Protein AF-A0A7S1LL70-F1 (afdb_monomer)

Organism: Alexandrium catenella (NCBI:txid2925)

Solvent-accessible surface area (backbone atoms only — not comparable to full-atom values): 29376 Å² total; per-residue (Å²): 143,82,89,80,82,85,81,84,82,82,83,80,86,78,90,80,91,79,90,81,90,85,85,88,85,90,80,88,87,85,89,81,92,74,83,86,76,93,82,78,92,77,89,77,79,89,80,77,81,80,86,85,84,86,86,80,87,83,91,82,81,88,82,93,74,91,78,88,78,77,94,76,86,74,81,81,68,70,87,57,93,58,55,34,65,31,63,69,70,24,85,88,54,75,38,63,77,87,25,60,31,45,64,52,96,46,25,23,28,28,61,84,82,24,30,31,57,96,41,25,42,44,72,80,64,91,76,77,77,76,87,78,90,86,86,80,86,69,65,64,66,65,60,65,73,66,60,83,81,65,78,85,54,59,69,60,52,50,55,54,49,54,52,49,51,52,51,51,52,58,56,46,53,57,51,49,50,53,52,50,55,50,49,52,50,50,52,50,54,50,51,53,50,50,52,53,52,50,51,54,50,51,53,50,52,55,52,50,52,52,49,52,54,51,51,52,52,50,51,54,52,52,49,55,51,51,56,50,50,51,53,51,52,54,52,52,51,52,53,50,50,53,52,48,54,53,50,51,56,49,51,53,51,53,51,53,51,50,54,51,49,53,53,52,50,53,49,51,50,51,53,51,53,50,55,51,50,52,52,50,50,53,53,49,51,55,50,48,56,51,50,52,52,48,51,55,50,53,51,48,54,46,50,53,51,48,51,52,46,49,53,49,46,52,53,48,50,57,52,43,54,62,46,45,70,63,42,73,79,73,64,92,66,89,84,83,86,77,75,75,65,62,62,56,53,62,58,50,60,62,54,57,69,74,66,40,67,68,60,54,53,50,50,52,51,51,54,50,54,52,51,55,52,51,54,51,51,53,51,51,52,50,52,52,52,52,52,52,52,52,54,49,53,54,51,52,52,57,50,52,51,65,60,44,50,63,53,53,54,51,50,51,53,49,51,52,53,52,50,54,52,51,53,53,51,50,52,53,51,52,51,53,54,51,50,51,53,51,51,51,55,50,49,54,52,50,46,61,73,65,64,64,69,84,78,73,83,79,86,74,92,80,78,89,79,97,70,85,88,79,78,98,79,87,89,129

Mean predicted aligned error: 22.72 Å

Foldseek 3Di:
DDDDDDDDDDDDDDDDDDDDDDDDDDDDDDDDDDDDDPDDDDDDDDPPPPPPPPDDDDDDDDDDDDDDDDDDPPPPPVPPVAAFFLDDFQPPHADPVQQVFGHDPRGTTAPDQFHHDNSHTDHPDPPPPPPDDDDDPPVVVVVVVVPPPPPVCPVVVVVVVVVVVVVVVVVVVVVVVVVVVVVVVVVVVVVVVVVVVVVVVVVVVVVVVVVVVVVVVVVVVVVVVVVVVVVVVVVVVVVVVVVVVVVVVVVVVVVVVVVVVVVVVVVVVVVVVVVVVVVVVVVVVVVVVVVVVVVVVVVVVVVVVVVVVVVVVVVVVVVVVVVCVVPVVPPPDDDDDDDPVVVVVVVVVVVVVVPPVVVVVVVVVVVVVVVVVVVVVVVVVVVVVVVVVVVVVVVVVVVVCVVVVVVVVVVVVVVVVVVVVVVVVVVVVVVVVVVVVVVVVVVVVVCVVVVDDPPPPPPDPPDDDPDDDDDPDDDD

Structure (mmCIF, N/CA/C/O backbone):
data_AF-A0A7S1LL70-F1
#
_entry.id   AF-A0A7S1LL70-F1
#
loop_
_atom_site.group_PDB
_atom_site.id
_atom_site.type_symbol
_atom_site.label_atom_id
_atom_site.label_alt_id
_atom_site.label_comp_id
_atom_site.label_asym_id
_atom_site.label_entity_id
_atom_site.label_seq_id
_atom_site.pdbx_PDB_ins_code
_atom_site.Cartn_x
_atom_site.Cartn_y
_atom_site.Cartn_z
_atom_site.occupancy
_atom_site.B_iso_or_equiv
_atom_site.auth_seq_id
_atom_site.auth_comp_id
_atom_site.auth_asym_id
_atom_site.auth_atom_id
_atom_site.pdbx_PDB_model_num
ATOM 1 N N . ASP A 1 1 ? 20.117 -46.254 31.229 1.00 42.00 1 ASP A N 1
ATOM 2 C CA . ASP A 1 1 ? 19.888 -47.361 30.281 1.00 42.00 1 ASP A CA 1
ATOM 3 C C . ASP A 1 1 ? 18.429 -47.771 30.199 1.00 42.00 1 ASP A C 1
ATOM 5 O O . ASP A 1 1 ? 17.948 -48.477 31.069 1.00 42.00 1 ASP A O 1
ATOM 9 N N . TYR A 1 2 ? 17.726 -47.332 29.155 1.00 33.50 2 TYR A N 1
ATOM 10 C CA . TYR A 1 2 ? 16.513 -47.986 28.651 1.00 33.50 2 TYR A CA 1
ATOM 11 C C . TYR A 1 2 ? 16.454 -47.709 27.143 1.00 33.50 2 TYR A C 1
ATOM 13 O O . TYR A 1 2 ? 16.056 -46.633 26.703 1.00 33.50 2 TYR A O 1
ATOM 21 N N . LYS A 1 3 ? 16.951 -48.657 26.340 1.00 38.66 3 LYS A N 1
ATOM 22 C CA . LYS A 1 3 ? 16.902 -48.595 24.873 1.00 38.66 3 LYS A CA 1
ATOM 23 C C . LYS A 1 3 ? 15.503 -49.008 24.411 1.00 38.66 3 LYS A C 1
ATOM 25 O O . LYS A 1 3 ? 15.128 -50.167 24.556 1.00 38.66 3 LYS A O 1
ATOM 30 N N . ARG A 1 4 ? 14.747 -48.067 23.839 1.00 44.06 4 ARG A N 1
ATOM 31 C CA . ARG A 1 4 ? 13.538 -48.342 23.046 1.00 44.06 4 ARG A CA 1
ATOM 32 C C . ARG A 1 4 ? 13.925 -48.390 21.570 1.00 44.06 4 ARG A C 1
ATOM 34 O O . ARG A 1 4 ? 14.441 -47.416 21.033 1.00 44.06 4 ARG A O 1
ATOM 41 N N . THR A 1 5 ? 13.685 -49.526 20.934 1.00 46.69 5 THR A N 1
ATOM 42 C CA . THR A 1 5 ? 13.742 -49.714 19.482 1.00 46.69 5 THR A CA 1
ATOM 43 C C . THR A 1 5 ? 12.467 -49.165 18.823 1.00 46.69 5 THR A C 1
ATOM 45 O O . THR A 1 5 ? 11.384 -49.326 19.389 1.00 46.69 5 THR A O 1
ATOM 48 N N . PRO A 1 6 ? 12.542 -48.538 17.634 1.00 49.97 6 PRO A N 1
ATOM 49 C CA . PRO A 1 6 ? 11.355 -48.181 16.864 1.00 49.97 6 PRO A CA 1
ATOM 50 C C . PRO A 1 6 ? 10.892 -49.359 15.993 1.00 49.97 6 PRO A C 1
ATOM 52 O O . PRO A 1 6 ? 11.658 -49.920 15.209 1.00 49.97 6 PRO A O 1
ATOM 55 N N . GLY A 1 7 ? 9.620 -49.733 16.139 1.00 39.31 7 GLY A N 1
ATOM 56 C CA . GLY A 1 7 ? 8.939 -50.683 15.264 1.00 39.31 7 GLY A CA 1
ATOM 57 C C . GLY A 1 7 ? 8.562 -50.033 13.932 1.00 39.31 7 GLY A C 1
ATOM 58 O O . GLY A 1 7 ? 7.943 -48.973 13.899 1.00 39.31 7 GLY A O 1
ATOM 59 N N . VAL A 1 8 ? 8.938 -50.686 12.836 1.00 39.03 8 VAL A N 1
ATOM 60 C CA . VAL A 1 8 ? 8.602 -50.312 11.458 1.00 39.03 8 VAL A CA 1
ATOM 61 C C . VAL A 1 8 ? 7.150 -50.704 11.171 1.00 39.03 8 VAL A C 1
ATOM 63 O O . VAL A 1 8 ? 6.823 -51.889 11.121 1.00 39.03 8 VAL A O 1
ATOM 66 N N . LEU A 1 9 ? 6.277 -49.716 10.957 1.00 34.22 9 LEU A N 1
ATOM 67 C CA . LEU A 1 9 ? 4.901 -49.931 10.507 1.00 34.22 9 LEU A CA 1
ATOM 68 C C . LEU A 1 9 ? 4.881 -49.997 8.967 1.00 34.22 9 LEU A C 1
ATOM 70 O O . LEU A 1 9 ? 5.069 -48.988 8.292 1.00 34.22 9 LEU A O 1
ATOM 74 N N . ARG A 1 10 ? 4.661 -51.186 8.391 1.00 33.66 10 ARG A N 1
ATOM 75 C CA . ARG A 1 10 ? 4.358 -51.350 6.957 1.00 33.66 10 ARG A CA 1
ATOM 76 C C . ARG A 1 10 ? 2.847 -51.268 6.754 1.00 33.66 10 ARG A C 1
ATOM 78 O O . ARG A 1 10 ? 2.137 -52.223 7.060 1.00 33.66 10 ARG A O 1
ATOM 85 N N . ILE A 1 11 ? 2.361 -50.156 6.206 1.00 35.25 11 ILE A N 1
ATOM 86 C CA . ILE A 1 11 ? 0.981 -50.044 5.718 1.00 35.25 11 ILE A CA 1
ATOM 87 C C . ILE A 1 11 ? 0.923 -50.654 4.316 1.00 35.25 11 ILE A C 1
ATOM 89 O O . ILE A 1 11 ? 1.622 -50.230 3.398 1.00 35.25 11 ILE A O 1
ATOM 93 N N . ARG A 1 12 ? 0.097 -51.689 4.172 1.00 31.59 12 ARG A N 1
ATOM 94 C CA . ARG A 1 12 ? -0.184 -52.379 2.914 1.00 31.59 12 ARG A CA 1
ATOM 95 C C . ARG A 1 12 ? -1.441 -51.742 2.318 1.00 31.59 12 ARG A C 1
ATOM 97 O O . ARG A 1 12 ? -2.530 -51.938 2.845 1.00 31.59 12 ARG A O 1
ATOM 104 N N . ALA A 1 13 ? -1.286 -50.957 1.255 1.00 30.23 13 ALA A N 1
ATOM 105 C CA . ALA A 1 13 ? -2.411 -50.409 0.507 1.00 30.23 13 ALA A CA 1
ATOM 106 C C . ALA A 1 13 ? -3.129 -51.540 -0.253 1.00 30.23 13 ALA A C 1
ATOM 108 O O . ALA A 1 13 ? -2.504 -52.255 -1.037 1.00 30.23 13 ALA A O 1
ATOM 109 N N . MET A 1 14 ? -4.434 -51.702 -0.024 1.00 33.47 14 MET A N 1
ATOM 110 C CA . MET A 1 14 ? -5.319 -52.447 -0.918 1.00 33.47 14 MET A CA 1
ATOM 111 C C . MET A 1 14 ? -6.184 -51.448 -1.684 1.00 33.47 14 MET A C 1
ATOM 113 O O . MET A 1 14 ? -7.013 -50.754 -1.103 1.00 33.47 14 MET A O 1
ATOM 117 N N . PHE A 1 15 ? -5.974 -51.392 -2.997 1.00 34.25 15 PHE A N 1
ATOM 118 C CA . PHE A 1 15 ? -6.896 -50.791 -3.952 1.00 34.25 15 PHE A CA 1
ATOM 119 C C . PHE A 1 15 ? -8.092 -51.732 -4.150 1.00 34.25 15 PHE A C 1
ATOM 121 O O . PHE A 1 15 ? -7.904 -52.898 -4.491 1.00 34.25 15 PHE A O 1
ATOM 128 N N . SER A 1 16 ? -9.316 -51.222 -4.000 1.00 34.22 16 SER A N 1
ATOM 129 C CA . SER A 1 16 ? -10.510 -51.854 -4.573 1.00 34.22 16 SER A CA 1
ATOM 130 C C . SER A 1 16 ? -11.550 -50.802 -4.966 1.00 34.22 16 SER A C 1
ATOM 132 O O . SER A 1 16 ? -12.338 -50.316 -4.162 1.00 34.22 16 SER A O 1
ATOM 134 N N . SER A 1 17 ? -11.453 -50.417 -6.237 1.00 35.09 17 SER A N 1
ATOM 135 C CA . SER A 1 17 ? -12.507 -50.151 -7.220 1.00 35.09 17 SER A CA 1
ATOM 136 C C . SER A 1 17 ? -13.952 -49.916 -6.752 1.00 35.09 17 SER A C 1
ATOM 138 O O . SER A 1 17 ? -14.633 -50.854 -6.345 1.00 35.09 17 SER A O 1
ATOM 140 N N . ARG A 1 18 ? -14.463 -48.706 -7.039 1.00 37.50 18 ARG A N 1
ATOM 141 C CA . ARG A 1 18 ? -15.785 -48.384 -7.649 1.00 37.50 18 ARG A CA 1
ATOM 142 C C . ARG A 1 18 ? -15.821 -46.865 -7.910 1.00 37.50 18 ARG A C 1
ATOM 144 O O . ARG A 1 18 ? -15.817 -46.084 -6.973 1.00 37.50 18 ARG A O 1
ATOM 151 N N . LYS A 1 19 ? -15.543 -46.402 -9.138 1.00 35.22 19 LYS A N 1
ATOM 152 C CA . LYS A 1 19 ? -16.526 -45.996 -10.173 1.00 35.22 19 LYS A CA 1
ATOM 153 C C . LYS A 1 19 ? -17.722 -45.203 -9.615 1.00 35.22 19 LYS A C 1
ATOM 155 O O . LYS A 1 19 ? -18.633 -45.826 -9.086 1.00 35.22 19 LYS A O 1
ATOM 160 N N . ALA A 1 20 ? -17.772 -43.888 -9.847 1.00 33.72 20 ALA A N 1
ATOM 161 C CA . ALA A 1 20 ? -18.580 -43.271 -10.914 1.00 33.72 20 ALA A CA 1
ATOM 162 C C . ALA A 1 20 ? -18.676 -41.733 -10.765 1.00 33.72 20 ALA A C 1
ATOM 164 O O . ALA A 1 20 ? -18.897 -41.228 -9.675 1.00 33.72 20 ALA A O 1
ATOM 165 N N . CYS A 1 21 ? -18.579 -41.053 -11.914 1.00 30.05 21 CYS A N 1
ATOM 166 C CA . CYS A 1 21 ? -19.191 -39.764 -12.270 1.00 30.05 21 CYS A CA 1
ATOM 167 C C . CYS A 1 21 ? -18.872 -38.502 -11.444 1.00 30.05 21 CYS A C 1
ATOM 169 O O . CYS A 1 21 ? -19.562 -38.201 -10.481 1.00 30.05 21 CYS A O 1
ATOM 171 N N . LEU A 1 22 ? -17.992 -37.646 -11.980 1.00 29.33 22 LEU A N 1
ATOM 172 C CA . LEU A 1 22 ? -18.429 -36.354 -12.533 1.00 29.33 22 LEU A CA 1
ATOM 173 C C . LEU A 1 22 ? -17.332 -35.723 -13.401 1.00 29.33 22 LEU A C 1
ATOM 175 O O . LEU A 1 22 ? -16.183 -35.569 -12.999 1.00 29.33 22 LEU A O 1
ATOM 179 N N . VAL A 1 23 ? -17.732 -35.422 -14.632 1.00 35.62 23 VAL A N 1
ATOM 180 C CA . VAL A 1 23 ? -17.014 -34.636 -15.634 1.00 35.62 23 VAL A CA 1
ATOM 181 C C . VAL A 1 23 ? -17.363 -33.160 -15.413 1.00 35.62 23 VAL A C 1
ATOM 183 O O . VAL A 1 23 ? -18.493 -32.858 -15.044 1.00 35.62 23 VAL A O 1
ATOM 186 N N . ALA A 1 24 ? -16.400 -32.293 -15.744 1.00 34.50 24 ALA A N 1
ATOM 187 C CA . ALA A 1 24 ? -16.487 -30.840 -15.945 1.00 34.50 24 ALA A CA 1
ATOM 188 C C . ALA A 1 24 ? -16.327 -29.931 -14.712 1.00 34.50 24 ALA A C 1
ATOM 190 O O . ALA A 1 24 ? -17.304 -29.492 -14.120 1.00 34.50 24 ALA A O 1
ATOM 191 N N . LEU A 1 25 ? -15.075 -29.556 -14.420 1.00 27.92 25 LEU A N 1
ATOM 192 C CA . LEU A 1 25 ? -14.605 -28.160 -14.486 1.00 27.92 25 LEU A CA 1
ATOM 193 C C . LEU A 1 25 ? -13.096 -28.124 -14.203 1.00 27.92 25 LEU A C 1
ATOM 195 O O . LEU A 1 25 ? -12.648 -28.074 -13.064 1.00 27.92 25 LEU A O 1
ATOM 199 N N . VAL A 1 26 ? -12.304 -28.183 -15.274 1.00 34.88 26 VAL A N 1
ATOM 200 C CA . VAL A 1 26 ? -10.914 -27.723 -15.267 1.00 34.88 26 VAL A CA 1
ATOM 201 C C . VAL A 1 26 ? -10.949 -26.347 -15.912 1.00 34.88 26 VAL A C 1
ATOM 203 O O . VAL A 1 26 ? -11.189 -26.269 -17.111 1.00 34.88 26 VAL A O 1
ATOM 206 N N . LEU A 1 27 ? -10.766 -25.290 -15.122 1.00 40.28 27 LEU A N 1
ATOM 207 C CA . LEU A 1 27 ? -9.921 -24.142 -15.459 1.00 40.28 27 LEU A CA 1
ATOM 208 C C . LEU A 1 27 ? -9.801 -23.211 -14.238 1.00 40.28 27 LEU A C 1
ATOM 210 O O . LEU A 1 27 ? -10.797 -22.893 -13.597 1.00 40.28 27 LEU A O 1
ATOM 214 N N . SER A 1 28 ? -8.568 -22.759 -13.996 1.00 37.19 28 SER A N 1
ATOM 215 C CA . SER A 1 28 ? -8.124 -21.747 -13.022 1.00 37.19 28 SER A CA 1
ATOM 216 C C . SER A 1 28 ? -8.113 -22.132 -11.541 1.00 37.19 28 SER A C 1
ATOM 218 O O . SER A 1 28 ? -9.068 -21.887 -10.822 1.00 37.19 28 SER A O 1
ATOM 220 N N . CYS A 1 29 ? -6.961 -22.638 -11.088 1.00 28.23 29 CYS A N 1
ATOM 221 C CA . CYS A 1 29 ? -6.281 -22.194 -9.863 1.00 28.23 29 CYS A CA 1
ATOM 222 C C . CYS A 1 29 ? -4.857 -22.772 -9.868 1.00 28.23 29 CYS A C 1
ATOM 224 O O . CYS A 1 29 ? -4.616 -23.887 -9.412 1.00 28.23 29 CYS A O 1
ATOM 226 N N . ALA A 1 30 ? -3.918 -22.017 -10.438 1.00 39.09 30 ALA A N 1
ATOM 227 C CA . ALA A 1 30 ? -2.496 -22.199 -10.192 1.00 39.09 30 ALA A CA 1
ATOM 228 C C . ALA A 1 30 ? -2.078 -21.190 -9.115 1.00 39.09 30 ALA A C 1
ATOM 230 O O . ALA A 1 30 ? -2.342 -20.000 -9.271 1.00 39.09 30 ALA A O 1
ATOM 231 N N . GLY A 1 31 ? -1.420 -21.672 -8.058 1.00 36.25 31 GLY A N 1
ATOM 232 C CA . GLY A 1 31 ? -0.635 -20.846 -7.140 1.00 36.25 31 GLY A CA 1
ATOM 233 C C . GLY A 1 31 ? -1.242 -20.624 -5.756 1.00 36.25 31 GLY A C 1
ATOM 234 O O . GLY A 1 31 ? -1.812 -19.571 -5.507 1.00 36.25 31 GLY A O 1
ATOM 235 N N . ALA A 1 32 ? -1.053 -21.589 -4.852 1.00 34.44 32 ALA A N 1
ATOM 236 C CA . ALA A 1 32 ? -0.842 -21.356 -3.419 1.00 34.44 32 ALA A CA 1
ATOM 237 C C . ALA A 1 32 ? -0.416 -22.682 -2.763 1.00 34.44 32 ALA A C 1
ATOM 239 O O . ALA A 1 32 ? -1.254 -23.508 -2.409 1.00 34.44 32 ALA A O 1
ATOM 240 N N . GLU A 1 33 ? 0.891 -22.910 -2.636 1.00 36.09 33 GLU A N 1
ATOM 241 C CA . GLU A 1 33 ? 1.421 -23.908 -1.704 1.00 36.09 33 GLU A CA 1
ATOM 242 C C . GLU A 1 33 ? 1.684 -23.201 -0.368 1.00 36.09 33 GLU A C 1
ATOM 244 O O . GLU A 1 33 ? 2.734 -22.596 -0.173 1.00 36.09 33 GLU A O 1
ATOM 249 N N . GLU A 1 34 ? 0.708 -23.244 0.542 1.00 39.91 34 GLU A N 1
ATOM 250 C CA . GLU A 1 34 ? 0.927 -22.944 1.957 1.00 39.91 34 GLU A CA 1
ATOM 251 C C . GLU A 1 34 ? 1.110 -24.244 2.743 1.00 39.91 34 GLU A C 1
ATOM 253 O O . GLU A 1 34 ? 0.320 -25.188 2.672 1.00 39.91 34 GLU A O 1
ATOM 258 N N . THR A 1 35 ? 2.187 -24.275 3.517 1.00 41.78 35 THR A N 1
ATOM 259 C CA . THR A 1 35 ? 2.508 -25.307 4.497 1.00 41.78 35 THR A CA 1
ATOM 260 C C . THR A 1 35 ? 1.474 -25.323 5.622 1.00 41.78 35 THR A C 1
ATOM 262 O O . THR A 1 35 ? 1.326 -24.339 6.346 1.00 41.78 35 THR A O 1
ATOM 265 N N . CYS A 1 36 ? 0.803 -26.458 5.827 1.00 30.30 36 CYS A N 1
ATOM 266 C CA . CYS A 1 36 ? -0.034 -26.685 7.001 1.00 30.30 36 CYS A CA 1
ATOM 267 C C . CYS A 1 36 ? 0.825 -26.766 8.274 1.00 30.30 36 CYS A C 1
ATOM 269 O O . CYS A 1 36 ? 1.585 -27.718 8.451 1.00 30.30 36 CYS A O 1
ATOM 271 N N . SER A 1 37 ? 0.652 -25.806 9.184 1.00 35.53 37 SER A N 1
ATOM 272 C CA . SER A 1 37 ? 1.043 -25.935 10.589 1.00 35.53 37 SER A CA 1
ATOM 273 C C . SER A 1 37 ? -0.194 -26.320 11.397 1.00 35.53 37 SER A C 1
ATOM 275 O O . SER A 1 37 ? -1.081 -25.505 11.640 1.00 35.53 37 SER A O 1
ATOM 277 N N . SER A 1 38 ? -0.276 -27.589 11.780 1.00 43.41 38 SER A N 1
ATOM 278 C CA . SER A 1 38 ? -1.251 -28.093 12.743 1.00 43.41 38 SER A CA 1
ATOM 279 C C . SER A 1 38 ? -0.835 -27.645 14.143 1.00 43.41 38 SER A C 1
ATOM 281 O O . SER A 1 38 ? 0.081 -28.242 14.694 1.00 43.41 38 SER A O 1
ATOM 283 N N . ASP A 1 39 ? -1.431 -26.555 14.635 1.00 40.16 39 ASP A N 1
ATOM 284 C CA . ASP A 1 39 ? -1.766 -26.278 16.047 1.00 40.16 39 ASP A CA 1
ATOM 285 C C . ASP A 1 39 ? -1.964 -24.764 16.251 1.00 40.16 39 ASP A C 1
ATOM 287 O O . ASP A 1 39 ? -1.078 -24.047 16.712 1.00 40.16 39 ASP A O 1
ATOM 291 N N . ALA A 1 40 ? -3.151 -24.259 15.902 1.00 35.22 40 ALA A N 1
ATOM 292 C CA . ALA A 1 40 ? -3.624 -22.957 16.364 1.00 35.22 40 ALA A CA 1
ATOM 293 C C . ALA A 1 40 ? -5.152 -22.985 16.511 1.00 35.22 40 ALA A C 1
ATOM 295 O O . ALA A 1 40 ? -5.898 -23.034 15.534 1.00 35.22 40 ALA A O 1
ATOM 296 N N . GLN A 1 41 ? -5.615 -22.983 17.759 1.00 42.47 41 GLN A N 1
ATOM 297 C CA . GLN A 1 41 ? -7.001 -22.708 18.124 1.00 42.47 41 GLN A CA 1
ATOM 298 C C . GLN A 1 41 ? -7.241 -21.205 17.936 1.00 42.47 41 GLN A C 1
ATOM 300 O O . GLN A 1 41 ? -6.686 -20.393 18.672 1.00 42.47 41 GLN A O 1
ATOM 305 N N . VAL A 1 42 ? -8.045 -20.840 16.937 1.00 34.09 42 VAL A N 1
ATOM 306 C CA . VAL A 1 42 ? -8.542 -19.472 16.747 1.00 34.09 42 VAL A CA 1
ATOM 307 C C . VAL A 1 42 ? -10.013 -19.459 17.155 1.00 34.09 42 VAL A C 1
ATOM 309 O O . VAL A 1 42 ? -10.859 -20.032 16.469 1.00 34.09 42 VAL A O 1
ATOM 312 N N . ASP A 1 43 ? -10.311 -18.833 18.292 1.00 44.31 43 ASP A N 1
ATOM 313 C CA . ASP A 1 43 ? -11.675 -18.485 18.694 1.00 44.31 43 ASP A CA 1
ATOM 314 C C . ASP A 1 43 ? -12.170 -17.315 17.827 1.00 44.31 43 ASP A C 1
ATOM 316 O O . ASP A 1 43 ? -11.610 -16.219 17.874 1.00 44.31 43 ASP A O 1
ATOM 320 N N . LEU A 1 44 ? -13.230 -17.537 17.039 1.00 37.56 44 LEU A N 1
ATOM 321 C CA . LEU A 1 44 ? -13.972 -16.468 16.361 1.00 37.56 44 LEU A CA 1
ATOM 322 C C . LEU A 1 44 ? -15.175 -16.002 17.211 1.00 37.56 44 LEU A C 1
ATOM 324 O O . LEU A 1 44 ? -15.871 -16.834 17.804 1.00 37.56 44 LEU A O 1
ATOM 328 N N . PRO A 1 45 ? -15.479 -14.689 17.233 1.00 38.78 45 PRO A N 1
ATOM 329 C CA . PRO A 1 45 ? -16.600 -14.129 17.983 1.00 38.78 45 PRO A CA 1
ATOM 330 C C . PRO A 1 45 ? -17.969 -14.434 17.345 1.00 38.78 45 PRO A C 1
ATOM 332 O O . PRO A 1 45 ? -18.130 -14.543 16.130 1.00 38.78 45 PRO A O 1
ATOM 335 N N . LYS A 1 46 ? -18.984 -14.557 18.209 1.00 44.22 46 LYS A N 1
ATOM 336 C CA . LYS A 1 46 ? -20.339 -15.085 17.943 1.00 44.22 46 LYS A CA 1
ATOM 337 C C . LYS A 1 46 ? -21.301 -14.176 17.156 1.00 44.22 46 LYS A C 1
ATOM 339 O O . LYS A 1 46 ? -22.490 -14.478 17.109 1.00 44.22 46 LYS A O 1
ATOM 344 N N . GLU A 1 47 ? -20.847 -13.109 16.512 1.00 45.84 47 GLU A N 1
ATOM 345 C CA . GLU A 1 47 ? -21.765 -12.105 15.935 1.00 45.84 47 GLU A CA 1
ATOM 346 C C . GLU A 1 47 ? -22.031 -12.255 14.425 1.00 45.84 47 GLU A C 1
ATOM 348 O O . GLU A 1 47 ? -22.860 -11.546 13.867 1.00 45.84 47 GLU A O 1
ATOM 353 N N . GLY A 1 48 ? -21.442 -13.256 13.761 1.00 37.06 48 GLY A N 1
ATOM 354 C CA . GLY A 1 48 ? -21.637 -13.491 12.320 1.00 37.06 48 GLY A CA 1
ATOM 355 C C . GLY A 1 48 ? -22.799 -14.412 11.909 1.00 37.06 48 GLY A C 1
ATOM 356 O O . GLY A 1 48 ? -23.011 -14.609 10.716 1.00 37.06 48 GLY A O 1
ATOM 357 N N . GLN A 1 49 ? -23.553 -15.014 12.840 1.00 40.59 49 GLN A N 1
ATOM 358 C CA . GLN A 1 49 ? -24.535 -16.070 12.508 1.00 40.59 49 GLN A CA 1
ATOM 359 C C . GLN A 1 49 ? -25.998 -15.616 12.332 1.00 40.59 49 GLN A C 1
ATOM 361 O O . GLN A 1 49 ? -26.860 -16.466 12.123 1.00 40.59 49 GLN A O 1
ATOM 366 N N . GLN A 1 50 ? -26.315 -14.316 12.361 1.00 45.16 50 GLN A N 1
ATOM 367 C CA . GLN A 1 50 ? -27.715 -13.850 12.279 1.00 45.16 50 GLN A CA 1
ATOM 368 C C . GLN A 1 50 ? -28.150 -13.215 10.944 1.00 45.16 50 GLN A C 1
ATOM 370 O O . GLN A 1 50 ? -29.307 -12.827 10.822 1.00 45.16 50 GLN A O 1
ATOM 375 N N . LEU A 1 51 ? -27.303 -13.162 9.908 1.00 38.88 51 LEU A N 1
ATOM 376 C CA . LEU A 1 51 ? -27.630 -12.454 8.651 1.00 38.88 51 LEU A CA 1
ATOM 377 C C . LEU A 1 51 ? -27.728 -13.333 7.390 1.00 38.88 51 LEU A C 1
ATOM 379 O O . LEU A 1 51 ? -27.501 -12.855 6.284 1.00 38.88 51 LEU A O 1
ATOM 383 N N . LEU A 1 52 ? -28.125 -14.604 7.522 1.00 33.91 52 LEU A N 1
ATOM 384 C CA . LEU A 1 52 ? -28.329 -15.514 6.377 1.00 33.91 52 LEU A CA 1
ATOM 385 C C . LEU A 1 52 ? -29.587 -16.401 6.510 1.00 33.91 52 LEU A C 1
ATOM 387 O O . LEU A 1 52 ? -29.576 -17.577 6.157 1.00 33.91 52 LEU A O 1
ATOM 391 N N . GLN A 1 53 ? -30.698 -15.841 7.007 1.00 40.81 53 GLN A N 1
ATOM 392 C CA . GLN A 1 53 ? -32.026 -16.490 6.978 1.00 40.81 53 GLN A CA 1
ATOM 393 C C . GLN A 1 53 ? -33.179 -15.543 6.598 1.00 40.81 53 GLN A C 1
ATOM 395 O O . GLN A 1 53 ? -34.298 -15.663 7.087 1.00 40.81 53 GLN A O 1
ATOM 400 N N . ALA A 1 54 ? -32.946 -14.621 5.666 1.00 40.69 54 ALA A N 1
ATOM 401 C CA . ALA A 1 54 ? -34.026 -13.849 5.057 1.00 40.69 54 ALA A CA 1
ATOM 402 C C . ALA A 1 54 ? -33.907 -13.885 3.532 1.00 40.69 54 ALA A C 1
ATOM 404 O O . ALA A 1 54 ? -33.365 -12.955 2.947 1.00 40.69 54 ALA A O 1
ATOM 405 N N . SER A 1 55 ? -34.371 -14.973 2.901 1.00 43.44 55 SER A N 1
ATOM 406 C CA . SER A 1 55 ? -34.966 -14.978 1.544 1.00 43.44 55 SER A CA 1
ATOM 407 C C . SER A 1 55 ? -35.201 -16.398 1.022 1.00 43.44 55 SER A C 1
ATOM 409 O O . SER A 1 55 ? -34.502 -16.821 0.115 1.00 43.44 55 SER A O 1
ATOM 411 N N . ILE A 1 56 ? -36.205 -17.121 1.536 1.00 37.75 56 ILE A N 1
ATOM 412 C CA . ILE A 1 56 ? -36.957 -18.118 0.748 1.00 37.75 56 ILE A CA 1
ATOM 413 C C . ILE A 1 56 ? -38.406 -18.140 1.271 1.00 37.75 56 ILE A C 1
ATOM 415 O O . ILE A 1 56 ? -38.664 -18.606 2.376 1.00 37.75 56 ILE A O 1
ATOM 419 N N . LYS A 1 57 ? -39.357 -17.633 0.474 1.00 40.91 57 LYS A N 1
ATOM 420 C CA . LYS A 1 57 ? -40.782 -18.012 0.561 1.00 40.91 57 LYS A CA 1
ATOM 421 C C . LYS A 1 57 ? -40.944 -19.387 -0.107 1.00 40.91 57 LYS A C 1
ATOM 423 O O . LYS A 1 57 ? -40.316 -19.614 -1.140 1.00 40.91 57 LYS A O 1
ATOM 428 N N . PRO A 1 58 ? -41.831 -20.258 0.398 1.00 45.62 58 PRO A N 1
ATOM 429 C CA . PRO A 1 58 ? -43.098 -20.384 -0.318 1.00 45.62 58 PRO A CA 1
ATOM 430 C C . PRO A 1 58 ? -44.331 -20.469 0.590 1.00 45.62 58 PRO A C 1
ATOM 432 O O . PRO A 1 58 ? -44.269 -20.771 1.777 1.00 45.62 58 PRO A O 1
ATOM 435 N N . ALA A 1 59 ? -45.455 -20.150 -0.044 1.00 36.88 59 ALA A N 1
ATOM 436 C CA . ALA A 1 59 ? -46.804 -20.147 0.484 1.00 36.88 59 ALA A CA 1
ATOM 437 C C . ALA A 1 59 ? -47.308 -21.557 0.827 1.00 36.88 59 ALA A C 1
ATOM 439 O O . ALA A 1 59 ? -47.188 -22.453 -0.001 1.00 36.88 59 ALA A O 1
ATOM 440 N N . PHE A 1 60 ? -47.956 -21.700 1.984 1.00 30.25 60 PHE A N 1
ATOM 441 C CA . PHE A 1 60 ? -49.096 -22.594 2.193 1.00 30.25 60 PHE A CA 1
ATOM 442 C C . PHE A 1 60 ? -50.023 -21.987 3.259 1.00 30.25 60 PHE A C 1
ATOM 444 O O . PHE A 1 60 ? -49.592 -21.218 4.116 1.00 30.25 60 PHE A O 1
ATOM 451 N N . VAL A 1 61 ? -51.309 -22.266 3.082 1.00 34.41 61 VAL A N 1
ATOM 452 C CA . VAL A 1 61 ? -52.499 -21.631 3.663 1.00 34.41 61 VAL A CA 1
ATOM 453 C C . VAL A 1 61 ? -52.873 -22.255 5.021 1.00 34.41 61 VAL A C 1
ATOM 455 O O . VAL A 1 61 ? -52.673 -23.450 5.188 1.00 34.41 61 VAL A O 1
ATOM 458 N N . GLU A 1 62 ? -53.410 -21.405 5.914 1.00 33.72 62 GLU A N 1
ATOM 459 C CA . GLU A 1 62 ? -54.235 -21.624 7.132 1.00 33.72 62 GLU A CA 1
ATOM 460 C C . GLU A 1 62 ? -53.862 -22.728 8.145 1.00 33.72 62 GLU A C 1
ATOM 462 O O . GLU A 1 62 ? -53.844 -23.907 7.831 1.00 33.72 62 GLU A O 1
ATOM 467 N N . GLU A 1 63 ? -53.679 -22.362 9.421 1.00 29.69 63 GLU A N 1
ATOM 468 C CA . GLU A 1 63 ? -54.747 -22.357 10.444 1.00 29.69 63 GLU A CA 1
ATOM 469 C C . GLU A 1 63 ? -54.158 -21.848 11.778 1.00 29.69 63 GLU A C 1
ATOM 471 O O . GLU A 1 63 ? -53.047 -22.206 12.172 1.00 29.69 63 GLU A O 1
ATOM 476 N N . ALA A 1 64 ? -54.869 -20.943 12.450 1.00 38.41 64 ALA A N 1
ATOM 477 C CA . ALA A 1 64 ? -54.463 -20.380 13.731 1.00 38.41 64 ALA A CA 1
ATOM 478 C C . ALA A 1 64 ? -54.758 -21.368 14.866 1.00 38.41 64 ALA A C 1
ATOM 480 O O . ALA A 1 64 ? -55.914 -21.715 15.088 1.00 38.41 64 ALA A O 1
ATOM 481 N N . VAL A 1 65 ? -53.735 -21.750 15.634 1.00 28.30 65 VAL A N 1
ATOM 482 C CA . VAL A 1 65 ? -53.909 -22.322 16.974 1.00 28.30 65 VAL A CA 1
ATOM 483 C C . VAL A 1 65 ? -52.883 -21.683 17.904 1.00 28.30 65 VAL A C 1
ATOM 485 O O . VAL A 1 65 ? -51.678 -21.909 17.795 1.00 28.30 65 VAL A O 1
ATOM 488 N N . GLU A 1 66 ? -53.385 -20.860 18.821 1.00 36.44 66 GLU A N 1
ATOM 489 C CA . GLU A 1 66 ? -52.694 -20.521 20.057 1.00 36.44 66 GLU A CA 1
ATOM 490 C C . GLU A 1 66 ? -52.489 -21.809 20.861 1.00 36.44 66 GLU A C 1
ATOM 492 O O . GLU A 1 66 ? -53.458 -22.479 21.213 1.00 36.44 66 GLU A O 1
ATOM 497 N N . VAL A 1 67 ? -51.241 -22.151 21.183 1.00 28.72 67 VAL A N 1
ATOM 498 C CA . VAL A 1 67 ? -50.960 -23.154 22.215 1.00 28.72 67 VAL A CA 1
ATOM 499 C C . VAL A 1 67 ? -50.128 -22.507 23.307 1.00 28.72 67 VAL A C 1
ATOM 501 O O . VAL A 1 67 ? -48.925 -22.278 23.190 1.00 28.72 67 VAL A O 1
ATOM 504 N N . SER A 1 68 ? -50.838 -22.194 24.380 1.00 39.31 68 SER A N 1
ATOM 505 C CA . SER A 1 68 ? -50.308 -22.189 25.728 1.00 39.31 68 SER A CA 1
ATOM 506 C C . SER A 1 68 ? -50.099 -23.643 26.156 1.00 39.31 68 SER A C 1
ATOM 508 O O . SER A 1 68 ? -51.032 -24.426 26.098 1.00 39.31 68 SER A O 1
ATOM 510 N N . ASP A 1 69 ? -48.897 -23.985 26.615 1.00 31.45 69 ASP A N 1
ATOM 511 C CA . ASP A 1 69 ? -48.629 -25.186 27.411 1.00 31.45 69 ASP A CA 1
ATOM 512 C C . ASP A 1 69 ? -47.563 -24.783 28.443 1.00 31.45 69 ASP A C 1
ATOM 514 O O . ASP A 1 69 ? -46.478 -24.321 28.100 1.00 31.45 69 ASP A O 1
ATOM 518 N N . GLY A 1 70 ? -47.807 -24.816 29.746 1.00 29.48 70 GLY A N 1
ATOM 519 C CA . GLY A 1 70 ? -48.609 -25.812 30.433 1.00 29.48 70 GLY A CA 1
ATOM 520 C C . GLY A 1 70 ? -47.662 -26.584 31.335 1.00 29.48 70 GLY A C 1
ATOM 521 O O . GLY A 1 70 ? -46.831 -27.371 30.888 1.00 29.48 70 GLY A O 1
ATOM 522 N N . ALA A 1 71 ? -47.750 -26.293 32.627 1.00 42.25 71 ALA A N 1
ATOM 523 C CA . ALA A 1 71 ? -47.237 -27.165 33.660 1.00 42.25 71 ALA A CA 1
ATOM 524 C C . ALA A 1 71 ? -47.778 -28.582 33.423 1.00 42.25 71 ALA A C 1
ATOM 526 O O . ALA A 1 71 ? -48.983 -28.730 33.316 1.00 42.25 71 ALA A O 1
ATOM 527 N N . ASP A 1 72 ? -46.900 -29.582 33.310 1.00 39.19 72 ASP A N 1
ATOM 528 C CA . ASP A 1 72 ? -47.061 -30.924 33.890 1.00 39.19 72 ASP A CA 1
ATOM 529 C C . ASP A 1 72 ? -46.070 -31.922 33.271 1.00 39.19 72 ASP A C 1
ATOM 531 O O . ASP A 1 72 ? -46.353 -32.662 32.338 1.00 39.19 72 ASP A O 1
ATOM 535 N N . ALA A 1 73 ? -44.900 -32.031 33.899 1.00 41.56 73 ALA A N 1
ATOM 536 C CA . ALA A 1 73 ? -44.235 -33.324 34.053 1.00 41.56 73 ALA A CA 1
ATOM 537 C C . ALA A 1 73 ? -44.248 -33.665 35.546 1.00 41.56 73 ALA A C 1
ATOM 539 O O . ALA A 1 73 ? -43.219 -33.850 36.200 1.00 41.56 73 ALA A O 1
ATOM 540 N N . SER A 1 74 ? -45.466 -33.661 36.096 1.00 43.06 74 SER A N 1
ATOM 541 C CA . SER A 1 74 ? -45.794 -34.240 37.385 1.00 43.06 74 SER A CA 1
ATOM 542 C C . SER A 1 74 ? -45.443 -35.723 37.320 1.00 43.06 74 SER A C 1
ATOM 544 O O . SER A 1 74 ? -46.163 -36.535 36.740 1.00 43.06 74 SER A O 1
ATOM 546 N N . GLY A 1 75 ? -44.296 -36.076 37.900 1.00 45.88 75 GLY A N 1
ATOM 547 C CA . GLY A 1 75 ? -43.928 -37.445 38.224 1.00 45.88 75 GLY A CA 1
ATOM 548 C C . GLY A 1 75 ? -44.894 -38.012 39.261 1.00 45.88 75 GLY A C 1
ATOM 549 O O . GLY A 1 75 ? -44.536 -38.188 40.424 1.00 45.88 75 GLY A O 1
ATOM 550 N N . LYS A 1 76 ? -46.127 -38.310 38.850 1.00 40.94 76 LYS A N 1
ATOM 551 C CA . LYS A 1 76 ? -47.065 -39.117 39.626 1.00 40.94 76 LYS A CA 1
ATOM 552 C C . LYS A 1 76 ? -46.686 -40.584 39.459 1.00 40.94 76 LYS A C 1
ATOM 554 O O . LYS A 1 76 ? -47.311 -41.329 38.725 1.00 40.94 76 LYS A O 1
ATOM 559 N N . ASN A 1 77 ? -45.659 -40.982 40.201 1.00 45.56 77 ASN A N 1
ATOM 560 C CA . ASN A 1 77 ? -45.625 -42.294 40.840 1.00 45.56 77 ASN A CA 1
ATOM 561 C C . ASN A 1 77 ? -45.544 -42.059 42.353 1.00 45.56 77 ASN A C 1
ATOM 563 O O . ASN A 1 77 ? -44.571 -42.415 43.011 1.00 45.56 77 ASN A O 1
ATOM 567 N N . GLN A 1 78 ? -46.586 -41.414 42.888 1.00 49.28 78 GLN A N 1
ATOM 568 C CA . GLN A 1 78 ? -46.814 -41.202 44.321 1.00 49.28 78 GLN A CA 1
ATOM 569 C C . GLN A 1 78 ? -47.348 -42.469 45.016 1.00 49.28 78 GLN A C 1
ATOM 571 O O . GLN A 1 78 ? -48.210 -42.376 45.882 1.00 49.28 78 GLN A O 1
ATOM 576 N N . PHE A 1 79 ? -46.872 -43.665 44.656 1.00 49.62 79 PHE A N 1
ATOM 577 C CA . PHE A 1 79 ? -47.276 -44.863 45.407 1.00 49.62 79 PHE A CA 1
ATOM 578 C C . PHE A 1 79 ? -46.478 -45.044 46.710 1.00 49.62 79 PHE A C 1
ATOM 580 O O . PHE A 1 79 ? -46.923 -45.724 47.625 1.00 49.62 79 PHE A O 1
ATOM 587 N N . LEU A 1 80 ? -45.347 -44.346 46.843 1.00 57.78 80 LEU A N 1
ATOM 588 C CA . LEU A 1 80 ? -44.714 -43.997 48.113 1.00 57.78 80 LEU A CA 1
ATOM 589 C C . LEU A 1 80 ? -44.269 -42.539 47.963 1.00 57.78 80 LEU A C 1
ATOM 591 O O . LEU A 1 80 ? -43.610 -42.225 46.976 1.00 57.78 80 LEU A O 1
ATOM 595 N N . GLY A 1 81 ? -44.665 -41.642 48.869 1.00 75.38 81 GLY A N 1
ATOM 596 C CA . GLY A 1 81 ? -44.425 -40.191 48.799 1.00 75.38 81 GLY A CA 1
ATOM 597 C C . GLY A 1 81 ? -42.953 -39.777 48.908 1.00 75.38 81 GLY A C 1
ATOM 598 O O . GLY A 1 81 ? -42.590 -39.022 49.804 1.00 75.38 81 GLY A O 1
ATOM 599 N N . CYS A 1 82 ? -42.095 -40.275 48.022 1.00 85.56 82 CYS A N 1
ATOM 600 C CA . CYS A 1 82 ? -40.671 -40.024 48.038 1.00 85.56 82 CYS A CA 1
ATOM 601 C C . CYS A 1 82 ? -40.187 -39.348 46.753 1.00 85.56 82 CYS A C 1
ATOM 603 O O . CYS A 1 82 ? -40.627 -39.643 45.640 1.00 85.56 82 CYS A O 1
ATOM 605 N N . TYR A 1 83 ? -39.266 -38.403 46.925 1.00 90.50 83 TYR A N 1
ATOM 606 C CA . TYR A 1 83 ? -38.670 -37.643 45.836 1.00 90.50 83 TYR A CA 1
ATOM 607 C C . TYR A 1 83 ? -37.699 -38.534 45.050 1.00 90.50 83 TYR A C 1
ATOM 609 O O . TYR A 1 83 ? -36.861 -39.200 45.651 1.00 90.50 83 TYR A O 1
ATOM 617 N N . LYS A 1 84 ? -37.800 -38.578 43.713 1.00 92.38 84 LYS A N 1
ATOM 618 C CA . LYS A 1 84 ? -36.954 -39.451 42.869 1.00 92.38 84 LYS A CA 1
ATOM 619 C C . LYS A 1 84 ? -35.807 -38.743 42.155 1.00 92.38 84 LYS A C 1
ATOM 621 O O . LYS A 1 84 ? -34.939 -39.428 41.623 1.00 92.38 84 LYS A O 1
ATOM 626 N N . GLN A 1 85 ? -35.785 -37.412 42.107 1.00 93.31 85 GLN A N 1
ATOM 627 C CA . GLN A 1 85 ? -34.704 -36.694 41.430 1.00 93.31 85 GLN A CA 1
ATOM 628 C C . GLN A 1 85 ? -33.505 -36.554 42.372 1.00 93.31 85 GLN A C 1
ATOM 630 O O . GLN A 1 85 ? -33.631 -36.017 43.468 1.00 93.31 85 GLN A O 1
ATOM 635 N N . THR A 1 86 ? -32.326 -37.010 41.954 1.00 93.25 86 THR A N 1
ATOM 636 C CA . THR A 1 86 ? -31.099 -36.906 42.767 1.00 93.25 86 THR A CA 1
ATOM 637 C C . THR A 1 86 ? -30.381 -35.562 42.610 1.00 93.25 86 THR A C 1
ATOM 639 O O . THR A 1 86 ? -29.380 -35.310 43.280 1.00 93.25 86 THR A O 1
ATOM 642 N N . GLY A 1 87 ? -30.895 -34.689 41.737 1.00 89.50 87 GLY A N 1
ATOM 643 C CA . GLY A 1 87 ? -30.178 -33.523 41.223 1.00 89.50 87 GLY A CA 1
ATOM 644 C C . GLY A 1 87 ? -29.209 -33.929 40.106 1.00 89.50 87 GLY A C 1
ATOM 645 O O . GLY A 1 87 ? -28.809 -35.086 40.014 1.00 89.50 87 GLY A O 1
ATOM 646 N N . GLY A 1 88 ? -28.824 -32.992 39.236 1.00 87.06 88 GLY A N 1
ATOM 647 C CA . GLY A 1 88 ? -27.920 -33.233 38.096 1.00 87.06 88 GLY A CA 1
ATOM 648 C C . GLY A 1 88 ? -28.615 -33.503 36.754 1.00 87.06 88 GLY A C 1
ATOM 649 O O . GLY A 1 88 ? -29.760 -33.956 36.698 1.00 87.06 88 GLY A O 1
ATOM 650 N N . THR A 1 89 ? -27.901 -33.206 35.664 1.00 92.19 89 THR A N 1
ATOM 651 C CA . THR A 1 89 ? -28.358 -33.441 34.285 1.00 92.19 89 THR A CA 1
ATOM 652 C C . THR A 1 89 ? -27.410 -34.396 33.575 1.00 92.19 89 THR A C 1
ATOM 654 O O . THR A 1 89 ? -26.195 -34.303 33.718 1.00 92.19 89 THR A O 1
ATOM 657 N N . CYS A 1 90 ? -27.971 -35.321 32.809 1.00 93.12 90 CYS A N 1
ATOM 658 C CA . CYS A 1 90 ? -27.241 -36.316 32.033 1.00 93.12 90 CYS A CA 1
ATOM 659 C C . CYS A 1 90 ? -27.460 -36.005 30.546 1.00 93.12 90 CYS A C 1
ATOM 661 O O . CYS A 1 90 ? -28.315 -36.578 29.876 1.00 93.12 90 CYS A O 1
ATOM 663 N N . ARG A 1 91 ? -26.762 -34.971 30.051 1.00 86.00 91 ARG A N 1
ATOM 664 C CA . ARG A 1 91 ? -26.971 -34.430 28.693 1.00 86.00 91 ARG A CA 1
ATOM 665 C C . ARG A 1 91 ? -26.197 -35.198 27.613 1.00 86.00 91 ARG A C 1
ATOM 667 O O . ARG A 1 91 ? -26.657 -35.244 26.480 1.00 86.00 91 ARG A O 1
ATOM 674 N N . LEU A 1 92 ? -25.053 -35.786 27.973 1.00 81.12 92 LEU A N 1
ATOM 675 C CA . LEU A 1 92 ? -24.107 -36.470 27.073 1.00 81.12 92 LEU A CA 1
ATOM 676 C C . LEU A 1 92 ? -23.516 -37.759 27.683 1.00 81.12 92 LEU A C 1
ATOM 678 O O . LEU A 1 92 ? -22.614 -38.354 27.104 1.00 81.12 92 LEU A O 1
ATOM 682 N N . GLY A 1 93 ? -23.992 -38.192 28.852 1.00 84.56 93 GLY A N 1
ATOM 683 C CA . GLY A 1 93 ? -23.379 -39.291 29.598 1.00 84.56 93 GLY A CA 1
ATOM 684 C C . GLY A 1 93 ? -24.304 -39.892 30.647 1.00 84.56 93 GLY A C 1
ATOM 685 O O . GLY A 1 93 ? -25.469 -39.514 30.756 1.00 84.56 93 GLY A O 1
ATOM 686 N N . TRP A 1 94 ? -23.775 -40.857 31.393 1.00 91.00 94 TRP A N 1
ATOM 687 C CA . TRP A 1 94 ? -24.493 -41.553 32.456 1.00 91.00 94 TRP A CA 1
ATOM 688 C C . TRP A 1 94 ? -24.475 -40.681 33.718 1.00 91.00 94 TRP A C 1
ATOM 690 O O . TRP A 1 94 ? -23.658 -39.770 33.846 1.00 91.00 94 TRP A O 1
ATOM 700 N N . CYS A 1 95 ? -25.407 -40.909 34.636 1.00 94.81 95 CYS A N 1
ATOM 701 C CA . CYS A 1 95 ? -25.354 -40.253 35.939 1.00 94.81 95 CYS A CA 1
ATOM 702 C C . CYS A 1 95 ? -24.153 -40.771 36.734 1.00 94.81 95 CYS A C 1
ATOM 704 O O . CYS A 1 95 ? -23.802 -41.939 36.597 1.00 94.81 95 CYS A O 1
ATOM 706 N N . ASP A 1 96 ? -23.545 -39.929 37.576 1.00 92.56 96 ASP A N 1
ATOM 707 C CA . ASP A 1 96 ? -22.392 -40.353 38.373 1.00 92.56 96 ASP A CA 1
ATOM 708 C C . ASP A 1 96 ? -22.708 -41.619 39.192 1.00 92.56 96 ASP A C 1
ATOM 710 O O . ASP A 1 96 ? -23.686 -41.660 39.950 1.00 92.56 96 ASP A O 1
ATOM 714 N N . ASP A 1 97 ? -21.833 -42.624 39.117 1.00 90.75 97 ASP A N 1
ATOM 715 C CA . ASP A 1 97 ? -22.030 -43.942 39.740 1.00 90.75 97 ASP A CA 1
ATOM 716 C C . ASP A 1 97 ? -22.260 -43.894 41.258 1.00 90.75 97 ASP A C 1
ATOM 718 O O . ASP A 1 97 ? -22.883 -44.793 41.836 1.00 90.75 97 ASP A O 1
ATOM 722 N N . TRP A 1 98 ? -21.783 -42.841 41.930 1.00 90.19 98 TRP A N 1
ATOM 723 C CA . TRP A 1 98 ? -21.983 -42.652 43.367 1.00 90.19 98 TRP A CA 1
ATOM 724 C C . TRP A 1 98 ? -23.446 -42.377 43.737 1.00 90.19 98 TRP A C 1
ATOM 726 O O . TRP A 1 98 ? -23.839 -42.637 44.879 1.00 90.19 98 TRP A O 1
ATOM 736 N N . ARG A 1 99 ? -24.251 -41.865 42.794 1.00 92.44 99 ARG A N 1
ATOM 737 C CA . ARG A 1 99 ? -25.676 -41.551 42.990 1.00 92.44 99 ARG A CA 1
ATOM 738 C C . ARG A 1 99 ? -26.570 -42.774 42.847 1.00 92.44 99 ARG A C 1
ATOM 740 O O . ARG A 1 99 ? -27.683 -42.757 43.374 1.00 92.44 99 ARG A O 1
ATOM 747 N N . LYS A 1 100 ? -26.088 -43.821 42.160 1.00 92.75 100 LYS A N 1
ATOM 748 C CA . LYS A 1 100 ? -26.863 -45.027 41.817 1.00 92.75 100 LYS A CA 1
ATOM 749 C C . LYS A 1 100 ? -28.207 -44.676 41.151 1.00 92.75 100 LYS A C 1
ATOM 751 O O . LYS A 1 100 ? -29.234 -45.268 41.473 1.00 92.75 100 LYS A O 1
ATOM 756 N N . ALA A 1 101 ? -28.186 -43.668 40.276 1.00 94.12 101 ALA A N 1
ATOM 757 C CA . ALA A 1 101 ? -29.347 -43.126 39.575 1.00 94.12 101 ALA A CA 1
ATOM 758 C C . ALA A 1 101 ? -29.257 -43.424 38.074 1.00 94.12 101 ALA A C 1
ATOM 760 O O . ALA A 1 101 ? -28.160 -43.458 37.522 1.00 94.12 101 ALA A O 1
ATOM 761 N N . ASP A 1 102 ? -30.408 -43.557 37.424 1.00 93.94 102 ASP A N 1
ATOM 762 C CA . ASP A 1 102 ? -30.505 -43.743 35.980 1.00 93.94 102 ASP A CA 1
ATOM 763 C C . ASP A 1 102 ? -30.793 -42.410 35.286 1.00 93.94 102 ASP A C 1
ATOM 765 O O . ASP A 1 102 ? -31.502 -41.544 35.810 1.00 93.94 102 ASP A O 1
ATOM 769 N N . CYS A 1 103 ? -30.267 -42.253 34.072 1.00 95.44 103 CYS A N 1
ATOM 770 C CA . CYS A 1 103 ? -30.571 -41.101 33.235 1.00 95.44 103 CYS A CA 1
ATOM 771 C C . CYS A 1 103 ? -31.935 -41.280 32.551 1.00 95.44 103 CYS A C 1
ATOM 773 O O . CYS A 1 103 ? -32.099 -42.149 31.696 1.00 95.44 103 CYS A O 1
ATOM 775 N N . ARG A 1 104 ? -32.916 -40.443 32.903 1.00 93.19 104 ARG A N 1
ATOM 776 C CA . ARG A 1 104 ? -34.239 -40.375 32.257 1.00 93.19 104 ARG A CA 1
ATOM 777 C C . ARG A 1 104 ? -34.542 -38.918 31.924 1.00 93.19 104 ARG A C 1
ATOM 779 O O . ARG A 1 104 ? -34.391 -38.045 32.774 1.00 93.19 104 ARG A O 1
ATOM 786 N N . ASP A 1 105 ? -34.935 -38.638 30.684 1.00 92.06 105 ASP A N 1
ATOM 787 C CA . ASP A 1 105 ? -35.273 -37.281 30.220 1.00 92.06 105 ASP A CA 1
ATOM 788 C C . ASP A 1 105 ? -34.189 -36.235 30.531 1.00 92.06 105 ASP A C 1
ATOM 790 O O . ASP A 1 105 ? -34.472 -35.131 31.001 1.00 92.06 105 ASP A O 1
ATOM 794 N N . LYS A 1 106 ? -32.920 -36.603 30.301 1.00 94.31 106 LYS A N 1
ATOM 795 C CA . LYS A 1 106 ? -31.731 -35.766 30.562 1.00 94.31 106 LYS A CA 1
ATOM 796 C C . LYS A 1 106 ? -31.550 -35.378 32.039 1.00 94.31 106 LYS A C 1
ATOM 798 O O . LYS A 1 106 ? -30.769 -34.474 32.344 1.00 94.31 106 LYS A O 1
ATOM 803 N N . ARG A 1 107 ? -32.224 -36.065 32.967 1.00 94.81 107 ARG A N 1
ATOM 804 C CA . ARG A 1 107 ? -32.121 -35.882 34.422 1.00 94.81 107 ARG A CA 1
ATOM 805 C C . ARG A 1 107 ? -31.780 -37.197 35.117 1.00 94.81 107 ARG A C 1
ATOM 807 O O . ARG A 1 107 ? -32.166 -38.272 34.668 1.00 94.81 107 ARG A O 1
ATOM 814 N N . CYS A 1 108 ? -31.071 -37.099 36.236 1.00 96.31 108 CYS A N 1
ATOM 815 C CA . CYS A 1 108 ? -30.731 -38.257 37.058 1.00 96.31 108 CYS A CA 1
ATOM 816 C C . CYS A 1 108 ? -31.859 -38.581 38.040 1.00 96.31 108 CYS A C 1
ATOM 818 O O . CYS A 1 108 ? -32.209 -37.757 38.892 1.00 96.31 108 CYS A O 1
ATOM 820 N N . VAL A 1 109 ? -32.435 -39.779 37.918 1.00 96.06 109 VAL A N 1
ATOM 821 C CA . VAL A 1 109 ? -33.573 -40.228 38.731 1.00 96.06 109 VAL A CA 1
ATOM 822 C C . VAL A 1 109 ? -33.360 -41.627 39.306 1.00 96.06 109 VAL A C 1
ATOM 824 O O . VAL A 1 109 ? -32.717 -42.478 38.698 1.00 96.06 109 VAL A O 1
ATOM 827 N N . CYS A 1 110 ? -33.912 -41.883 40.490 1.00 95.31 110 CYS A N 1
ATOM 828 C CA . CYS A 1 110 ? -33.844 -43.197 41.124 1.00 95.31 110 CYS A CA 1
ATOM 829 C C . CYS A 1 110 ? -34.767 -44.213 40.450 1.00 95.31 110 CYS A C 1
ATOM 831 O O . CYS A 1 110 ? -35.965 -43.971 40.278 1.00 95.31 110 CYS A O 1
ATOM 833 N N . ALA A 1 111 ? -34.209 -45.371 40.105 1.00 91.06 111 ALA A N 1
ATOM 834 C CA . ALA A 1 111 ? -34.950 -46.481 39.524 1.00 91.06 111 ALA A CA 1
ATOM 835 C C . ALA A 1 111 ? -35.753 -47.262 40.579 1.00 91.06 111 ALA A C 1
ATOM 837 O O . ALA A 1 111 ? -35.355 -47.375 41.741 1.00 91.06 111 ALA A O 1
ATOM 838 N N . GLY A 1 112 ? -36.885 -47.837 40.162 1.00 87.62 112 GLY A N 1
ATOM 839 C CA . GLY A 1 112 ? -37.702 -48.726 40.996 1.00 87.62 112 GLY A CA 1
ATOM 840 C C . GLY A 1 112 ? -38.361 -48.034 42.196 1.00 87.62 112 GLY A C 1
ATOM 841 O O . GLY A 1 112 ? -38.885 -46.922 42.076 1.00 87.62 112 GLY A O 1
ATOM 842 N N . THR A 1 113 ? -38.353 -48.711 43.345 1.00 86.31 113 THR A N 1
ATOM 843 C CA . THR A 1 113 ? -38.903 -48.263 44.641 1.00 86.31 113 THR A CA 1
ATOM 844 C C . THR A 1 113 ? -37.896 -47.468 45.484 1.00 86.31 113 THR A C 1
ATOM 846 O O . THR A 1 113 ? -38.152 -47.186 46.653 1.00 86.31 113 THR A O 1
ATOM 849 N N . LYS A 1 114 ? -36.748 -47.090 44.904 1.00 90.31 114 LYS A N 1
ATOM 850 C CA . LYS A 1 114 ? -35.714 -46.303 45.584 1.00 90.31 114 LYS A CA 1
ATOM 851 C C . LYS A 1 114 ? -36.067 -44.820 45.604 1.00 90.31 114 LYS A C 1
ATOM 853 O O . LYS A 1 114 ? -36.667 -44.294 44.665 1.00 90.31 114 LYS A O 1
ATOM 858 N N . CYS A 1 115 ? -35.631 -44.146 46.658 1.00 92.50 115 CYS A N 1
ATOM 859 C CA . CYS A 1 115 ? -35.916 -42.739 46.902 1.00 92.50 115 CYS A CA 1
ATOM 860 C C . CYS A 1 115 ? -34.619 -41.935 46.983 1.00 92.50 115 CYS A C 1
ATOM 862 O O . CYS A 1 115 ? -33.600 -42.428 47.470 1.00 92.50 115 CYS A O 1
ATOM 864 N N . ALA A 1 116 ? -34.659 -40.701 46.489 1.00 92.88 116 ALA A N 1
ATOM 865 C CA . ALA A 1 116 ? -33.534 -39.786 46.528 1.00 92.88 116 ALA A CA 1
ATOM 866 C C . ALA A 1 116 ? -33.459 -39.130 47.910 1.00 92.88 116 ALA A C 1
ATOM 868 O O . ALA A 1 116 ? -34.281 -38.282 48.254 1.00 92.88 116 ALA A O 1
ATOM 869 N N . VAL A 1 117 ? -32.447 -39.504 48.690 1.00 91.31 117 VAL A N 1
ATOM 870 C CA . VAL A 1 117 ? -32.116 -38.860 49.965 1.00 91.31 117 VAL A CA 1
ATOM 871 C C . VAL A 1 117 ? -30.689 -38.342 49.856 1.00 91.31 117 VAL A C 1
ATOM 873 O O . VAL A 1 117 ? -29.768 -39.102 49.563 1.00 91.31 117 VAL A O 1
ATOM 876 N N . ASN A 1 118 ? -30.507 -37.027 50.014 1.00 90.75 118 ASN A N 1
ATOM 877 C CA . ASN A 1 118 ? -29.216 -36.344 49.840 1.00 90.75 118 ASN A CA 1
ATOM 878 C C . ASN A 1 118 ? -28.518 -36.659 48.500 1.00 90.75 118 ASN A C 1
ATOM 880 O O . ASN A 1 118 ? -27.305 -36.857 48.440 1.00 90.75 118 ASN A O 1
ATOM 884 N N . GLY A 1 119 ? -29.294 -36.742 47.415 1.00 91.19 119 GLY A N 1
ATOM 885 C CA . GLY A 1 119 ? -28.768 -36.972 46.066 1.00 91.19 119 GLY A CA 1
ATOM 886 C C . GLY A 1 119 ? -28.302 -38.404 45.772 1.00 91.19 119 GLY A C 1
ATOM 887 O O . GLY A 1 119 ? -27.705 -38.632 44.722 1.00 91.19 119 GLY A O 1
ATOM 888 N N . LYS A 1 120 ? -28.586 -39.380 46.648 1.00 92.56 120 LYS A N 1
ATOM 889 C CA . LYS A 1 120 ? -28.351 -40.813 46.397 1.00 92.56 120 LYS A CA 1
ATOM 890 C C . LYS A 1 120 ? -29.649 -41.608 46.435 1.00 92.56 120 LYS A C 1
ATOM 892 O O . LYS A 1 120 ? -30.546 -41.303 47.219 1.00 92.56 120 LYS A O 1
ATOM 897 N N . CYS A 1 121 ? -29.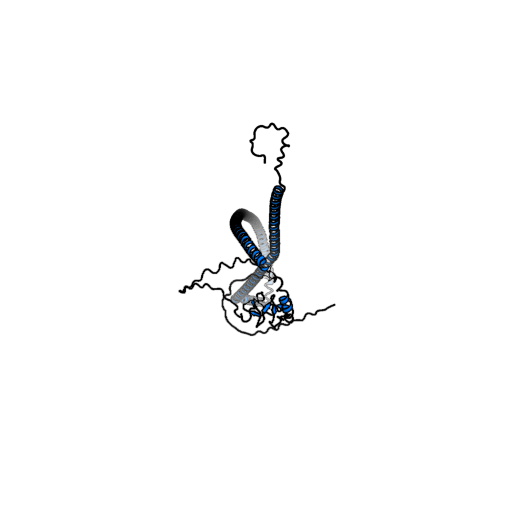718 -42.651 45.616 1.00 94.00 121 CYS A N 1
ATOM 898 C CA . CYS A 1 121 ? -30.845 -43.573 45.594 1.00 94.00 121 CYS A CA 1
ATOM 899 C C . CYS A 1 121 ? -30.689 -44.649 46.667 1.00 94.00 121 CYS A C 1
ATOM 901 O O . CYS A 1 121 ? -29.847 -45.539 46.537 1.00 94.00 121 CYS A O 1
ATOM 903 N N . ILE A 1 122 ? -31.516 -44.572 47.710 1.00 91.31 122 ILE A N 1
ATOM 904 C CA . ILE A 1 122 ? -31.582 -45.577 48.775 1.00 91.31 122 ILE A CA 1
ATOM 905 C C . ILE A 1 122 ? -32.848 -46.420 48.640 1.00 91.31 122 ILE A C 1
ATOM 907 O O . ILE A 1 122 ? -33.898 -45.936 48.215 1.00 91.31 122 ILE A O 1
ATOM 911 N N . GLU A 1 123 ? -32.731 -47.700 48.967 1.00 87.88 123 GLU A N 1
ATOM 912 C CA . GLU A 1 123 ? -33.851 -48.633 48.979 1.00 87.88 123 GLU A CA 1
ATOM 913 C C . GLU A 1 123 ? -34.617 -48.462 50.287 1.00 87.88 123 GLU A C 1
ATOM 915 O O . GLU A 1 123 ? -34.024 -48.492 51.364 1.00 87.88 123 GLU A O 1
ATOM 920 N N . TYR A 1 124 ? -35.928 -48.238 50.195 1.00 69.75 124 TYR A N 1
ATOM 921 C CA . TYR A 1 124 ? -36.816 -48.235 51.356 1.00 69.75 124 TYR A CA 1
ATOM 922 C C . TYR A 1 124 ? -37.025 -49.687 51.815 1.00 69.75 124 TYR A C 1
ATOM 924 O O . TYR A 1 124 ? -38.100 -50.257 51.667 1.00 69.75 124 TYR A O 1
ATOM 932 N N . SER A 1 125 ? -35.977 -50.326 52.331 1.00 55.59 125 SER A N 1
ATOM 933 C CA . SER A 1 125 ? -36.159 -51.421 53.280 1.00 55.59 125 SER A CA 1
ATOM 934 C C . SER A 1 125 ? -36.502 -50.791 54.623 1.00 55.59 125 SER A C 1
ATOM 936 O O . SER A 1 125 ? -35.915 -49.773 54.976 1.00 55.59 125 SER A O 1
ATOM 938 N N . GLU A 1 126 ? -37.454 -51.373 55.337 1.00 53.44 126 GLU A N 1
ATOM 939 C CA . GLU A 1 126 ? -38.043 -50.942 56.607 1.00 53.44 126 GLU A CA 1
ATOM 940 C C . GLU A 1 126 ? -37.028 -50.677 57.741 1.00 53.44 126 GLU A C 1
ATOM 942 O O . GLU A 1 126 ? -37.006 -51.353 58.758 1.00 53.44 126 GLU A O 1
ATOM 947 N N . THR A 1 127 ? -36.197 -49.647 57.613 1.00 45.22 127 THR A N 1
ATOM 948 C CA . THR A 1 127 ? -35.361 -49.111 58.691 1.00 45.22 127 THR A CA 1
ATOM 949 C C . THR A 1 127 ? -35.917 -47.764 59.135 1.00 45.22 127 THR A C 1
ATOM 951 O O . THR A 1 127 ? -35.204 -46.773 59.263 1.00 45.22 127 THR A O 1
ATOM 954 N N . SER A 1 128 ? -37.227 -47.724 59.368 1.00 48.44 128 SER A N 1
ATOM 955 C CA . SER A 1 128 ? -37.804 -46.888 60.415 1.00 48.44 128 SER A CA 1
ATOM 956 C C . SER A 1 128 ? -38.120 -47.805 61.594 1.00 48.44 128 SER A C 1
ATOM 958 O O . SER A 1 128 ? -39.283 -48.041 61.917 1.00 48.44 128 SER A O 1
ATOM 960 N N . ASP A 1 129 ? -37.063 -48.354 62.204 1.00 47.88 129 ASP A N 1
ATOM 961 C CA . ASP A 1 129 ? -37.119 -49.002 63.512 1.00 47.88 129 ASP A CA 1
ATOM 962 C C . ASP A 1 129 ? -37.592 -47.967 64.536 1.00 47.88 129 ASP A C 1
ATOM 964 O O . ASP A 1 129 ? -36.821 -47.228 65.156 1.00 47.88 129 ASP A O 1
ATOM 968 N N . GLY A 1 130 ? -38.910 -47.910 64.699 1.00 51.72 130 GLY A N 1
ATOM 969 C CA . GLY A 1 130 ? -39.586 -47.292 65.819 1.00 51.72 130 GLY A CA 1
ATOM 970 C C . GLY A 1 130 ? -39.226 -48.018 67.111 1.00 51.72 130 GLY A C 1
ATOM 971 O O . GLY A 1 130 ? -40.024 -48.775 67.658 1.00 51.72 130 GLY A O 1
ATOM 972 N N . LYS A 1 131 ? -38.039 -47.748 67.661 1.00 47.91 131 LYS A N 1
ATOM 973 C CA . LYS A 1 131 ? -37.740 -48.021 69.071 1.00 47.91 131 LYS A CA 1
ATOM 974 C C . LYS A 1 131 ? -38.433 -46.980 69.945 1.00 47.91 131 LYS A C 1
ATOM 976 O O . LYS A 1 131 ? -37.821 -46.029 70.417 1.00 47.91 131 LYS A O 1
ATOM 981 N N . SER A 1 132 ? -39.725 -47.170 70.182 1.00 46.72 132 SER A N 1
ATOM 982 C CA . SER A 1 132 ? -40.385 -46.693 71.400 1.00 46.72 132 SER A CA 1
ATOM 983 C C . SER A 1 132 ? -41.792 -47.257 71.492 1.00 46.72 132 SER A C 1
ATOM 985 O O . SER A 1 132 ? -42.717 -46.690 70.917 1.00 46.72 132 SER A O 1
ATOM 987 N N . LYS A 1 133 ? -41.942 -48.362 72.235 1.00 45.91 133 LYS A N 1
ATOM 988 C CA . LYS A 1 133 ? -43.063 -48.626 73.162 1.00 45.91 133 LYS A CA 1
ATOM 989 C C . LYS A 1 133 ? -42.983 -50.043 73.737 1.00 45.91 133 LYS A C 1
ATOM 991 O O . LYS A 1 133 ? -43.394 -51.012 73.110 1.00 45.91 133 LYS A O 1
ATOM 996 N N . LYS A 1 134 ? -42.457 -50.110 74.958 1.00 43.16 134 LYS A N 1
ATOM 997 C CA . LYS A 1 134 ? -42.613 -51.131 76.013 1.00 43.16 134 LYS A CA 1
ATOM 998 C C . LYS A 1 134 ? -41.608 -50.663 77.075 1.00 43.16 134 LYS A C 1
ATOM 1000 O O . LYS A 1 134 ? -40.418 -50.701 76.818 1.00 43.16 134 LYS A O 1
ATOM 1005 N N . ASN A 1 135 ? -41.949 -50.026 78.189 1.00 50.31 135 ASN A N 1
ATOM 1006 C CA . ASN A 1 135 ? -43.015 -50.276 79.148 1.00 50.31 135 ASN A CA 1
ATOM 1007 C C . ASN A 1 135 ? -43.223 -48.977 79.950 1.00 50.31 135 ASN A C 1
ATOM 1009 O O . ASN A 1 135 ? -42.232 -48.436 80.430 1.00 50.31 135 ASN A O 1
ATOM 1013 N N . ASN A 1 136 ? -44.453 -48.478 80.105 1.00 50.59 136 ASN A N 1
ATOM 1014 C CA . ASN A 1 136 ? -44.877 -47.752 81.316 1.00 50.59 136 ASN A CA 1
ATOM 1015 C C . ASN A 1 136 ? -46.356 -47.356 81.221 1.00 50.59 136 ASN A C 1
ATOM 1017 O O . ASN A 1 136 ? -46.707 -46.198 81.011 1.00 50.59 136 ASN A O 1
ATOM 1021 N N . MET A 1 137 ? -47.239 -48.344 81.373 1.00 51.50 137 MET A N 1
ATOM 1022 C CA . MET A 1 137 ? -48.655 -48.108 81.676 1.00 51.50 137 MET A CA 1
ATOM 1023 C C . MET A 1 137 ? -48.984 -48.508 83.125 1.00 51.50 137 MET A C 1
ATOM 1025 O O . MET A 1 137 ? -50.138 -48.747 83.449 1.00 51.50 137 MET A O 1
ATOM 1029 N N . ASP A 1 138 ? -47.978 -48.547 84.006 1.00 54.50 138 ASP A N 1
ATOM 1030 C CA . ASP A 1 138 ? -48.153 -48.816 85.442 1.00 54.50 138 ASP A CA 1
ATOM 1031 C C . ASP A 1 138 ? -47.915 -47.575 86.321 1.00 54.50 138 ASP A C 1
ATOM 1033 O O . ASP A 1 138 ? -48.370 -47.519 87.462 1.00 54.50 138 ASP A O 1
ATOM 1037 N N . SER A 1 139 ? -47.317 -46.500 85.788 1.00 53.69 139 SER A N 1
ATOM 1038 C CA . SER A 1 139 ? -47.185 -45.224 86.516 1.00 53.69 139 SER A CA 1
ATOM 1039 C C . SER A 1 139 ? -48.442 -44.340 86.467 1.00 53.69 139 SER A C 1
ATOM 1041 O O . SER A 1 139 ? -48.570 -43.418 87.270 1.00 53.69 139 SER A O 1
ATOM 1043 N N . LEU A 1 140 ? -49.407 -44.625 85.581 1.00 52.66 140 LEU A N 1
ATOM 1044 C CA . LEU A 1 140 ? -50.614 -43.798 85.419 1.00 52.66 140 LEU A CA 1
ATOM 1045 C C . LEU A 1 140 ? -51.667 -44.043 86.518 1.00 52.66 140 LEU A C 1
ATOM 1047 O O . LEU A 1 140 ? -52.453 -43.151 86.830 1.00 52.66 140 LEU A O 1
ATOM 1051 N N . LYS A 1 141 ? -51.648 -45.211 87.176 1.00 55.97 141 LYS A N 1
ATOM 1052 C CA . LYS A 1 141 ? -52.536 -45.492 88.320 1.00 55.97 141 LYS A CA 1
ATOM 1053 C C . LYS A 1 141 ? -52.085 -44.804 89.612 1.00 55.97 141 LYS A C 1
ATOM 1055 O O . LYS A 1 141 ? -52.933 -44.454 90.425 1.00 55.97 141 LYS A O 1
ATOM 1060 N N . LYS A 1 142 ? -50.784 -44.533 89.772 1.00 53.41 142 LYS A N 1
ATOM 1061 C CA . LYS A 1 142 ? -50.243 -43.872 90.973 1.00 53.41 142 LYS A CA 1
ATOM 1062 C C . LYS A 1 142 ? -50.518 -42.359 91.001 1.00 53.41 142 LYS A C 1
ATOM 1064 O O . LYS A 1 142 ? -50.656 -41.793 92.074 1.00 53.41 142 LYS A O 1
ATOM 1069 N N . VAL A 1 143 ? -50.698 -41.721 89.839 1.00 56.94 143 VAL A N 1
ATOM 1070 C CA . VAL A 1 143 ? -50.995 -40.274 89.737 1.00 56.94 143 VAL A CA 1
ATOM 1071 C C . VAL A 1 143 ? -52.494 -39.962 89.898 1.00 56.94 143 VAL A C 1
ATOM 1073 O O . VAL A 1 143 ? -52.864 -38.850 90.271 1.00 56.94 143 VAL A O 1
ATOM 1076 N N . LEU A 1 144 ? -53.385 -40.934 89.671 1.00 54.53 144 LEU A N 1
ATOM 1077 C CA . LEU A 1 144 ? -54.832 -40.727 89.825 1.00 54.53 144 LEU A CA 1
ATOM 1078 C C . LEU A 1 144 ? -55.324 -40.808 91.282 1.00 54.53 144 LEU A C 1
ATOM 1080 O O . LEU A 1 144 ? -56.420 -40.329 91.558 1.00 54.53 144 LEU A O 1
ATOM 1084 N N . GLN A 1 145 ? -54.518 -41.320 92.222 1.00 50.28 145 GLN A N 1
ATOM 1085 C CA . GLN A 1 145 ? -54.858 -41.339 93.655 1.00 50.28 145 GLN A CA 1
ATOM 1086 C C . GLN A 1 145 ? -54.360 -40.118 94.451 1.00 50.28 145 GLN A C 1
ATOM 1088 O O . GLN A 1 145 ? -54.791 -39.931 95.582 1.00 50.28 145 GLN A O 1
ATOM 1093 N N . GLU A 1 146 ? -53.551 -39.230 93.859 1.00 51.09 146 GLU A N 1
ATOM 1094 C CA . GLU A 1 146 ? -53.126 -37.961 94.490 1.00 51.09 146 GLU A CA 1
ATOM 1095 C C . GLU A 1 146 ? -54.009 -36.753 94.108 1.00 51.09 146 GLU A C 1
ATOM 1097 O O . GLU A 1 146 ? -53.840 -35.648 94.627 1.00 51.09 146 GLU A O 1
ATOM 1102 N N . LYS A 1 147 ? -54.991 -36.939 93.211 1.00 50.75 147 LYS A N 1
ATOM 1103 C CA . LYS A 1 147 ? -55.838 -35.856 92.675 1.00 50.75 147 LYS A CA 1
ATOM 1104 C C . LYS A 1 147 ? -57.098 -35.529 93.484 1.00 50.75 147 LYS A C 1
ATOM 1106 O O . LYS A 1 147 ? -57.781 -34.568 93.140 1.00 50.75 147 LYS A O 1
ATOM 1111 N N . SER A 1 148 ? -57.395 -36.240 94.570 1.00 48.69 148 SER A N 1
ATOM 1112 C CA . SER A 1 148 ? -58.568 -35.950 95.414 1.00 48.69 148 SER A CA 1
ATOM 1113 C C . SER A 1 148 ? -58.314 -34.931 96.538 1.00 48.69 148 SER A C 1
ATOM 1115 O O . SER A 1 148 ? -59.258 -34.569 97.231 1.00 48.69 148 SER A O 1
ATOM 1117 N N . ALA A 1 149 ? -57.092 -34.394 96.687 1.00 50.56 149 ALA A N 1
ATOM 1118 C CA . ALA A 1 149 ? -56.770 -33.385 97.713 1.00 50.56 149 ALA A CA 1
ATOM 1119 C C . ALA A 1 149 ? -56.540 -31.946 97.183 1.00 50.56 149 ALA A C 1
ATOM 1121 O O . ALA A 1 149 ? -56.229 -31.049 97.961 1.00 50.56 149 ALA A O 1
ATOM 1122 N N . LYS A 1 150 ? -56.715 -31.672 95.880 1.00 50.62 150 LYS A N 1
ATOM 1123 C CA . LYS A 1 150 ? -56.584 -30.317 95.287 1.00 50.62 150 LYS A CA 1
ATOM 1124 C C . LYS A 1 150 ? -57.835 -29.916 94.496 1.00 50.62 150 LYS A C 1
ATOM 1126 O O . LYS A 1 150 ? -57.781 -29.623 93.309 1.00 50.62 150 LYS A O 1
ATOM 1131 N N . SER A 1 151 ? -58.983 -29.921 95.169 1.00 49.00 151 SER A N 1
ATOM 1132 C CA . SER A 1 151 ? -60.281 -29.490 94.620 1.00 49.00 151 SER A CA 1
ATOM 1133 C C . SER A 1 151 ? -60.653 -28.042 94.987 1.00 49.00 151 SER A C 1
ATOM 1135 O O . SER A 1 151 ? -61.699 -27.563 94.559 1.00 49.00 151 SER A O 1
ATOM 1137 N N . SER A 1 152 ? -59.824 -27.316 95.746 1.00 49.31 152 SER A N 1
ATOM 1138 C CA . SER A 1 152 ? -60.109 -25.931 96.166 1.00 49.31 152 SER A CA 1
ATOM 1139 C C . SER A 1 152 ? -59.334 -24.845 95.403 1.00 49.31 152 SER A C 1
ATOM 1141 O O . SER A 1 152 ? -59.576 -23.665 95.628 1.00 49.31 152 SER A O 1
ATOM 1143 N N . THR A 1 153 ? -58.462 -25.195 94.447 1.00 52.66 153 THR A N 1
ATOM 1144 C CA . THR A 1 153 ? -57.732 -24.221 93.599 1.00 52.66 153 THR A CA 1
ATOM 1145 C C . THR A 1 153 ? -58.182 -24.193 92.132 1.00 52.66 153 THR A C 1
ATOM 1147 O O . THR A 1 153 ? -57.694 -23.377 91.353 1.00 52.66 153 THR A O 1
ATOM 1150 N N . ALA A 1 154 ? -59.153 -25.026 91.741 1.00 53.94 154 ALA A N 1
ATOM 1151 C CA . ALA A 1 154 ? -59.654 -25.110 90.363 1.00 53.94 154 ALA A CA 1
ATOM 1152 C C . ALA A 1 154 ? -60.452 -23.866 89.916 1.00 53.94 154 ALA A C 1
ATOM 1154 O O . ALA A 1 154 ? -60.439 -23.522 88.736 1.00 53.94 154 ALA A O 1
ATOM 1155 N N . ALA A 1 155 ? -61.095 -23.153 90.848 1.00 57.00 155 ALA A N 1
ATOM 1156 C CA . ALA A 1 155 ? -61.786 -21.896 90.549 1.00 57.00 155 ALA A CA 1
ATOM 1157 C C . ALA A 1 155 ? -60.807 -20.721 90.351 1.00 57.00 155 ALA A C 1
ATOM 1159 O O . ALA A 1 155 ? -60.984 -19.929 89.429 1.00 57.00 155 ALA A O 1
ATOM 1160 N N . ALA A 1 156 ? -59.726 -20.656 91.140 1.00 58.00 156 ALA A N 1
ATOM 1161 C CA . ALA A 1 156 ? -58.676 -19.648 90.972 1.00 58.00 156 ALA A CA 1
ATOM 1162 C C . ALA A 1 156 ? -57.865 -19.870 89.680 1.00 58.00 156 ALA A C 1
ATOM 1164 O O . ALA A 1 156 ? -57.583 -18.919 88.960 1.00 58.00 156 ALA A O 1
ATOM 1165 N N . ALA A 1 157 ? -57.572 -21.126 89.322 1.00 66.25 157 ALA A N 1
ATOM 1166 C CA . ALA A 1 157 ? -56.858 -21.459 88.087 1.00 66.25 157 ALA A CA 1
ATOM 1167 C C . ALA A 1 157 ? -57.656 -21.141 86.808 1.00 66.25 157 ALA A C 1
ATOM 1169 O O . ALA A 1 157 ? -57.058 -20.840 85.776 1.00 66.25 157 ALA A O 1
ATOM 1170 N N . LYS A 1 158 ? -58.995 -21.189 86.861 1.00 71.19 158 LYS A N 1
ATOM 1171 C CA . LYS A 1 158 ? -59.848 -20.820 85.722 1.00 71.19 158 LYS A CA 1
ATOM 1172 C C . LYS A 1 158 ? -59.848 -19.305 85.480 1.00 71.19 158 LYS A C 1
ATOM 1174 O O . LYS A 1 158 ? -59.702 -18.888 84.337 1.00 71.19 158 LYS A O 1
ATOM 1179 N N . ALA A 1 159 ? -59.919 -18.502 86.543 1.00 70.50 159 ALA A N 1
ATOM 1180 C CA . ALA A 1 159 ? -59.831 -17.044 86.438 1.00 70.50 159 ALA A CA 1
ATOM 1181 C C . ALA A 1 159 ? -58.446 -16.577 85.940 1.00 70.50 159 ALA A C 1
ATOM 1183 O O . ALA A 1 159 ? -58.357 -15.685 85.102 1.00 70.50 159 ALA A O 1
ATOM 1184 N N . ASP A 1 160 ? -57.366 -17.228 86.385 1.00 74.31 160 ASP A N 1
ATOM 1185 C CA . ASP A 1 160 ? -55.997 -16.944 85.922 1.00 74.31 160 ASP A CA 1
ATOM 1186 C C . ASP A 1 160 ? -55.781 -17.348 84.445 1.00 74.31 160 ASP A C 1
ATOM 1188 O O . ASP A 1 160 ? -55.059 -16.688 83.695 1.00 74.31 160 ASP A O 1
ATOM 1192 N N . ALA A 1 161 ? -56.433 -18.425 83.990 1.00 77.12 161 ALA A N 1
ATOM 1193 C CA . ALA A 1 161 ? -56.394 -18.853 82.592 1.00 77.12 161 ALA A CA 1
ATOM 1194 C C . ALA A 1 161 ? -57.189 -17.913 81.669 1.00 77.12 161 ALA A C 1
ATOM 1196 O O . ALA A 1 161 ? -56.709 -17.584 80.584 1.00 77.12 161 ALA A O 1
ATOM 1197 N N . GLU A 1 162 ? -58.363 -17.443 82.101 1.00 75.06 162 GLU A N 1
ATOM 1198 C CA . GLU A 1 162 ? -59.167 -16.466 81.353 1.00 75.06 162 GLU A CA 1
ATOM 1199 C C . GLU A 1 162 ? -58.466 -15.095 81.285 1.00 75.06 162 GLU A C 1
ATOM 1201 O O . GLU A 1 162 ? -58.416 -14.488 80.213 1.00 75.06 162 GLU A O 1
ATOM 1206 N N . ALA A 1 163 ? -57.808 -14.654 82.365 1.00 75.12 163 ALA A N 1
ATOM 1207 C CA . ALA A 1 163 ? -57.002 -13.429 82.364 1.00 75.12 163 ALA A CA 1
ATOM 1208 C C . ALA A 1 163 ? -55.785 -13.518 81.420 1.00 75.12 163 ALA A C 1
ATOM 1210 O O . ALA A 1 163 ? -55.504 -12.580 80.670 1.00 75.12 163 ALA A O 1
ATOM 1211 N N . LYS A 1 164 ? -55.086 -14.661 81.388 1.00 83.44 164 LYS A N 1
ATOM 1212 C CA . LYS A 1 164 ? -53.960 -14.883 80.461 1.00 83.44 164 LYS A CA 1
ATOM 1213 C C . LYS A 1 164 ? -54.408 -14.999 79.007 1.00 83.44 164 LYS A C 1
ATOM 1215 O O . LYS A 1 164 ? -53.708 -14.508 78.126 1.00 83.44 164 LYS A O 1
ATOM 1220 N N . ALA A 1 165 ? -55.567 -15.600 78.742 1.00 75.50 165 ALA A N 1
ATOM 1221 C CA . ALA A 1 165 ? -56.130 -15.659 77.395 1.00 75.50 165 ALA A CA 1
ATOM 1222 C C . ALA A 1 165 ? -56.457 -14.254 76.858 1.00 75.50 165 ALA A C 1
ATOM 1224 O O . ALA A 1 165 ? -56.091 -13.939 75.725 1.00 75.50 165 ALA A O 1
ATOM 1225 N N . ALA A 1 166 ? -57.040 -13.384 77.690 1.00 77.31 166 ALA A N 1
ATOM 1226 C CA . ALA A 1 166 ? -57.292 -11.986 77.335 1.00 77.31 166 ALA A CA 1
ATOM 1227 C C . ALA A 1 166 ? -55.987 -11.195 77.107 1.00 77.31 166 ALA A C 1
ATOM 1229 O O . ALA A 1 166 ? -55.882 -10.431 76.148 1.00 77.31 166 ALA A O 1
ATOM 1230 N N . GLN A 1 167 ? -54.952 -11.425 77.926 1.00 79.25 167 GLN A N 1
ATOM 1231 C CA . GLN A 1 167 ? -53.644 -10.783 77.749 1.00 79.25 167 GLN A CA 1
ATOM 1232 C C . GLN A 1 167 ? -52.930 -11.234 76.459 1.00 79.25 167 GLN A C 1
ATOM 1234 O O . GLN A 1 167 ? -52.300 -10.421 75.781 1.00 79.25 167 GLN A O 1
ATOM 1239 N N . ILE A 1 168 ? -53.056 -12.511 76.080 1.00 78.81 168 ILE A N 1
ATOM 1240 C CA . ILE A 1 168 ? -52.516 -13.035 74.816 1.00 78.81 168 ILE A CA 1
ATOM 1241 C C . ILE A 1 168 ? -53.233 -12.398 73.621 1.00 78.81 168 ILE A C 1
ATOM 1243 O O . ILE A 1 168 ? -52.555 -11.992 72.677 1.00 78.81 168 ILE A O 1
ATOM 1247 N N . GLN A 1 169 ? -54.562 -12.255 73.678 1.00 80.50 169 GLN A N 1
ATOM 1248 C CA . GLN A 1 169 ? -55.346 -11.613 72.617 1.00 80.50 169 GLN A CA 1
ATOM 1249 C C . GLN A 1 169 ? -54.977 -10.133 72.443 1.00 80.50 169 GLN A C 1
ATOM 1251 O O . GLN A 1 169 ? -54.656 -9.728 71.327 1.00 80.50 169 GLN A O 1
ATOM 1256 N N . ALA A 1 170 ? -54.891 -9.363 73.533 1.00 79.88 170 ALA A N 1
ATOM 1257 C CA . ALA A 1 170 ? -54.486 -7.955 73.478 1.00 79.88 170 ALA A CA 1
ATOM 1258 C C . ALA A 1 170 ? -53.056 -7.774 72.927 1.00 79.88 170 ALA A C 1
ATOM 1260 O O . ALA A 1 170 ? -52.817 -6.924 72.071 1.00 79.88 170 ALA A O 1
ATOM 1261 N N . SER A 1 171 ? -52.106 -8.626 73.338 1.00 82.75 171 SER A N 1
ATOM 1262 C CA . SER A 1 171 ? -50.737 -8.586 72.793 1.00 82.75 171 SER A CA 1
ATOM 1263 C C . SER A 1 171 ? -50.656 -9.033 71.326 1.00 82.75 171 SER A C 1
ATOM 1265 O O . SER A 1 171 ? -49.711 -8.683 70.618 1.00 82.75 171 SER A O 1
ATOM 1267 N N . GLY A 1 172 ? -51.622 -9.839 70.876 1.00 88.31 172 GLY A N 1
ATOM 1268 C CA . GLY A 1 172 ? -51.712 -10.337 69.509 1.00 88.31 172 GLY A CA 1
ATOM 1269 C C . GLY A 1 172 ? -52.125 -9.244 68.530 1.00 88.31 172 GLY A C 1
ATOM 1270 O O . GLY A 1 172 ? -51.495 -9.110 67.484 1.00 88.31 172 GLY A O 1
ATOM 1271 N N . GLU A 1 173 ? -53.122 -8.430 68.885 1.00 86.88 173 GLU A N 1
ATOM 1272 C CA . GLU A 1 173 ? -53.609 -7.331 68.039 1.00 86.88 173 GLU A CA 1
ATOM 1273 C C . GLU A 1 173 ? -52.558 -6.229 67.853 1.00 86.88 173 GLU A C 1
ATOM 1275 O O . GLU A 1 173 ? -52.322 -5.787 66.727 1.00 86.88 173 GLU A O 1
ATOM 1280 N N . GLU A 1 174 ? -51.850 -5.847 68.921 1.00 88.25 174 GLU A N 1
ATOM 1281 C CA . GLU A 1 174 ? -50.785 -4.838 68.847 1.00 88.25 174 GLU A CA 1
ATOM 1282 C C . GLU A 1 174 ? -49.608 -5.314 67.977 1.00 88.25 174 GLU A C 1
ATOM 1284 O O . GLU A 1 174 ? -49.112 -4.578 67.120 1.00 88.25 174 GLU A O 1
ATOM 1289 N N . LYS A 1 175 ? -49.215 -6.589 68.111 1.00 91.31 175 LYS A N 1
ATOM 1290 C CA . LYS A 1 175 ? -48.179 -7.198 67.261 1.00 91.31 175 LYS A CA 1
ATOM 1291 C C . LYS A 1 175 ? -48.617 -7.329 65.807 1.00 91.31 175 LYS A C 1
ATOM 1293 O O . LYS A 1 175 ? -47.786 -7.156 64.918 1.00 91.31 175 LYS A O 1
ATOM 1298 N N . MET A 1 176 ? -49.892 -7.630 65.548 1.00 90.69 176 MET A N 1
ATOM 1299 C CA . MET A 1 176 ? -50.394 -7.733 64.178 1.00 90.69 176 MET A CA 1
ATOM 1300 C C . MET A 1 176 ? -50.408 -6.364 63.495 1.00 90.69 176 MET A C 1
ATOM 1302 O O . MET A 1 176 ? -49.956 -6.258 62.358 1.00 90.69 176 MET A O 1
ATOM 1306 N N . LYS A 1 177 ? -50.832 -5.310 64.203 1.00 94.12 177 LYS A N 1
ATOM 1307 C CA . LYS A 1 177 ? -50.777 -3.934 63.694 1.00 94.12 177 LYS A CA 1
ATOM 1308 C C . LYS A 1 177 ? -49.339 -3.508 63.383 1.00 94.12 177 LYS A C 1
ATOM 1310 O O . LYS A 1 177 ? -49.063 -3.091 62.263 1.00 94.12 177 LYS A O 1
ATOM 1315 N N . ALA A 1 178 ? -48.405 -3.738 64.310 1.00 93.00 178 ALA A N 1
ATOM 1316 C CA . ALA A 1 178 ? -46.986 -3.453 64.086 1.00 93.00 178 ALA A CA 1
ATOM 1317 C C . ALA A 1 178 ? -46.398 -4.237 62.894 1.00 93.00 178 ALA A C 1
ATOM 1319 O O . ALA A 1 178 ? -45.584 -3.707 62.139 1.00 93.00 178 ALA A O 1
ATOM 1320 N N . ALA A 1 179 ? -46.820 -5.489 62.687 1.00 93.00 179 ALA A N 1
ATOM 1321 C CA . ALA A 1 179 ? -46.389 -6.293 61.545 1.00 93.00 179 ALA A CA 1
ATOM 1322 C C . ALA A 1 179 ? -46.944 -5.772 60.206 1.00 93.00 179 ALA A C 1
ATOM 1324 O O . ALA A 1 179 ? -46.238 -5.819 59.196 1.00 93.00 179 ALA A O 1
ATOM 1325 N N . VAL A 1 180 ? -48.181 -5.264 60.184 1.00 95.56 180 VAL A N 1
ATOM 1326 C CA . VAL A 1 180 ? -48.776 -4.637 58.992 1.00 95.56 180 VAL A CA 1
ATOM 1327 C C . VAL A 1 180 ? -48.053 -3.332 58.657 1.00 95.56 180 VAL A C 1
ATOM 1329 O O . VAL A 1 180 ? -47.619 -3.174 57.516 1.00 95.56 180 VAL A O 1
ATOM 1332 N N . ASP A 1 181 ? -47.819 -2.466 59.646 1.00 95.19 181 ASP A N 1
ATOM 1333 C CA . ASP A 1 181 ? -47.100 -1.198 59.460 1.00 95.19 181 ASP A CA 1
ATOM 1334 C C . ASP A 1 181 ? -45.656 -1.440 58.967 1.00 95.19 181 ASP A C 1
ATOM 1336 O O . ASP A 1 181 ? -45.169 -0.777 58.043 1.00 95.19 181 ASP A O 1
ATOM 1340 N N . ALA A 1 182 ? -44.975 -2.457 59.510 1.00 95.19 182 ALA A N 1
ATOM 1341 C CA . ALA A 1 182 ? -43.647 -2.867 59.052 1.00 95.19 182 ALA A CA 1
ATOM 1342 C C . ALA A 1 182 ? -43.662 -3.389 57.605 1.00 95.19 182 ALA A C 1
ATOM 1344 O O . ALA A 1 182 ? -42.765 -3.068 56.821 1.00 95.19 182 ALA A O 1
ATOM 1345 N N . ARG A 1 183 ? -44.685 -4.165 57.221 1.00 94.69 183 ARG A N 1
ATOM 1346 C CA . ARG A 1 183 ? -44.838 -4.671 55.850 1.00 94.69 183 ARG A CA 1
ATOM 1347 C C . ARG A 1 183 ? -45.124 -3.546 54.859 1.00 94.69 183 ARG A C 1
ATOM 1349 O O . ARG A 1 183 ? -44.560 -3.556 53.767 1.00 94.69 183 ARG A O 1
ATOM 1356 N N . GLU A 1 184 ? -45.962 -2.581 55.226 1.00 96.00 184 GLU A N 1
ATOM 1357 C CA . GLU A 1 184 ? -46.235 -1.412 54.388 1.00 96.00 184 GLU A CA 1
ATOM 1358 C C . GLU A 1 184 ? -44.960 -0.583 54.175 1.00 96.00 184 GLU A C 1
ATOM 1360 O O . GLU A 1 184 ? -44.629 -0.220 53.044 1.00 96.00 184 GLU A O 1
ATOM 1365 N N . THR A 1 185 ? -44.189 -0.363 55.241 1.00 95.44 185 THR A N 1
ATOM 1366 C CA . THR A 1 185 ? -42.912 0.362 55.178 1.00 95.44 185 THR A CA 1
ATOM 1367 C C . THR A 1 185 ? -41.888 -0.378 54.309 1.00 95.44 185 THR A C 1
ATOM 1369 O O . THR A 1 185 ? -41.252 0.225 53.444 1.00 95.44 185 THR A O 1
ATOM 1372 N N . ALA A 1 186 ? -41.781 -1.703 54.453 1.00 95.44 186 ALA A N 1
ATOM 1373 C CA . ALA A 1 186 ? -40.924 -2.529 53.603 1.00 95.44 186 ALA A CA 1
ATOM 1374 C C . ALA A 1 186 ? -41.350 -2.489 52.124 1.00 95.44 186 ALA A C 1
ATOM 1376 O O . ALA A 1 186 ? -40.495 -2.432 51.241 1.00 95.44 186 ALA A O 1
ATOM 1377 N N . SER A 1 187 ? -42.659 -2.464 51.842 1.00 96.00 187 SER A N 1
ATOM 1378 C CA . SER A 1 187 ? -43.181 -2.340 50.476 1.00 96.00 187 SER A CA 1
ATOM 1379 C C . SER A 1 187 ? -42.823 -0.994 49.842 1.00 96.00 187 SER A C 1
ATOM 1381 O O . SER A 1 187 ? -42.457 -0.961 48.668 1.00 96.00 187 SER A O 1
ATOM 1383 N N . LYS A 1 188 ? -42.885 0.106 50.606 1.00 96.31 188 LYS A N 1
ATOM 1384 C CA . LYS A 1 188 ? -42.470 1.439 50.134 1.00 96.31 188 LYS A CA 1
ATOM 1385 C C . LYS A 1 188 ? -40.972 1.476 49.824 1.00 96.31 188 LYS A C 1
ATOM 1387 O O . LYS A 1 188 ? -40.590 1.854 48.723 1.00 96.31 188 LYS A O 1
ATOM 1392 N N . HIS A 1 189 ? -40.133 0.961 50.725 1.00 95.31 189 HIS A N 1
ATOM 1393 C CA . HIS A 1 189 ? -38.691 0.866 50.473 1.00 95.31 189 HIS A CA 1
ATOM 1394 C C . HIS A 1 189 ? -38.341 -0.021 49.273 1.00 95.31 189 HIS A C 1
ATOM 1396 O O . HIS A 1 189 ? -37.400 0.284 48.541 1.00 95.31 189 HIS A O 1
ATOM 1402 N N . HIS A 1 190 ? -39.087 -1.105 49.045 1.00 94.62 190 HIS A N 1
ATOM 1403 C CA . HIS A 1 190 ? -38.887 -1.947 47.869 1.00 94.62 190 HIS A CA 1
ATOM 1404 C C . HIS A 1 190 ? -39.237 -1.209 46.569 1.00 94.62 190 HIS A C 1
ATOM 1406 O O . HIS A 1 190 ? -38.473 -1.282 45.607 1.00 94.62 190 HIS A O 1
ATOM 1412 N N . ALA A 1 191 ? -40.344 -0.459 46.552 1.00 95.94 191 ALA A N 1
ATOM 1413 C CA . ALA A 1 191 ? -40.726 0.366 45.408 1.00 95.94 191 ALA A CA 1
ATOM 1414 C C . ALA A 1 191 ? -39.672 1.449 45.107 1.00 95.94 191 ALA A C 1
ATOM 1416 O O . ALA A 1 191 ? -39.245 1.583 43.960 1.00 95.94 191 ALA A O 1
ATOM 1417 N N . ASP A 1 192 ? -39.170 2.141 46.134 1.00 96.81 192 ASP A N 1
ATOM 1418 C CA . ASP A 1 192 ? -38.111 3.148 45.984 1.00 96.81 192 ASP A CA 1
ATOM 1419 C C . ASP A 1 192 ? -36.797 2.535 45.474 1.00 96.81 192 ASP A C 1
ATOM 1421 O O . ASP A 1 192 ? -36.111 3.117 44.628 1.00 96.81 192 ASP A O 1
ATOM 1425 N N . ALA A 1 193 ? -36.437 1.341 45.955 1.00 96.69 193 ALA A N 1
ATOM 1426 C CA . ALA A 1 193 ? -35.254 0.624 45.488 1.00 96.69 193 ALA A CA 1
ATOM 1427 C C . ALA A 1 193 ? -35.375 0.223 44.008 1.00 96.69 193 ALA A C 1
ATOM 1429 O O . ALA A 1 193 ? -34.405 0.356 43.257 1.00 96.69 193 ALA A O 1
ATOM 1430 N N . LEU A 1 194 ? -36.559 -0.218 43.568 1.00 97.12 194 LEU A N 1
ATOM 1431 C CA . LEU A 1 194 ? -36.825 -0.525 42.161 1.00 97.12 194 LEU A CA 1
ATOM 1432 C C . LEU A 1 194 ? -36.764 0.728 41.281 1.00 97.12 194 LEU A C 1
ATOM 1434 O O . LEU A 1 194 ? -36.153 0.674 40.213 1.00 97.12 194 LEU A O 1
ATOM 1438 N N . ALA A 1 195 ? -37.315 1.857 41.738 1.00 97.56 195 ALA A N 1
ATOM 1439 C CA . ALA A 1 195 ? -37.246 3.125 41.013 1.00 97.56 195 ALA A CA 1
ATOM 1440 C C . ALA A 1 195 ? -35.790 3.588 40.815 1.00 97.56 195 ALA A C 1
ATOM 1442 O O . ALA A 1 195 ? -35.377 3.882 39.693 1.00 97.56 195 ALA A O 1
ATOM 1443 N N . ARG A 1 196 ? -34.964 3.543 41.871 1.00 96.50 196 ARG A N 1
ATOM 1444 C CA . ARG A 1 196 ? -33.527 3.872 41.777 1.00 96.50 196 ARG A CA 1
ATOM 1445 C C . ARG A 1 196 ? -32.764 2.911 40.867 1.00 96.50 196 ARG A C 1
ATOM 1447 O O . ARG A 1 196 ? -31.876 3.334 40.130 1.00 96.50 196 ARG A O 1
ATOM 1454 N N . ALA A 1 197 ? -33.106 1.622 40.891 1.00 96.31 197 ALA A N 1
ATOM 1455 C CA . ALA A 1 197 ? -32.495 0.637 40.003 1.00 96.31 197 ALA A CA 1
ATOM 1456 C C . ALA A 1 197 ? -32.853 0.887 38.527 1.00 96.31 197 ALA A C 1
ATOM 1458 O O . ALA A 1 197 ? -32.005 0.705 37.654 1.00 96.31 197 ALA A O 1
ATOM 1459 N N . GLN A 1 198 ? -34.083 1.320 38.234 1.00 97.50 198 GLN A N 1
ATOM 1460 C CA . GLN A 1 198 ? -34.496 1.697 36.879 1.00 97.50 198 GLN A CA 1
ATOM 1461 C C . GLN A 1 198 ? -33.798 2.976 36.403 1.00 97.50 198 GLN A C 1
ATOM 1463 O O . GLN A 1 198 ? -33.291 3.000 35.283 1.00 97.50 198 GLN A O 1
ATOM 1468 N N . GLU A 1 199 ? -33.685 3.992 37.260 1.00 97.38 199 GLU A N 1
ATOM 1469 C CA . GLU A 1 199 ? -32.950 5.223 36.946 1.00 97.38 199 GLU A CA 1
ATOM 1470 C C . GLU A 1 199 ? -31.463 4.938 36.668 1.00 97.38 199 GLU A C 1
ATOM 1472 O O . GLU A 1 199 ? -30.900 5.424 35.688 1.00 97.38 199 GLU A O 1
ATOM 1477 N N . ALA A 1 200 ? -30.826 4.087 37.480 1.00 96.50 200 ALA A N 1
ATOM 1478 C CA . ALA A 1 200 ? -29.440 3.676 37.262 1.00 96.50 200 ALA A CA 1
ATOM 1479 C C . ALA A 1 200 ? -29.255 2.935 35.927 1.00 96.50 200 ALA A C 1
ATOM 1481 O O . ALA A 1 200 ? -28.275 3.175 35.222 1.00 96.50 200 ALA A O 1
ATOM 1482 N N . LYS A 1 201 ? -30.211 2.077 35.543 1.00 97.38 201 LYS A N 1
ATOM 1483 C CA . LYS A 1 201 ? -30.199 1.407 34.233 1.00 97.38 201 LYS A CA 1
ATOM 1484 C C . LYS A 1 201 ? -30.327 2.401 33.082 1.00 97.38 201 LYS A C 1
ATOM 1486 O O . LYS A 1 201 ? -29.583 2.283 32.116 1.00 97.38 201 LYS A O 1
ATOM 1491 N N . GLN A 1 202 ? -31.221 3.384 33.185 1.00 97.56 202 GLN A N 1
ATOM 1492 C CA . GLN A 1 202 ? -31.361 4.416 32.154 1.00 97.56 202 GLN A CA 1
ATOM 1493 C C . GLN A 1 202 ? -30.080 5.244 32.011 1.00 97.56 202 GLN A C 1
ATOM 1495 O O . GLN A 1 202 ? -29.608 5.424 30.894 1.00 97.56 202 GLN A O 1
ATOM 1500 N N . LYS A 1 203 ? -29.457 5.646 33.128 1.00 97.25 203 LYS A N 1
ATOM 1501 C CA . LYS A 1 203 ? -28.164 6.352 33.112 1.00 97.25 203 LYS A CA 1
ATOM 1502 C C . LYS A 1 203 ? -27.051 5.526 32.465 1.00 97.25 203 LYS A C 1
ATOM 1504 O O . LYS A 1 203 ? -26.239 6.073 31.721 1.00 97.25 203 LYS A O 1
ATOM 1509 N N . ALA A 1 204 ? -27.020 4.218 32.718 1.00 96.44 204 ALA A N 1
ATOM 1510 C CA . ALA A 1 204 ? -26.056 3.320 32.090 1.00 96.44 204 ALA A CA 1
ATOM 1511 C C . ALA A 1 204 ? -26.268 3.219 30.569 1.00 96.44 204 ALA A C 1
ATOM 1513 O O . ALA A 1 204 ? -25.299 3.289 29.820 1.00 96.44 204 ALA A O 1
ATOM 1514 N N . VAL A 1 205 ? -27.520 3.129 30.105 1.00 97.75 205 VAL A N 1
ATOM 1515 C CA . VAL A 1 205 ? -27.839 3.113 28.665 1.00 97.75 205 VAL A CA 1
ATOM 1516 C C . VAL A 1 205 ? -27.432 4.424 27.995 1.00 97.75 205 VAL A C 1
ATOM 1518 O O . VAL A 1 205 ? -26.779 4.390 26.957 1.00 97.75 205 VAL A O 1
ATOM 1521 N N . THR A 1 206 ? -27.734 5.576 28.600 1.00 96.44 206 THR A N 1
ATOM 1522 C CA . THR A 1 206 ? -27.327 6.875 28.037 1.00 96.44 206 THR A CA 1
ATOM 1523 C C . THR A 1 206 ? -25.809 7.050 28.013 1.00 96.44 206 THR A C 1
ATOM 1525 O O . THR A 1 206 ? -25.273 7.629 27.074 1.00 96.44 206 THR A O 1
ATOM 1528 N N . ALA A 1 207 ? -25.096 6.527 29.018 1.00 95.94 207 ALA A N 1
ATOM 1529 C CA . ALA A 1 207 ? -23.636 6.551 29.032 1.00 95.94 207 ALA A CA 1
ATOM 1530 C C . ALA A 1 207 ? -23.039 5.656 27.934 1.00 95.94 207 ALA A C 1
ATOM 1532 O O . ALA A 1 207 ? -22.057 6.046 27.309 1.00 95.94 207 ALA A O 1
ATOM 1533 N N . GLN A 1 208 ? -23.649 4.494 27.670 1.00 95.44 208 GLN A N 1
ATOM 1534 C CA . GLN A 1 208 ? -23.237 3.620 26.573 1.00 95.44 208 GLN A CA 1
ATOM 1535 C C . GLN A 1 208 ? -23.461 4.290 25.213 1.00 95.44 208 GLN A C 1
ATOM 1537 O O . GLN A 1 208 ? -22.544 4.322 24.405 1.00 95.44 208 GLN A O 1
ATOM 1542 N N . GLN A 1 209 ? -24.626 4.907 24.993 1.00 97.50 209 GLN A N 1
ATOM 1543 C CA . GLN A 1 209 ? -24.915 5.634 23.751 1.00 97.50 209 GLN A CA 1
ATOM 1544 C C . GLN A 1 209 ? -23.911 6.767 23.499 1.00 97.50 209 GLN A C 1
ATOM 1546 O O . GLN A 1 209 ? -23.402 6.899 22.391 1.00 97.50 209 GLN A O 1
ATOM 1551 N N . ALA A 1 210 ? -23.554 7.533 24.535 1.00 96.56 210 ALA A N 1
ATOM 1552 C CA . ALA A 1 210 ? -22.534 8.573 24.419 1.00 96.56 210 ALA A CA 1
ATOM 1553 C C . ALA A 1 210 ? -21.136 8.005 24.100 1.00 96.56 210 ALA A C 1
ATOM 1555 O O . ALA A 1 210 ? -20.366 8.627 23.367 1.00 96.56 210 ALA A O 1
ATOM 1556 N N . ALA A 1 211 ? -20.794 6.826 24.633 1.00 95.38 211 ALA A N 1
ATOM 1557 C CA . ALA A 1 211 ? -19.541 6.145 24.309 1.00 95.38 211 ALA A CA 1
ATOM 1558 C C . ALA A 1 211 ? -19.524 5.645 22.854 1.00 95.38 211 ALA A C 1
ATOM 1560 O O . ALA A 1 211 ? -18.513 5.800 22.166 1.00 95.38 211 ALA A O 1
ATOM 1561 N N . ASP A 1 212 ? -20.647 5.112 22.371 1.00 95.44 212 ASP A N 1
ATOM 1562 C CA . ASP A 1 212 ? -20.791 4.638 20.996 1.00 95.44 212 ASP A CA 1
ATOM 1563 C C . ASP A 1 212 ? -20.695 5.814 20.002 1.00 95.44 212 ASP A C 1
ATOM 1565 O O . ASP A 1 212 ? -19.932 5.741 19.037 1.00 95.44 212 ASP A O 1
ATOM 1569 N N . GLU A 1 213 ? -21.353 6.945 20.279 1.00 96.44 213 GLU A N 1
ATOM 1570 C CA . GLU A 1 213 ? -21.237 8.179 19.482 1.00 96.44 213 GLU A CA 1
ATOM 1571 C C . GLU A 1 213 ? -19.804 8.736 19.465 1.00 96.44 213 GLU A C 1
ATOM 1573 O O . GLU A 1 213 ? -19.296 9.138 18.414 1.00 96.44 213 GLU A O 1
ATOM 1578 N N . ALA A 1 214 ? -19.112 8.717 20.610 1.00 96.31 214 ALA A N 1
ATOM 1579 C CA . ALA A 1 214 ? -17.711 9.121 20.681 1.00 96.31 214 ALA A CA 1
ATOM 1580 C C . ALA A 1 214 ? -16.810 8.195 19.847 1.00 96.31 214 ALA A C 1
ATOM 1582 O O . ALA A 1 214 ? -15.916 8.674 19.148 1.00 96.31 214 ALA A O 1
ATOM 1583 N N . SER A 1 215 ? -17.063 6.882 19.870 1.00 95.88 215 SER A N 1
ATOM 1584 C CA . SER A 1 215 ? -16.309 5.917 19.064 1.00 95.88 215 SER A CA 1
ATOM 1585 C C . SER A 1 215 ? -16.532 6.112 17.559 1.00 95.88 215 SER A C 1
ATOM 1587 O O . SER A 1 215 ? -15.571 6.070 16.790 1.00 95.88 215 SER A O 1
ATOM 1589 N N . ALA A 1 216 ? -17.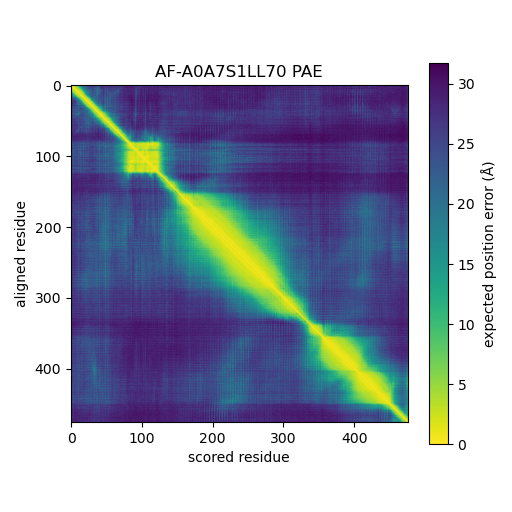763 6.428 17.143 1.00 96.19 216 ALA A N 1
ATOM 1590 C CA . ALA A 1 216 ? -18.092 6.733 15.753 1.00 96.19 216 ALA A CA 1
ATOM 1591 C C . ALA A 1 216 ? -17.401 8.020 15.269 1.00 96.19 216 ALA A C 1
ATOM 1593 O O . ALA A 1 216 ? -16.877 8.061 14.158 1.00 96.19 216 ALA A O 1
ATOM 1594 N N . SER A 1 217 ? -17.329 9.046 16.123 1.00 97.38 217 SER A N 1
ATOM 1595 C CA . SER A 1 217 ? -16.595 10.286 15.836 1.00 97.38 217 SER A CA 1
ATOM 1596 C C . SER A 1 217 ? -15.091 10.043 15.641 1.00 97.38 217 SER A C 1
ATOM 1598 O O . SER A 1 217 ? -14.487 10.560 14.699 1.00 97.38 217 SER A O 1
ATOM 1600 N N . VAL A 1 218 ? -14.481 9.196 16.480 1.00 97.75 218 VAL A N 1
ATOM 1601 C CA . VAL A 1 218 ? -13.067 8.813 16.326 1.00 97.75 218 VAL A CA 1
ATOM 1602 C C . VAL A 1 218 ? -12.845 8.022 15.035 1.00 97.75 218 VAL A C 1
ATOM 1604 O O . VAL A 1 218 ? -11.861 8.271 14.341 1.00 97.75 218 VAL A O 1
ATOM 1607 N N . ALA A 1 219 ? -13.755 7.112 14.677 1.00 95.81 219 ALA A N 1
ATOM 1608 C CA . ALA A 1 219 ? -13.671 6.367 13.422 1.00 95.81 219 ALA A CA 1
ATOM 1609 C C . ALA A 1 219 ? -13.730 7.292 12.189 1.00 95.81 219 ALA A C 1
ATOM 1611 O O . ALA A 1 219 ? -12.910 7.147 11.285 1.00 95.81 219 ALA A O 1
ATOM 1612 N N . ASP A 1 220 ? -14.621 8.291 12.184 1.00 97.25 220 ASP A N 1
ATOM 1613 C CA . ASP A 1 220 ? -14.698 9.306 11.118 1.00 97.25 220 ASP A CA 1
ATOM 1614 C C . ASP A 1 220 ? -13.408 10.142 11.024 1.00 97.25 220 ASP A C 1
ATOM 1616 O O . ASP A 1 220 ? -12.917 10.447 9.935 1.00 97.25 220 ASP A O 1
ATOM 1620 N N . GLN A 1 221 ? -12.795 10.471 12.166 1.00 97.62 221 GLN A N 1
ATOM 1621 C CA . GLN A 1 221 ? -11.526 11.196 12.193 1.00 97.62 221 GLN A CA 1
ATOM 1622 C C . GLN A 1 221 ? -10.351 10.355 11.668 1.00 97.62 221 GLN A C 1
ATOM 1624 O O . GLN A 1 221 ? -9.494 10.885 10.960 1.00 97.62 221 GLN A O 1
ATOM 1629 N N . ILE A 1 222 ? -10.317 9.056 11.984 1.00 96.75 222 ILE A N 1
ATOM 1630 C CA . ILE A 1 222 ? -9.326 8.113 11.446 1.00 96.75 222 ILE A CA 1
ATOM 1631 C C . ILE A 1 222 ? -9.488 7.987 9.929 1.00 96.75 222 ILE A C 1
ATOM 1633 O O . ILE A 1 222 ? -8.493 8.074 9.211 1.00 96.75 222 ILE A O 1
ATOM 1637 N N . GLN A 1 223 ? -10.722 7.862 9.431 1.00 96.94 223 GLN A N 1
ATOM 1638 C CA . GLN A 1 223 ? -10.977 7.785 7.992 1.00 96.94 223 GLN A CA 1
ATOM 1639 C C . GLN A 1 223 ? -10.500 9.050 7.269 1.00 96.94 223 GLN A C 1
ATOM 1641 O O . GLN A 1 223 ? -9.744 8.955 6.308 1.00 96.94 223 GLN A O 1
ATOM 1646 N N . LYS A 1 224 ? -10.828 10.239 7.791 1.00 97.81 224 LYS A N 1
ATOM 1647 C CA . LYS A 1 224 ? -10.338 11.514 7.236 1.00 97.81 224 LYS A CA 1
ATOM 1648 C C . LYS A 1 224 ? -8.814 11.603 7.197 1.00 97.81 224 LYS A C 1
ATOM 1650 O O . LYS A 1 224 ? -8.266 12.223 6.290 1.00 97.81 224 LYS A O 1
ATOM 1655 N N . TYR A 1 225 ? -8.125 11.028 8.181 1.00 96.88 225 TYR A N 1
ATOM 1656 C CA . TYR A 1 225 ? -6.665 10.992 8.193 1.00 96.88 225 TYR A CA 1
ATOM 1657 C C . TYR A 1 225 ? -6.105 10.058 7.112 1.00 96.88 225 TYR A C 1
ATOM 1659 O O . TYR A 1 225 ? -5.138 10.423 6.446 1.00 96.88 225 TYR A O 1
ATOM 1667 N N . HIS A 1 226 ? -6.726 8.894 6.901 1.00 96.00 226 HIS A N 1
ATOM 1668 C CA . HIS A 1 226 ? -6.365 7.994 5.804 1.00 96.00 226 HIS A CA 1
ATOM 1669 C C . HIS A 1 226 ? -6.598 8.641 4.436 1.00 96.00 226 HIS A C 1
ATOM 1671 O O . HIS A 1 226 ? -5.667 8.685 3.639 1.00 96.00 226 HIS A O 1
ATOM 1677 N N . ASP A 1 227 ? -7.759 9.261 4.216 1.00 95.50 227 ASP A N 1
ATOM 1678 C CA . ASP A 1 227 ? -8.063 9.956 2.958 1.00 95.50 227 ASP A CA 1
ATOM 1679 C C . ASP A 1 227 ? -7.052 11.090 2.677 1.00 95.50 227 ASP A C 1
ATOM 1681 O O . ASP A 1 227 ? -6.650 11.322 1.536 1.00 95.50 227 ASP A O 1
ATOM 1685 N N . GLN A 1 228 ? -6.592 11.792 3.722 1.00 97.31 228 GLN A N 1
ATOM 1686 C CA . GLN A 1 228 ? -5.530 12.798 3.603 1.00 97.31 228 GLN A CA 1
ATOM 1687 C C . GLN A 1 228 ? -4.173 12.180 3.250 1.00 97.31 228 GLN A C 1
ATOM 1689 O O . GLN A 1 228 ? -3.457 12.745 2.424 1.00 97.31 228 GLN A O 1
ATOM 1694 N N . GLN A 1 229 ? -3.804 11.047 3.857 1.00 97.19 229 GLN A N 1
ATOM 1695 C CA . GLN A 1 229 ? -2.558 10.355 3.520 1.00 97.19 229 GLN A CA 1
ATOM 1696 C C . GLN A 1 229 ? -2.570 9.853 2.075 1.00 97.19 229 GLN A C 1
ATOM 1698 O O . GLN A 1 229 ? -1.603 10.093 1.349 1.00 97.19 229 GLN A O 1
ATOM 1703 N N . ASP A 1 230 ? -3.670 9.249 1.636 1.00 96.31 230 ASP A N 1
ATOM 1704 C CA . ASP A 1 230 ? -3.812 8.742 0.273 1.00 96.31 230 ASP A CA 1
ATOM 1705 C C . ASP A 1 230 ? -3.708 9.883 -0.746 1.00 96.31 230 ASP A C 1
ATOM 1707 O O . ASP A 1 230 ? -2.902 9.806 -1.674 1.00 96.31 230 ASP A O 1
ATOM 1711 N N . ALA A 1 231 ? -4.379 11.014 -0.502 1.00 96.50 231 ALA A N 1
ATOM 1712 C CA . ALA A 1 231 ? -4.254 12.200 -1.351 1.00 96.50 231 ALA A CA 1
ATOM 1713 C C . ALA A 1 231 ? -2.810 12.744 -1.415 1.00 96.50 231 ALA A C 1
ATOM 1715 O O . ALA A 1 231 ? -2.354 13.193 -2.471 1.00 96.50 231 ALA A O 1
ATOM 1716 N N . THR A 1 232 ? -2.059 12.704 -0.306 1.00 96.75 232 THR A N 1
ATOM 1717 C CA . THR A 1 232 ? -0.647 13.127 -0.313 1.00 96.75 232 THR A CA 1
ATOM 1718 C C . THR A 1 232 ? 0.258 12.164 -1.077 1.00 96.75 232 THR A C 1
ATOM 1720 O O . THR A 1 232 ? 1.148 12.619 -1.797 1.00 96.75 232 THR A O 1
ATOM 1723 N N . LEU A 1 233 ? 0.017 10.854 -0.970 1.00 97.19 233 LEU A N 1
ATOM 1724 C CA . LEU A 1 233 ? 0.773 9.835 -1.699 1.00 97.19 233 LEU A CA 1
ATOM 1725 C C . LEU A 1 233 ? 0.486 9.894 -3.201 1.00 97.19 233 LEU A C 1
ATOM 1727 O O . LEU A 1 233 ? 1.420 9.803 -3.999 1.00 97.19 233 LEU A O 1
ATOM 1731 N N . GLU A 1 234 ? -0.769 10.114 -3.596 1.00 96.56 234 GLU A N 1
ATOM 1732 C CA . GLU A 1 234 ? -1.143 10.325 -4.996 1.00 96.56 234 GLU A CA 1
ATOM 1733 C C . GLU A 1 234 ? -0.473 11.578 -5.578 1.00 96.56 234 GLU A C 1
ATOM 1735 O O . GLU A 1 234 ? 0.084 11.530 -6.677 1.00 96.56 234 GLU A O 1
ATOM 1740 N N . ALA A 1 235 ? -0.441 12.683 -4.826 1.00 96.88 235 ALA A N 1
ATOM 1741 C CA . ALA A 1 235 ? 0.252 13.899 -5.249 1.00 96.88 235 ALA A CA 1
ATOM 1742 C C . ALA A 1 235 ? 1.774 13.693 -5.377 1.00 96.88 235 ALA A C 1
ATOM 1744 O O . ALA A 1 235 ? 2.394 14.176 -6.329 1.00 96.88 235 ALA A O 1
ATOM 1745 N N . GLU A 1 236 ? 2.399 12.959 -4.450 1.00 97.88 236 GLU A N 1
ATOM 1746 C CA . GLU A 1 236 ? 3.824 12.619 -4.536 1.00 97.88 236 GLU A CA 1
ATOM 1747 C C . GLU A 1 236 ? 4.118 11.713 -5.742 1.00 97.88 236 GLU A C 1
ATOM 1749 O O . GLU A 1 236 ? 5.098 11.936 -6.460 1.00 97.88 236 GLU A O 1
ATOM 1754 N N . ALA A 1 237 ? 3.263 10.722 -6.001 1.00 97.75 237 ALA A N 1
ATOM 1755 C CA . ALA A 1 237 ? 3.379 9.842 -7.157 1.00 97.75 237 ALA A CA 1
ATOM 1756 C C . ALA A 1 237 ? 3.256 10.623 -8.474 1.00 97.75 237 ALA A C 1
ATOM 1758 O O . ALA A 1 237 ? 4.100 10.461 -9.356 1.00 97.75 237 ALA A O 1
ATOM 1759 N N . ALA A 1 238 ? 2.280 11.529 -8.583 1.00 97.31 238 ALA A N 1
ATOM 1760 C CA . ALA A 1 238 ? 2.109 12.390 -9.752 1.00 97.31 238 ALA A CA 1
ATOM 1761 C C . ALA A 1 238 ? 3.343 13.277 -10.003 1.00 97.31 238 ALA A C 1
ATOM 1763 O O . ALA A 1 238 ? 3.832 13.362 -11.130 1.00 97.31 238 ALA A O 1
ATOM 1764 N N . ASN A 1 239 ? 3.913 13.867 -8.947 1.00 97.50 239 ASN A N 1
ATOM 1765 C CA . ASN A 1 239 ? 5.138 14.664 -9.052 1.00 97.50 239 ASN A CA 1
ATOM 1766 C C . ASN A 1 239 ? 6.341 13.829 -9.520 1.00 97.50 239 ASN A C 1
ATOM 1768 O O . ASN A 1 239 ? 7.146 14.305 -10.323 1.00 97.50 239 ASN A O 1
ATOM 1772 N N . LYS A 1 240 ? 6.468 12.579 -9.053 1.00 98.06 240 LYS A N 1
ATOM 1773 C CA . LYS A 1 240 ? 7.528 11.662 -9.504 1.00 98.06 240 LYS A CA 1
ATOM 1774 C C . LYS A 1 240 ? 7.355 11.256 -10.965 1.00 98.06 240 LYS A C 1
ATOM 1776 O O . LYS A 1 240 ? 8.347 11.228 -11.686 1.00 98.06 240 LYS A O 1
ATOM 1781 N N . ILE A 1 241 ? 6.127 10.983 -11.407 1.00 97.25 241 ILE A N 1
ATOM 1782 C CA . ILE A 1 241 ? 5.832 10.676 -12.815 1.00 97.25 241 ILE A CA 1
ATOM 1783 C C . ILE A 1 241 ? 6.230 11.860 -13.698 1.00 97.25 241 ILE A C 1
ATOM 1785 O O . ILE A 1 241 ? 7.008 11.684 -14.629 1.00 97.25 241 ILE A O 1
ATOM 1789 N N . HIS A 1 242 ? 5.814 13.077 -13.343 1.00 97.25 242 HIS A N 1
ATOM 1790 C CA . HIS A 1 242 ? 6.172 14.278 -14.099 1.00 97.25 242 HIS A CA 1
ATOM 1791 C C . HIS A 1 242 ? 7.695 14.527 -14.131 1.00 97.25 242 HIS A C 1
ATOM 1793 O O . HIS A 1 242 ? 8.256 14.935 -15.149 1.00 97.25 242 HIS A O 1
ATOM 1799 N N . ALA A 1 243 ? 8.405 14.255 -13.028 1.00 97.50 243 ALA A N 1
ATOM 1800 C CA . ALA A 1 243 ? 9.865 14.341 -12.995 1.00 97.50 243 ALA A CA 1
ATOM 1801 C C . ALA A 1 243 ? 10.535 13.306 -13.919 1.00 97.50 243 ALA A C 1
ATOM 1803 O O . ALA A 1 243 ? 11.524 13.629 -14.581 1.00 97.50 243 ALA A O 1
ATOM 1804 N N . LEU A 1 244 ? 9.994 12.085 -13.987 1.00 97.62 244 LEU A N 1
ATOM 1805 C CA . LEU A 1 244 ? 10.476 11.044 -14.895 1.00 97.62 244 LEU A CA 1
ATOM 1806 C C . LEU A 1 244 ? 10.208 11.401 -16.358 1.00 97.62 244 LEU A C 1
ATOM 1808 O O . LEU A 1 244 ? 11.121 11.268 -17.164 1.00 97.62 244 LEU A O 1
ATOM 1812 N N . GLU A 1 245 ? 9.025 11.922 -16.687 1.00 97.94 245 GLU A N 1
ATOM 1813 C CA . GLU A 1 245 ? 8.690 12.390 -18.040 1.00 97.94 245 GLU A CA 1
ATOM 1814 C C . GLU A 1 245 ? 9.647 13.495 -18.513 1.00 97.94 245 GLU A C 1
ATOM 1816 O O . GLU A 1 245 ? 10.141 13.482 -19.645 1.00 97.94 245 GLU A O 1
ATOM 1821 N N . HIS A 1 246 ? 9.984 14.432 -17.623 1.00 97.50 246 HIS A N 1
ATOM 1822 C CA . HIS A 1 246 ? 10.967 15.467 -17.922 1.00 97.50 246 HIS A CA 1
ATOM 1823 C C . HIS A 1 246 ? 12.381 14.889 -18.102 1.00 97.50 246 HIS A C 1
ATOM 1825 O O . HIS A 1 246 ? 13.126 15.321 -18.985 1.00 97.50 246 HIS A O 1
ATOM 1831 N N . ALA A 1 247 ? 12.770 13.905 -17.287 1.00 97.38 247 ALA A N 1
ATOM 1832 C CA . ALA A 1 247 ? 14.057 13.228 -17.427 1.00 97.38 247 ALA A CA 1
ATOM 1833 C C . ALA A 1 247 ? 14.150 12.447 -18.749 1.00 97.38 247 ALA A C 1
ATOM 1835 O O . ALA A 1 247 ? 15.166 12.543 -19.435 1.00 97.38 247 ALA A O 1
ATOM 1836 N N . THR A 1 248 ? 13.087 11.744 -19.153 1.00 96.88 248 THR A N 1
ATOM 1837 C CA . THR A 1 248 ? 13.038 11.036 -20.441 1.00 96.88 248 THR A CA 1
ATOM 1838 C C . THR A 1 248 ? 13.116 12.000 -21.617 1.00 96.88 248 THR A C 1
ATOM 1840 O O . THR A 1 248 ? 13.910 11.774 -22.524 1.00 96.88 248 THR A O 1
ATOM 1843 N N . ALA A 1 249 ? 12.404 13.131 -21.565 1.00 97.69 249 ALA A N 1
ATOM 1844 C CA . ALA A 1 249 ? 12.478 14.147 -22.614 1.00 97.69 249 ALA A CA 1
ATOM 1845 C C . ALA A 1 249 ? 13.887 14.758 -22.748 1.00 97.69 249 ALA A C 1
ATOM 1847 O O . ALA A 1 249 ? 14.310 15.129 -23.844 1.00 97.69 249 ALA A O 1
ATOM 1848 N N . ASN A 1 250 ? 14.636 14.868 -21.646 1.00 97.25 250 ASN A N 1
ATOM 1849 C CA . ASN A 1 250 ? 16.032 15.306 -21.689 1.00 97.25 250 ASN A CA 1
ATOM 1850 C C . ASN A 1 250 ? 16.951 14.245 -22.305 1.00 97.25 250 ASN A C 1
ATOM 1852 O O . ASN A 1 250 ? 17.769 14.592 -23.152 1.00 97.25 250 ASN A O 1
ATOM 1856 N N . LEU A 1 251 ? 16.784 12.970 -21.944 1.00 96.56 251 LEU A N 1
ATOM 1857 C CA . LEU A 1 251 ? 17.556 11.874 -22.540 1.00 96.56 251 LEU A CA 1
ATOM 1858 C C . LEU A 1 251 ? 17.298 11.743 -24.046 1.00 96.56 251 LEU A C 1
ATOM 1860 O O . LEU A 1 251 ? 18.233 11.517 -24.808 1.00 96.56 251 LEU A O 1
ATOM 1864 N N . GLU A 1 252 ? 16.060 11.946 -24.499 1.00 97.38 252 GLU A N 1
ATOM 1865 C CA . GLU A 1 252 ? 15.730 11.969 -25.929 1.00 97.38 252 GLU A CA 1
ATOM 1866 C C . GLU A 1 252 ? 16.426 13.123 -26.663 1.00 97.38 252 GLU A C 1
ATOM 1868 O O . GLU A 1 252 ? 16.939 12.938 -27.768 1.00 97.38 252 GLU A O 1
ATOM 1873 N N . LYS A 1 253 ? 16.511 14.308 -26.043 1.00 97.62 253 LYS A N 1
ATOM 1874 C CA . LYS A 1 253 ? 17.266 15.443 -26.602 1.00 97.62 253 LYS A CA 1
ATOM 1875 C C . LYS A 1 253 ? 18.765 15.163 -26.663 1.00 97.62 253 LYS A C 1
ATOM 1877 O O . LYS A 1 253 ? 19.396 15.505 -27.660 1.00 97.62 253 LYS A O 1
ATOM 1882 N N . GLU A 1 254 ? 19.332 14.555 -25.624 1.00 97.00 254 GLU A N 1
ATOM 1883 C CA . GLU A 1 254 ? 20.748 14.172 -25.597 1.00 97.00 254 GLU A CA 1
ATOM 1884 C C . GLU A 1 254 ? 21.059 13.099 -26.648 1.00 97.00 254 GLU A C 1
ATOM 1886 O O . GLU A 1 254 ? 22.046 13.223 -27.370 1.00 97.00 254 GLU A O 1
ATOM 1891 N N . ALA A 1 255 ? 20.184 12.103 -26.810 1.00 96.69 255 ALA A N 1
ATOM 1892 C CA . ALA A 1 255 ? 20.311 11.081 -27.845 1.00 96.69 255 ALA A CA 1
ATOM 1893 C C . ALA A 1 255 ? 20.232 11.681 -29.259 1.00 96.69 255 ALA A C 1
ATOM 1895 O O . ALA A 1 255 ? 21.064 11.365 -30.108 1.00 96.69 255 ALA A O 1
ATOM 1896 N N . ALA A 1 256 ? 19.292 12.600 -29.504 1.00 96.75 256 ALA A N 1
ATOM 1897 C CA . ALA A 1 256 ? 19.188 13.300 -30.784 1.00 96.75 256 ALA A CA 1
ATOM 1898 C C . ALA A 1 256 ? 20.422 14.177 -31.073 1.00 96.75 256 ALA A C 1
ATOM 1900 O O . ALA A 1 256 ? 20.874 14.259 -32.216 1.00 96.75 256 ALA A O 1
ATOM 1901 N N . ALA A 1 257 ? 20.991 14.817 -30.045 1.00 96.81 257 ALA A N 1
ATOM 1902 C CA . ALA A 1 257 ? 22.224 15.588 -30.175 1.00 96.81 257 ALA A CA 1
ATOM 1903 C C . ALA A 1 257 ? 23.436 14.691 -30.481 1.00 96.81 257 ALA A C 1
ATOM 1905 O O . ALA A 1 257 ? 24.260 15.058 -31.320 1.00 96.81 257 ALA A O 1
ATOM 1906 N N . ALA A 1 258 ? 23.522 13.513 -29.856 1.00 96.00 258 ALA A N 1
ATOM 1907 C CA . ALA A 1 258 ? 24.557 12.524 -30.147 1.00 96.00 258 ALA A CA 1
ATOM 1908 C C . ALA A 1 258 ? 24.449 11.998 -31.589 1.00 96.00 258 ALA A C 1
ATOM 1910 O O . ALA A 1 258 ? 25.434 12.021 -32.319 1.00 96.00 258 ALA A O 1
ATOM 1911 N N . GLU A 1 259 ? 23.245 11.642 -32.053 1.00 96.88 259 GLU A N 1
ATOM 1912 C CA . GLU A 1 259 ? 23.031 11.203 -33.441 1.00 96.88 259 GLU A CA 1
ATOM 1913 C C . GLU A 1 259 ? 23.400 12.303 -34.456 1.00 96.88 259 GLU A C 1
ATOM 1915 O O . GLU A 1 259 ? 23.959 12.030 -35.522 1.00 96.88 259 GLU A O 1
ATOM 1920 N N . ALA A 1 260 ? 23.112 13.569 -34.137 1.00 96.38 260 ALA A N 1
ATOM 1921 C CA . ALA A 1 260 ? 23.514 14.699 -34.969 1.00 96.38 260 ALA A CA 1
ATOM 1922 C C . ALA A 1 260 ? 25.043 14.879 -35.010 1.00 96.38 260 ALA A C 1
ATOM 1924 O O . ALA A 1 260 ? 25.589 15.167 -36.079 1.00 96.38 260 ALA A O 1
ATOM 1925 N N . ALA A 1 261 ? 25.731 14.679 -33.881 1.00 95.94 261 ALA A N 1
ATOM 1926 C CA . ALA A 1 261 ? 27.189 14.722 -33.809 1.00 95.94 261 ALA A CA 1
ATOM 1927 C C . ALA A 1 261 ? 27.832 13.597 -34.640 1.00 95.94 261 ALA A C 1
ATOM 1929 O O . ALA A 1 261 ? 28.713 13.883 -35.452 1.00 95.94 261 ALA A O 1
ATOM 1930 N N . ASP A 1 262 ? 27.324 12.366 -34.538 1.00 96.06 262 ASP A N 1
ATOM 1931 C CA . ASP A 1 262 ? 27.804 11.222 -35.326 1.00 96.06 262 ASP A CA 1
ATOM 1932 C C . ASP A 1 262 ? 27.625 11.461 -36.834 1.00 96.06 262 ASP A C 1
ATOM 1934 O O . ASP A 1 262 ? 28.530 11.208 -37.633 1.00 96.06 262 ASP A O 1
ATOM 1938 N N . LYS A 1 263 ? 26.480 12.023 -37.253 1.00 96.50 263 LYS A N 1
ATOM 1939 C CA . LYS A 1 263 ? 26.249 12.409 -38.659 1.00 96.50 263 LYS A CA 1
ATOM 1940 C C . LYS A 1 263 ? 27.227 13.485 -39.130 1.00 96.50 263 LYS A C 1
ATOM 1942 O O . LYS A 1 263 ? 27.687 13.434 -40.272 1.00 96.50 263 LYS A O 1
ATOM 1947 N N . GLN A 1 264 ? 27.554 14.455 -38.276 1.00 96.75 264 GLN A N 1
ATOM 1948 C CA . GLN A 1 264 ? 28.521 15.502 -38.599 1.00 96.75 264 GLN A CA 1
ATOM 1949 C C . GLN A 1 264 ? 29.947 14.942 -38.722 1.00 96.75 264 GLN A C 1
ATOM 1951 O O . GLN A 1 264 ? 30.691 15.348 -39.619 1.00 96.75 264 GLN A O 1
ATOM 1956 N N . GLU A 1 265 ? 30.329 14.000 -37.860 1.00 97.12 265 GLU A N 1
ATOM 1957 C CA . GLU A 1 265 ? 31.618 13.311 -37.943 1.00 97.12 265 GLU A CA 1
ATOM 1958 C C . GLU A 1 265 ? 31.710 12.435 -39.199 1.00 97.12 265 GLU A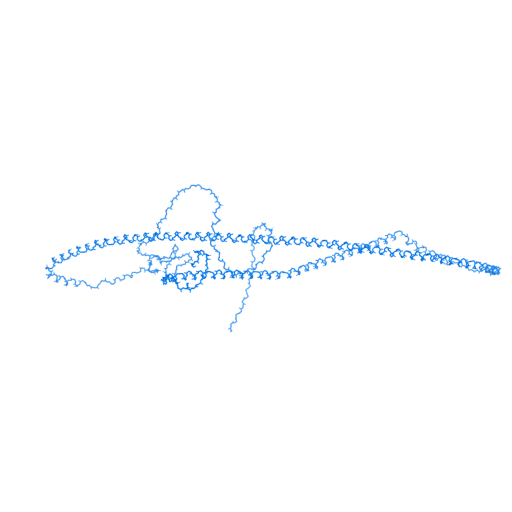 C 1
ATOM 1960 O O . GLU A 1 265 ? 32.691 12.525 -39.940 1.00 97.12 265 GLU A O 1
ATOM 1965 N N . ALA A 1 266 ? 30.656 11.678 -39.515 1.00 95.62 266 ALA A N 1
ATOM 1966 C CA . ALA A 1 266 ? 30.576 10.894 -40.745 1.00 95.62 266 ALA A CA 1
ATOM 1967 C C . ALA A 1 266 ? 30.702 11.774 -42.003 1.00 95.62 266 ALA A C 1
ATOM 1969 O O . ALA A 1 266 ? 31.414 11.412 -42.942 1.00 95.62 266 ALA A O 1
ATOM 1970 N N . ALA A 1 267 ? 30.073 12.956 -42.014 1.00 96.31 267 ALA A N 1
ATOM 1971 C CA . ALA A 1 267 ? 30.208 13.918 -43.108 1.00 96.31 267 ALA A CA 1
ATOM 1972 C C . ALA A 1 267 ? 31.649 14.444 -43.246 1.00 96.31 267 ALA A C 1
ATOM 1974 O O . ALA A 1 267 ? 32.180 14.492 -44.356 1.00 96.31 267 ALA A O 1
ATOM 1975 N N . ARG A 1 268 ? 32.318 14.766 -42.128 1.00 97.06 268 ARG A N 1
ATOM 1976 C CA . ARG A 1 268 ? 33.736 15.174 -42.126 1.00 97.06 268 ARG A CA 1
ATOM 1977 C C . ARG A 1 268 ? 34.663 14.075 -42.636 1.00 97.06 268 ARG A C 1
ATOM 1979 O O . ARG A 1 268 ? 35.583 14.355 -43.404 1.00 97.06 268 ARG A O 1
ATOM 1986 N N . LEU A 1 269 ? 34.427 12.828 -42.233 1.00 96.25 269 LEU A N 1
ATOM 1987 C CA . LEU A 1 269 ? 35.181 11.677 -42.732 1.00 96.25 269 LEU A CA 1
ATOM 1988 C C . LEU A 1 269 ? 34.968 11.489 -44.238 1.00 96.25 269 LEU A C 1
ATOM 1990 O O . LEU A 1 269 ? 35.939 11.282 -44.964 1.00 96.25 269 LEU A O 1
ATOM 1994 N N . ALA A 1 270 ? 33.733 11.622 -44.729 1.00 95.56 270 ALA A N 1
ATOM 1995 C CA . ALA A 1 270 ? 33.434 11.538 -46.157 1.00 95.56 270 ALA A CA 1
ATOM 1996 C C . ALA A 1 270 ? 34.158 12.627 -46.973 1.00 95.56 270 ALA A C 1
ATOM 1998 O O . ALA A 1 270 ? 34.730 12.326 -48.021 1.00 95.56 270 ALA A O 1
ATOM 1999 N N . GLU A 1 271 ? 34.200 13.866 -46.476 1.00 96.00 271 GLU A N 1
ATOM 2000 C CA . GLU A 1 271 ? 34.918 14.980 -47.111 1.00 96.00 271 GLU A CA 1
ATOM 2001 C C . GLU A 1 271 ? 36.444 14.768 -47.115 1.00 96.00 271 GLU A C 1
ATOM 2003 O O . GLU A 1 271 ? 37.113 15.000 -48.128 1.00 96.00 271 GLU A O 1
ATOM 2008 N N . SER A 1 272 ? 36.993 14.234 -46.019 1.00 95.94 272 SER A N 1
ATOM 2009 C CA . SER A 1 272 ? 38.402 13.826 -45.928 1.00 95.94 272 SER A CA 1
ATOM 2010 C C . SER A 1 272 ? 38.743 12.726 -46.942 1.00 95.94 272 SER A C 1
ATOM 2012 O O . SER A 1 272 ? 39.711 12.844 -47.695 1.00 95.94 272 SER A O 1
ATOM 2014 N N . HIS A 1 273 ? 37.906 11.687 -47.044 1.00 94.25 273 HIS A N 1
ATOM 2015 C CA . HIS A 1 273 ? 38.077 10.616 -48.029 1.00 94.25 273 HIS A CA 1
ATOM 2016 C C . HIS A 1 273 ? 37.970 11.117 -49.471 1.00 94.25 273 HIS A C 1
ATOM 2018 O O . HIS A 1 273 ? 38.720 10.657 -50.334 1.00 94.25 273 HIS A O 1
ATOM 2024 N N . HIS A 1 274 ? 37.058 12.051 -49.747 1.00 94.75 274 HIS A N 1
ATOM 2025 C CA . HIS A 1 274 ? 36.942 12.663 -51.066 1.00 94.75 274 HIS A CA 1
ATOM 2026 C C . HIS A 1 274 ? 38.217 13.434 -51.432 1.00 94.75 274 HIS A C 1
ATOM 2028 O O . HIS A 1 274 ? 38.795 13.192 -52.491 1.00 94.75 274 HIS A O 1
ATOM 2034 N N . SER A 1 275 ? 38.722 14.257 -50.509 1.00 94.12 275 SER A N 1
ATOM 2035 C CA . SER A 1 275 ? 39.971 15.011 -50.682 1.00 94.12 275 SER A CA 1
ATOM 2036 C C . SER A 1 275 ? 41.182 14.092 -50.896 1.00 94.12 275 SER A C 1
ATOM 2038 O O . SER A 1 275 ? 42.026 14.355 -51.755 1.00 94.12 275 SER A O 1
ATOM 2040 N N . ALA A 1 276 ? 41.257 12.979 -50.158 1.00 93.81 276 ALA A N 1
ATOM 2041 C CA . ALA A 1 276 ? 42.305 11.974 -50.328 1.00 93.81 276 ALA A CA 1
ATOM 2042 C C . ALA A 1 276 ? 42.243 11.308 -51.713 1.00 93.81 276 ALA A C 1
ATOM 2044 O O . ALA A 1 276 ? 43.266 11.208 -52.390 1.00 93.81 276 ALA A O 1
ATOM 2045 N N . ARG A 1 277 ? 41.045 10.926 -52.181 1.00 94.25 277 ARG A N 1
ATOM 2046 C CA . ARG A 1 277 ? 40.853 10.352 -53.525 1.00 94.25 277 ARG A CA 1
ATOM 2047 C C . ARG A 1 277 ? 41.215 11.331 -54.637 1.00 94.25 277 ARG A C 1
ATOM 2049 O O . ARG A 1 277 ? 41.811 10.922 -55.628 1.00 94.25 277 ARG A O 1
ATOM 2056 N N . GLU A 1 278 ? 40.896 12.616 -54.489 1.00 94.19 278 GLU A N 1
ATOM 2057 C CA . GLU A 1 278 ? 41.329 13.631 -55.456 1.00 94.19 278 GLU A CA 1
ATOM 2058 C C . GLU A 1 278 ? 42.856 13.771 -55.503 1.00 94.19 278 GLU A C 1
ATOM 2060 O O . GLU A 1 278 ? 43.431 13.900 -56.588 1.00 94.19 278 GLU A O 1
ATOM 2065 N N . ALA A 1 279 ? 43.526 13.731 -54.347 1.00 91.88 279 ALA A N 1
ATOM 2066 C CA . ALA A 1 279 ? 44.984 13.771 -54.276 1.00 91.88 279 ALA A CA 1
ATOM 2067 C C . ALA A 1 279 ? 45.618 12.532 -54.932 1.00 91.88 279 ALA A C 1
ATOM 2069 O O . ALA A 1 279 ? 46.558 12.671 -55.719 1.00 91.88 279 ALA A O 1
ATOM 2070 N N . GLU A 1 280 ? 45.071 11.340 -54.677 1.00 92.12 280 GLU A N 1
ATOM 2071 C CA . GLU A 1 280 ? 45.491 10.097 -55.332 1.00 92.12 280 GLU A CA 1
ATOM 2072 C C . GLU A 1 280 ? 45.272 10.148 -56.844 1.00 92.12 280 GLU A C 1
ATOM 2074 O O . GLU A 1 280 ? 46.173 9.785 -57.597 1.00 92.12 280 GLU A O 1
ATOM 2079 N N . HIS A 1 281 ? 44.127 10.656 -57.308 1.00 92.00 281 HIS A N 1
ATOM 2080 C CA . HIS A 1 281 ? 43.851 10.793 -58.736 1.00 92.00 281 HIS A CA 1
ATOM 2081 C C . HIS A 1 281 ? 44.831 11.765 -59.409 1.00 92.00 281 HIS A C 1
ATOM 2083 O O . HIS A 1 281 ? 45.387 11.456 -60.464 1.00 92.00 281 HIS A O 1
ATOM 2089 N N . LYS A 1 282 ? 45.112 12.921 -58.789 1.00 92.25 282 LYS A N 1
ATOM 2090 C CA . LYS A 1 282 ? 46.122 13.877 -59.283 1.00 92.25 282 LYS A CA 1
ATOM 2091 C C . LYS A 1 282 ? 47.518 13.249 -59.341 1.00 92.25 282 LYS A C 1
ATOM 2093 O O . LYS A 1 282 ? 48.212 13.422 -60.340 1.00 92.25 282 LYS A O 1
ATOM 2098 N N . ALA A 1 283 ? 47.907 12.489 -58.317 1.00 89.31 283 ALA A N 1
ATOM 2099 C CA . ALA A 1 283 ? 49.180 11.769 -58.287 1.00 89.31 283 ALA A CA 1
ATOM 2100 C C . ALA A 1 283 ? 49.247 10.631 -59.323 1.00 89.31 283 ALA A C 1
ATOM 2102 O O . ALA A 1 283 ? 50.297 10.390 -59.911 1.00 89.31 283 ALA A O 1
ATOM 2103 N N . ALA A 1 284 ? 48.140 9.929 -59.569 1.00 88.62 284 ALA A N 1
ATOM 2104 C CA . ALA A 1 284 ? 48.054 8.911 -60.611 1.00 88.62 284 ALA A CA 1
ATOM 2105 C C . ALA A 1 284 ? 48.156 9.540 -62.007 1.00 88.62 284 ALA A C 1
ATOM 2107 O O . ALA A 1 284 ? 48.880 9.029 -62.855 1.00 88.62 284 ALA A O 1
ATOM 2108 N N . THR A 1 285 ? 47.503 10.687 -62.221 1.00 88.12 285 THR A N 1
ATOM 2109 C CA . THR A 1 285 ? 47.524 11.413 -63.500 1.00 88.12 285 THR A CA 1
ATOM 2110 C C . THR A 1 285 ? 48.927 11.941 -63.806 1.00 88.12 285 THR A C 1
ATOM 2112 O O . THR A 1 285 ? 49.407 11.789 -64.926 1.00 88.12 285 THR A O 1
ATOM 2115 N N . SER A 1 286 ? 49.629 12.490 -62.806 1.00 87.12 286 SER A N 1
ATOM 2116 C CA . SER A 1 286 ? 51.013 12.948 -62.986 1.00 87.12 286 SER A CA 1
ATOM 2117 C C . SER A 1 286 ? 51.986 11.793 -63.239 1.00 87.12 286 SER A C 1
ATOM 2119 O O . SER A 1 286 ? 52.905 11.929 -64.045 1.00 87.12 286 SER A O 1
ATOM 2121 N N . LYS A 1 287 ? 51.773 10.627 -62.614 1.00 84.12 287 LYS A N 1
ATOM 2122 C CA . LYS A 1 287 ? 52.532 9.410 -62.939 1.00 84.12 287 LYS A CA 1
ATOM 2123 C C . LYS A 1 287 ? 52.261 8.940 -64.364 1.00 84.12 287 LYS A C 1
ATOM 2125 O O . LYS A 1 287 ? 53.212 8.561 -65.041 1.00 84.12 287 LYS A O 1
ATOM 2130 N N . LEU A 1 288 ? 51.009 9.007 -64.824 1.00 81.44 288 LEU A N 1
ATOM 2131 C CA . LEU A 1 288 ? 50.647 8.621 -66.186 1.00 81.44 288 LEU A CA 1
ATOM 2132 C C . LEU A 1 288 ? 51.362 9.505 -67.214 1.00 81.44 288 LEU A C 1
ATOM 2134 O O . LEU A 1 288 ? 52.003 8.976 -68.116 1.00 81.44 288 LEU A O 1
ATOM 2138 N N . SER A 1 289 ? 51.372 10.829 -67.015 1.00 77.31 289 SER A N 1
ATOM 2139 C CA . SER A 1 289 ? 52.066 11.755 -67.920 1.00 77.31 289 SER A CA 1
ATOM 2140 C C . SER A 1 289 ? 53.584 11.544 -67.943 1.00 77.31 289 SER A C 1
ATOM 2142 O O . SER A 1 289 ? 54.216 11.706 -68.982 1.00 77.31 289 SER A O 1
ATOM 2144 N N . VAL A 1 290 ? 54.184 11.154 -66.810 1.00 77.06 290 VAL A N 1
ATOM 2145 C CA . VAL A 1 290 ? 55.609 10.783 -66.758 1.00 77.06 290 VAL A CA 1
ATOM 2146 C C . VAL A 1 290 ? 55.852 9.463 -67.489 1.00 77.06 290 VAL A C 1
ATOM 2148 O O . VAL A 1 290 ? 56.817 9.363 -68.237 1.00 77.06 290 VAL A O 1
ATOM 2151 N N . SER A 1 291 ? 54.978 8.465 -67.323 1.00 74.38 291 SER A N 1
ATOM 2152 C CA . SER A 1 291 ? 55.103 7.191 -68.038 1.00 74.38 291 SER A CA 1
ATOM 2153 C C . SER A 1 291 ? 54.855 7.319 -69.541 1.00 74.38 291 SER A C 1
ATOM 2155 O O . SER A 1 291 ? 55.524 6.642 -70.308 1.00 74.38 291 SER A O 1
ATOM 2157 N N . GLU A 1 292 ? 53.963 8.211 -69.979 1.00 74.19 292 GLU A N 1
ATOM 2158 C CA . GLU A 1 292 ? 53.757 8.521 -71.399 1.00 74.19 292 GLU A CA 1
ATOM 2159 C C . GLU A 1 292 ? 54.968 9.252 -71.990 1.00 74.19 292 GLU A C 1
ATOM 2161 O O . GLU A 1 292 ? 55.410 8.917 -73.087 1.00 74.19 292 GLU A O 1
ATOM 2166 N N . ALA A 1 293 ? 55.565 10.192 -71.247 1.00 69.12 293 ALA A N 1
ATOM 2167 C CA . ALA A 1 293 ? 56.809 10.841 -71.653 1.00 69.12 293 ALA A CA 1
ATOM 2168 C C . ALA A 1 293 ? 57.970 9.834 -71.742 1.00 69.12 293 ALA A C 1
ATOM 2170 O O . ALA A 1 293 ? 58.703 9.836 -72.730 1.00 69.12 293 ALA A O 1
ATOM 2171 N N . GLN A 1 294 ? 58.097 8.929 -70.766 1.00 73.81 294 GLN A N 1
ATOM 2172 C C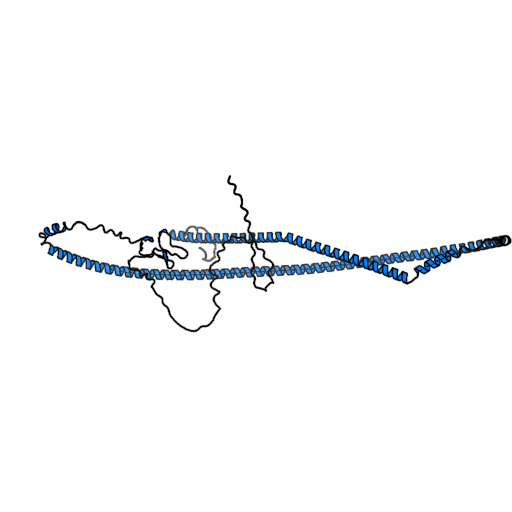A . GLN A 1 294 ? 59.104 7.868 -70.791 1.00 73.81 294 GLN A CA 1
ATOM 2173 C C . GLN A 1 294 ? 58.858 6.889 -71.945 1.00 73.81 294 GLN A C 1
ATOM 2175 O O . GLN A 1 294 ? 59.780 6.603 -72.691 1.00 73.81 294 GLN A O 1
ATOM 2180 N N . ALA A 1 295 ? 57.614 6.460 -72.175 1.00 69.75 295 ALA A N 1
ATOM 2181 C CA . ALA A 1 295 ? 57.267 5.600 -73.303 1.00 69.75 295 ALA A CA 1
ATOM 2182 C C . ALA A 1 295 ? 57.552 6.274 -74.656 1.00 69.75 295 ALA A C 1
ATOM 2184 O O . ALA A 1 295 ? 57.944 5.599 -75.603 1.00 69.75 295 ALA A O 1
ATOM 2185 N N . SER A 1 296 ? 57.406 7.601 -74.758 1.00 68.88 296 SER A N 1
ATOM 2186 C CA . SER A 1 296 ? 57.790 8.347 -75.964 1.00 68.88 296 SER A CA 1
ATOM 2187 C C . SER A 1 296 ? 59.310 8.416 -76.167 1.00 68.88 296 SER A C 1
ATOM 2189 O O . SER A 1 296 ? 59.769 8.354 -77.306 1.00 68.88 296 SER A O 1
ATOM 2191 N N . ALA A 1 297 ? 60.090 8.479 -75.082 1.00 68.44 297 ALA A N 1
ATOM 2192 C CA . ALA A 1 297 ? 61.550 8.430 -75.129 1.00 68.44 297 ALA A CA 1
ATOM 2193 C C . ALA A 1 297 ? 62.054 7.018 -75.471 1.00 68.44 297 ALA A C 1
ATOM 2195 O O . ALA A 1 297 ? 62.854 6.859 -76.389 1.00 68.44 297 ALA A O 1
ATOM 2196 N N . ASP A 1 298 ? 61.505 5.994 -74.816 1.00 72.62 298 ASP A N 1
ATOM 2197 C CA . ASP A 1 298 ? 61.837 4.590 -75.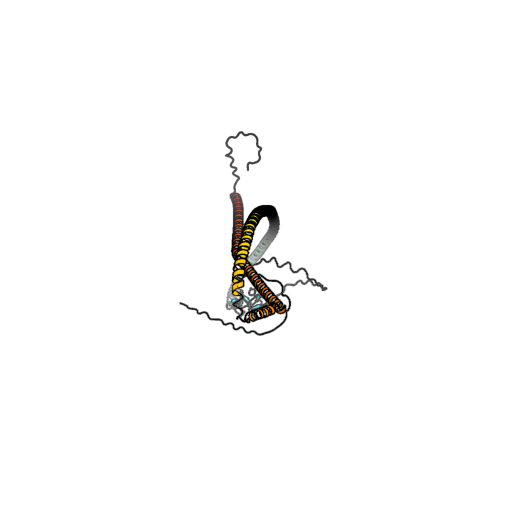064 1.00 72.62 298 ASP A CA 1
ATOM 2198 C C . ASP A 1 298 ? 61.410 4.168 -76.484 1.00 72.62 298 ASP A C 1
ATOM 2200 O O . ASP A 1 298 ? 62.106 3.405 -77.148 1.00 72.62 298 ASP A O 1
ATOM 2204 N N . SER A 1 299 ? 60.294 4.699 -77.005 1.00 71.56 299 SER A N 1
ATOM 2205 C CA . SER A 1 299 ? 59.891 4.490 -78.402 1.00 71.56 299 SER A CA 1
ATOM 2206 C C . SER A 1 299 ? 60.844 5.163 -79.392 1.00 71.56 299 SER A C 1
ATOM 2208 O O . SER A 1 299 ? 61.002 4.644 -80.495 1.00 71.56 299 SER A O 1
ATOM 2210 N N . ALA A 1 300 ? 61.463 6.293 -79.038 1.00 70.62 300 ALA A N 1
ATOM 2211 C CA . ALA A 1 300 ? 62.459 6.949 -79.883 1.00 70.62 300 ALA A CA 1
ATOM 2212 C C . ALA A 1 300 ? 63.783 6.166 -79.896 1.00 70.62 300 ALA A C 1
ATOM 2214 O O . ALA A 1 300 ? 64.326 5.927 -80.972 1.00 70.62 300 ALA A O 1
ATOM 2215 N N . GLU A 1 301 ? 64.243 5.679 -78.737 1.00 73.19 301 GLU A N 1
ATOM 2216 C CA . GLU A 1 301 ? 65.397 4.767 -78.656 1.00 73.19 301 GLU A CA 1
ATOM 2217 C C . GLU A 1 301 ? 65.134 3.452 -79.396 1.00 73.19 301 GLU A C 1
ATOM 2219 O O . GLU A 1 301 ? 66.006 2.951 -80.105 1.00 73.19 301 GLU A O 1
ATOM 2224 N N . LEU A 1 302 ? 63.925 2.891 -79.283 1.00 75.94 302 LEU A N 1
ATOM 2225 C CA . LEU A 1 302 ? 63.567 1.670 -79.998 1.00 75.94 302 LEU A CA 1
ATOM 2226 C C . LEU A 1 302 ? 63.512 1.900 -81.513 1.00 75.94 302 LEU A C 1
ATOM 2228 O O . LEU A 1 302 ? 63.952 1.034 -82.262 1.00 75.94 302 LEU A O 1
ATOM 2232 N N . GLN A 1 303 ? 63.018 3.050 -81.977 1.00 76.69 303 GLN A N 1
ATOM 2233 C CA . GLN A 1 303 ? 63.027 3.411 -83.396 1.00 76.69 303 GLN A CA 1
ATOM 2234 C C . GLN A 1 303 ? 64.467 3.532 -83.923 1.00 76.69 303 GLN A C 1
ATOM 2236 O O . GLN A 1 303 ? 64.782 2.957 -84.963 1.00 76.69 303 GLN A O 1
ATOM 2241 N N . GLU A 1 304 ? 65.356 4.191 -83.176 1.00 76.00 304 GLU A N 1
ATOM 2242 C CA . GLU A 1 304 ? 66.779 4.302 -83.517 1.00 76.00 304 GLU A CA 1
ATOM 2243 C C . GLU A 1 304 ? 67.469 2.926 -83.517 1.00 76.00 304 GLU A C 1
ATOM 2245 O O . GLU A 1 304 ? 68.218 2.596 -84.436 1.00 76.00 304 GLU A O 1
ATOM 2250 N N . ALA A 1 305 ? 67.150 2.064 -82.548 1.00 73.19 305 ALA A N 1
ATOM 2251 C CA . ALA A 1 305 ? 67.654 0.695 -82.489 1.00 73.19 305 ALA A CA 1
ATOM 2252 C C . ALA A 1 305 ? 67.100 -0.192 -83.616 1.00 73.19 305 ALA A C 1
ATOM 2254 O O . ALA A 1 305 ? 67.819 -1.061 -84.113 1.00 73.19 305 ALA A O 1
ATOM 2255 N N . ILE A 1 306 ? 65.846 0.005 -84.038 1.00 77.19 306 ILE A N 1
ATOM 2256 C CA . ILE A 1 306 ? 65.245 -0.683 -85.188 1.00 77.19 306 ILE A CA 1
ATOM 2257 C C . ILE A 1 306 ? 65.910 -0.216 -86.481 1.00 77.19 306 ILE A C 1
ATOM 2259 O O . ILE A 1 306 ? 66.224 -1.059 -87.313 1.00 77.19 306 ILE A O 1
ATOM 2263 N N . GLU A 1 307 ? 66.179 1.078 -86.653 1.00 77.88 307 GLU A N 1
ATOM 2264 C CA . GLU A 1 307 ? 66.892 1.599 -87.825 1.00 77.88 307 GLU A CA 1
ATOM 2265 C C . GLU A 1 307 ? 68.346 1.109 -87.861 1.00 77.88 307 GLU A C 1
ATOM 2267 O O . GLU A 1 307 ? 68.809 0.625 -88.896 1.00 77.88 307 GLU A O 1
ATOM 2272 N N . ALA A 1 308 ? 69.044 1.113 -86.723 1.00 73.56 308 ALA A N 1
ATOM 2273 C CA . ALA A 1 308 ? 70.395 0.569 -86.603 1.00 73.56 308 ALA A CA 1
ATOM 2274 C C . ALA A 1 308 ? 70.434 -0.945 -86.869 1.00 73.56 308 ALA A C 1
ATOM 2276 O O . ALA A 1 308 ? 71.296 -1.417 -87.614 1.00 73.56 308 ALA A O 1
ATOM 2277 N N . ASN A 1 309 ? 69.477 -1.712 -86.333 1.00 72.62 309 ASN A N 1
ATOM 2278 C CA . ASN A 1 309 ? 69.352 -3.138 -86.634 1.00 72.62 309 ASN A CA 1
ATOM 2279 C C . ASN A 1 309 ? 68.893 -3.395 -88.067 1.00 72.62 309 ASN A C 1
ATOM 2281 O O . ASN A 1 309 ? 69.310 -4.392 -88.636 1.00 72.62 309 ASN A O 1
ATOM 2285 N N . ALA A 1 310 ? 68.080 -2.538 -88.683 1.00 73.06 310 ALA A N 1
ATOM 2286 C CA . ALA A 1 310 ? 67.708 -2.667 -90.088 1.00 73.06 310 ALA A CA 1
ATOM 2287 C C . ALA A 1 310 ? 68.917 -2.418 -90.996 1.00 73.06 310 ALA A C 1
ATOM 2289 O O . ALA A 1 310 ? 69.104 -3.152 -91.962 1.00 73.06 310 ALA A O 1
ATOM 2290 N N . MET A 1 311 ? 69.790 -1.462 -90.658 1.00 73.44 311 MET A N 1
ATOM 2291 C CA . MET A 1 311 ? 71.055 -1.259 -91.372 1.00 73.44 311 MET A CA 1
ATOM 2292 C C . MET A 1 311 ? 72.043 -2.405 -91.130 1.00 73.44 311 MET A C 1
ATOM 2294 O O . MET A 1 311 ? 72.664 -2.883 -92.078 1.00 73.44 311 MET A O 1
ATOM 2298 N N . ALA A 1 312 ? 72.161 -2.895 -89.894 1.00 72.88 312 ALA A N 1
ATOM 2299 C CA . ALA A 1 312 ? 73.016 -4.034 -89.569 1.00 72.88 312 ALA A CA 1
ATOM 2300 C C . ALA A 1 312 ? 72.504 -5.333 -90.207 1.00 72.88 312 ALA A C 1
ATOM 2302 O O . ALA A 1 312 ? 73.298 -6.113 -90.721 1.00 72.88 312 ALA A O 1
ATOM 2303 N N . LYS A 1 313 ? 71.185 -5.540 -90.239 1.00 75.94 313 LYS A N 1
ATOM 2304 C CA . LYS A 1 313 ? 70.527 -6.664 -90.905 1.00 75.94 313 LYS A CA 1
ATOM 2305 C C . LYS A 1 313 ? 70.632 -6.546 -92.419 1.00 75.94 313 LYS A C 1
ATOM 2307 O O . LYS A 1 313 ? 70.941 -7.545 -93.035 1.00 75.94 313 LYS A O 1
ATOM 2312 N N . ALA A 1 314 ? 70.497 -5.365 -93.021 1.00 65.62 314 ALA A N 1
ATOM 2313 C CA . ALA A 1 314 ? 70.760 -5.177 -94.450 1.00 65.62 314 ALA A CA 1
ATOM 2314 C C . ALA A 1 314 ? 72.239 -5.432 -94.801 1.00 65.62 314 ALA A C 1
ATOM 2316 O O . ALA A 1 314 ? 72.534 -6.017 -95.840 1.00 65.62 314 ALA A O 1
ATOM 2317 N N . ALA A 1 315 ? 73.177 -5.056 -93.924 1.00 66.06 315 ALA A N 1
ATOM 2318 C CA . ALA A 1 315 ? 74.597 -5.366 -94.087 1.00 66.06 315 ALA A CA 1
ATOM 2319 C C . ALA A 1 315 ? 74.894 -6.865 -93.898 1.00 66.06 315 ALA A C 1
ATOM 2321 O O . ALA A 1 315 ? 75.675 -7.441 -94.654 1.00 66.06 315 ALA A O 1
ATOM 2322 N N . ALA A 1 316 ? 74.241 -7.510 -92.929 1.00 65.06 316 ALA A N 1
ATOM 2323 C CA . ALA A 1 316 ? 74.355 -8.940 -92.673 1.00 65.06 316 ALA A CA 1
ATOM 2324 C C . ALA A 1 316 ? 73.645 -9.779 -93.741 1.00 65.06 316 ALA A C 1
ATOM 2326 O O . ALA A 1 316 ? 74.167 -10.816 -94.104 1.00 65.06 316 ALA A O 1
ATOM 2327 N N . GLU A 1 317 ? 72.516 -9.336 -94.295 1.00 66.81 317 GLU A N 1
ATOM 2328 C CA . GLU A 1 317 ? 71.822 -9.969 -95.423 1.00 66.81 317 GLU A CA 1
ATOM 2329 C C . GLU A 1 317 ? 72.583 -9.743 -96.732 1.00 66.81 317 GLU A C 1
ATOM 2331 O O . GLU A 1 317 ? 72.615 -10.638 -97.564 1.00 66.81 317 GLU A O 1
ATOM 2336 N N . ALA A 1 318 ? 73.284 -8.618 -96.911 1.00 58.28 318 ALA A N 1
ATOM 2337 C CA . ALA A 1 318 ? 74.218 -8.446 -98.026 1.00 58.28 318 ALA A CA 1
ATOM 2338 C C . ALA A 1 318 ? 75.452 -9.364 -97.898 1.00 58.28 318 ALA A C 1
ATOM 2340 O O . ALA A 1 318 ? 75.931 -9.894 -98.902 1.00 58.28 318 ALA A O 1
ATOM 2341 N N . ALA A 1 319 ? 75.944 -9.594 -96.675 1.00 59.12 319 ALA A N 1
ATOM 2342 C CA . ALA A 1 319 ? 77.028 -10.539 -96.402 1.00 59.12 319 ALA A CA 1
ATOM 2343 C C . ALA A 1 319 ? 76.565 -12.007 -96.499 1.00 59.12 319 ALA A C 1
ATOM 2345 O O . ALA A 1 319 ? 77.247 -12.830 -97.104 1.00 59.12 319 ALA A O 1
ATOM 2346 N N . ALA A 1 320 ? 75.374 -12.322 -95.991 1.00 56.88 320 ALA A N 1
ATOM 2347 C CA . ALA A 1 320 ? 74.766 -13.644 -96.042 1.00 56.88 320 ALA A CA 1
ATOM 2348 C C . ALA A 1 320 ? 74.266 -13.983 -97.448 1.00 56.88 320 ALA A C 1
ATOM 2350 O O . ALA A 1 320 ? 74.410 -15.122 -97.848 1.00 56.88 320 ALA A O 1
ATOM 2351 N N . ALA A 1 321 ? 73.799 -13.034 -98.266 1.00 54.56 321 ALA A N 1
ATOM 2352 C CA . ALA A 1 321 ? 73.513 -13.280 -99.684 1.00 54.56 321 ALA A CA 1
ATOM 2353 C C . ALA A 1 321 ? 74.795 -13.569 -100.487 1.00 54.56 321 ALA A C 1
ATOM 2355 O O . ALA A 1 321 ? 74.756 -14.324 -101.459 1.00 54.56 321 ALA A O 1
ATOM 2356 N N . ALA A 1 322 ? 75.945 -13.025 -100.067 1.00 54.56 322 ALA A N 1
ATOM 2357 C CA . ALA A 1 322 ? 77.245 -13.388 -100.631 1.00 54.56 322 ALA A CA 1
ATOM 2358 C C . ALA A 1 322 ? 77.712 -14.794 -100.190 1.00 54.56 322 ALA A C 1
ATOM 2360 O O . ALA A 1 322 ? 78.441 -15.451 -100.934 1.00 54.56 322 ALA A O 1
ATOM 2361 N N . GLU A 1 323 ? 77.256 -15.285 -99.033 1.00 53.66 323 GLU A N 1
ATOM 2362 C CA . GLU A 1 323 ? 77.616 -16.597 -98.471 1.00 53.66 323 GLU A CA 1
ATOM 2363 C C . GLU A 1 323 ? 76.597 -17.718 -98.811 1.00 53.66 323 GLU A C 1
ATOM 2365 O O . GLU A 1 323 ? 76.990 -18.850 -99.095 1.00 53.66 323 GLU A O 1
ATOM 2370 N N . GLU A 1 324 ? 75.299 -17.418 -98.923 1.00 50.22 324 GLU A N 1
ATOM 2371 C CA . GLU A 1 324 ? 74.233 -18.299 -99.434 1.00 50.22 324 GLU A CA 1
ATOM 2372 C C . GLU A 1 324 ? 74.328 -18.486 -100.952 1.00 50.22 324 GLU A C 1
ATOM 2374 O O . GLU A 1 324 ? 74.065 -19.583 -101.444 1.00 50.22 324 GLU A O 1
ATOM 2379 N N . ALA A 1 325 ? 74.837 -17.507 -1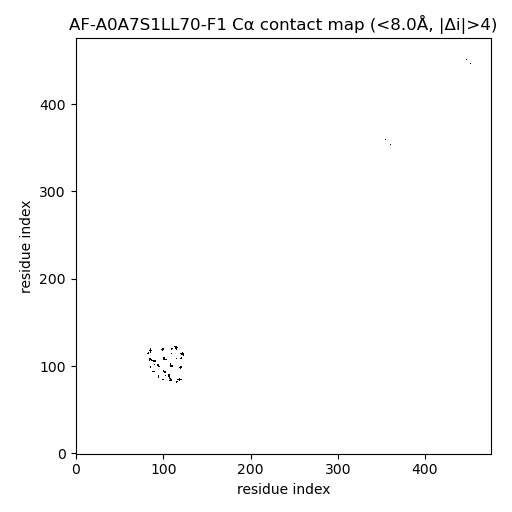01.712 1.00 48.62 325 ALA A N 1
ATOM 2380 C CA . ALA A 1 325 ? 75.235 -17.743 -103.104 1.00 48.62 325 ALA A CA 1
ATOM 2381 C C . ALA A 1 325 ? 76.382 -18.775 -103.224 1.00 48.62 325 ALA A C 1
ATOM 2383 O O . ALA A 1 325 ? 76.538 -19.403 -104.276 1.00 48.62 325 ALA A O 1
ATOM 2384 N N . ALA A 1 326 ? 77.156 -18.993 -102.151 1.00 52.78 326 ALA A 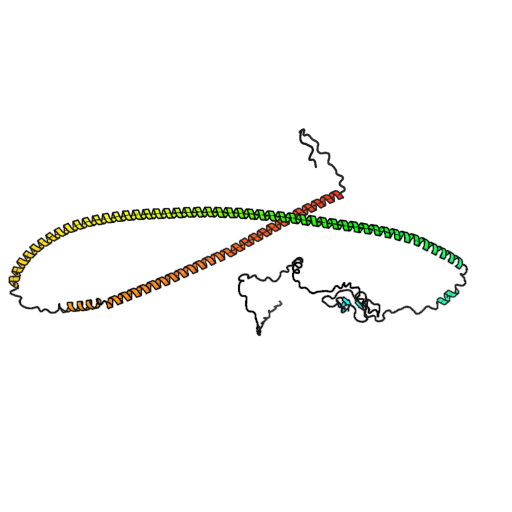N 1
ATOM 2385 C CA . ALA A 1 326 ? 78.224 -19.990 -102.089 1.00 52.78 326 ALA A CA 1
ATOM 2386 C C . ALA A 1 326 ? 77.779 -21.339 -101.480 1.00 52.78 326 ALA A C 1
ATOM 2388 O O . ALA A 1 326 ? 78.342 -22.374 -101.842 1.00 52.78 326 ALA A O 1
ATOM 2389 N N . THR A 1 327 ? 76.744 -21.375 -100.631 1.00 50.72 327 THR A N 1
ATOM 2390 C CA . THR A 1 327 ? 76.283 -22.596 -99.931 1.00 50.72 327 THR A CA 1
ATOM 2391 C C . THR A 1 327 ? 74.974 -23.202 -100.468 1.00 50.72 327 THR A C 1
ATOM 2393 O O . THR A 1 327 ? 74.797 -24.418 -100.367 1.00 50.72 327 THR A O 1
ATOM 2396 N N . VAL A 1 328 ? 74.134 -22.457 -101.207 1.00 48.44 328 VAL A N 1
ATOM 2397 C CA . VAL A 1 328 ? 72.971 -23.004 -101.959 1.00 48.44 328 VAL A CA 1
ATOM 2398 C C . VAL A 1 328 ? 73.409 -23.878 -103.152 1.00 48.44 328 VAL A C 1
ATOM 2400 O O . VAL A 1 328 ? 72.627 -24.649 -103.705 1.00 48.44 328 VAL A O 1
ATOM 2403 N N . LYS A 1 329 ? 74.705 -23.872 -103.495 1.00 43.66 329 LYS A N 1
ATOM 2404 C CA . LYS A 1 329 ? 75.316 -24.840 -104.423 1.00 43.66 329 LYS A CA 1
ATOM 2405 C C . LYS A 1 329 ? 75.783 -26.145 -103.747 1.00 43.66 329 LYS A C 1
ATOM 2407 O O . LYS A 1 329 ? 76.212 -27.050 -104.456 1.00 43.66 329 LYS A O 1
ATOM 2412 N N . ALA A 1 330 ? 75.705 -26.271 -102.416 1.00 45.72 330 ALA A N 1
ATOM 2413 C CA . ALA A 1 330 ? 76.328 -27.376 -101.677 1.00 45.72 330 ALA A CA 1
ATOM 2414 C C . ALA A 1 330 ? 75.416 -28.158 -100.711 1.00 45.72 330 ALA A C 1
ATOM 2416 O O . ALA A 1 330 ? 75.854 -29.195 -100.220 1.00 45.72 330 ALA A O 1
ATOM 2417 N N . GLN A 1 331 ? 74.171 -27.742 -100.441 1.00 42.19 331 GLN A N 1
ATOM 2418 C CA . GLN A 1 331 ? 73.305 -28.444 -99.470 1.00 42.19 331 GLN A CA 1
ATOM 2419 C C . GLN A 1 331 ? 71.876 -28.706 -99.969 1.00 42.19 331 GLN A C 1
ATOM 2421 O O . GLN A 1 331 ? 70.904 -28.666 -99.222 1.00 42.19 331 GLN A O 1
ATOM 2426 N N . ALA A 1 332 ? 71.761 -29.092 -101.241 1.00 42.66 332 ALA A N 1
ATOM 2427 C CA . ALA A 1 332 ? 70.665 -29.940 -101.699 1.00 42.66 332 ALA A CA 1
ATOM 2428 C C . ALA A 1 332 ? 70.931 -31.404 -101.282 1.00 42.66 332 ALA A C 1
ATOM 2430 O O . ALA A 1 332 ? 71.257 -32.232 -102.129 1.00 42.66 332 ALA A O 1
ATOM 2431 N N . ALA A 1 333 ? 70.846 -31.714 -99.983 1.00 38.56 333 ALA A N 1
ATOM 2432 C CA . ALA A 1 333 ? 70.745 -33.085 -99.467 1.00 38.56 333 ALA A CA 1
ATOM 2433 C C . ALA A 1 333 ? 70.334 -33.091 -97.981 1.00 38.56 333 ALA A C 1
ATOM 2435 O O . ALA A 1 333 ? 71.091 -32.618 -97.145 1.00 38.56 333 ALA A O 1
ATOM 2436 N N . GLU A 1 334 ? 69.170 -33.699 -97.704 1.00 38.22 334 GLU A N 1
ATOM 2437 C CA . GLU A 1 334 ? 68.648 -34.127 -96.387 1.00 38.22 334 GLU A CA 1
ATOM 2438 C C . GLU A 1 334 ? 68.328 -32.985 -95.401 1.00 38.22 334 GLU A C 1
ATOM 2440 O O . GLU A 1 334 ? 69.168 -32.181 -95.042 1.00 38.22 334 GLU A O 1
ATOM 2445 N N . VAL A 1 335 ? 67.080 -32.801 -94.962 1.00 39.06 335 VAL A N 1
ATOM 2446 C CA . VAL A 1 335 ? 66.465 -33.577 -93.875 1.00 39.06 335 VAL A CA 1
ATOM 2447 C C . VAL A 1 335 ? 64.939 -33.616 -94.038 1.00 39.06 335 VAL A C 1
ATOM 2449 O O . VAL A 1 335 ? 64.293 -32.648 -94.436 1.00 39.06 335 VAL A O 1
ATOM 2452 N N . LYS A 1 336 ? 64.379 -34.786 -93.729 1.00 43.69 336 LYS A N 1
ATOM 2453 C CA . LYS A 1 336 ? 62.961 -35.127 -93.797 1.00 43.69 336 LYS A CA 1
ATOM 2454 C C . LYS A 1 336 ? 62.173 -34.498 -92.641 1.00 43.69 336 LYS A C 1
ATOM 2456 O O . LYS A 1 336 ? 62.544 -34.624 -91.479 1.00 43.69 336 LYS A O 1
ATOM 2461 N N . SER A 1 337 ? 61.075 -33.856 -93.032 1.00 56.25 337 SER A N 1
ATOM 2462 C CA . SER A 1 337 ? 59.802 -33.715 -92.315 1.00 56.25 337 SER A CA 1
ATOM 2463 C C . SER A 1 337 ? 59.399 -35.017 -91.617 1.00 56.25 337 SER A C 1
ATOM 2465 O O . SER A 1 337 ? 59.588 -36.061 -92.234 1.00 56.25 337 SER A O 1
ATOM 2467 N N . ASP A 1 338 ? 58.861 -34.949 -90.387 1.00 52.53 338 ASP A N 1
ATOM 2468 C CA . ASP A 1 338 ? 57.568 -35.593 -90.037 1.00 52.53 338 ASP A CA 1
ATOM 2469 C C . ASP A 1 338 ? 57.108 -35.468 -88.557 1.00 52.53 338 ASP A C 1
ATOM 2471 O O . ASP A 1 338 ? 55.965 -35.810 -88.266 1.00 52.53 338 ASP A O 1
ATOM 2475 N N . ASP A 1 339 ? 57.864 -34.863 -87.629 1.00 54.47 339 ASP A N 1
ATOM 2476 C CA . ASP A 1 339 ? 57.449 -34.855 -86.200 1.00 54.47 339 ASP A CA 1
ATOM 2477 C C . ASP A 1 339 ? 56.694 -33.598 -85.701 1.00 54.47 339 ASP A C 1
ATOM 2479 O O . ASP A 1 339 ? 56.162 -33.585 -84.590 1.00 54.47 339 ASP A O 1
ATOM 2483 N N . ALA A 1 340 ? 56.567 -32.536 -86.504 1.00 51.44 340 ALA A N 1
ATOM 2484 C CA . ALA A 1 340 ? 55.877 -31.306 -86.077 1.00 51.44 340 ALA A CA 1
ATOM 2485 C C . ALA A 1 340 ? 54.340 -31.369 -86.221 1.00 51.44 340 ALA A C 1
ATOM 2487 O O . ALA A 1 340 ? 53.619 -30.649 -85.531 1.00 51.44 340 ALA A O 1
ATOM 2488 N N . ALA A 1 341 ? 53.822 -32.240 -87.093 1.00 55.88 341 ALA A N 1
ATOM 2489 C CA . ALA A 1 341 ? 52.388 -32.325 -87.375 1.00 55.88 341 ALA A CA 1
ATOM 2490 C C . ALA A 1 341 ? 51.609 -33.135 -86.319 1.00 55.88 341 ALA A C 1
ATOM 2492 O O . ALA A 1 341 ? 50.444 -32.843 -86.062 1.00 55.88 341 ALA A O 1
ATOM 2493 N N . GLN A 1 342 ? 52.244 -34.110 -85.656 1.00 55.88 342 GLN A N 1
ATOM 2494 C CA . GLN A 1 342 ? 51.559 -34.976 -84.683 1.00 55.88 342 GLN A CA 1
ATOM 2495 C C . GLN A 1 342 ? 51.326 -34.300 -83.320 1.00 55.88 342 GLN A C 1
ATOM 2497 O O . GLN A 1 342 ? 50.336 -34.587 -82.649 1.00 55.88 342 GLN A O 1
ATOM 2502 N N . LEU A 1 343 ? 52.178 -33.348 -82.924 1.00 57.00 343 LEU A N 1
ATOM 2503 C CA . LEU A 1 343 ? 52.015 -32.609 -81.663 1.00 57.00 343 LEU A CA 1
ATOM 2504 C C . LEU A 1 343 ? 50.903 -31.549 -81.723 1.00 57.00 343 LEU A C 1
ATOM 2506 O O . LEU A 1 343 ? 50.327 -31.210 -80.689 1.00 57.00 343 LEU A O 1
ATOM 2510 N N . TYR A 1 344 ? 50.567 -31.051 -82.916 1.00 57.44 344 TYR A N 1
ATOM 2511 C CA . TYR A 1 344 ? 49.529 -30.029 -83.078 1.00 57.44 344 TYR A CA 1
ATOM 2512 C C . TYR A 1 344 ? 48.106 -30.617 -83.051 1.00 57.44 344 TYR A C 1
ATOM 2514 O O . TYR A 1 344 ? 47.192 -29.986 -82.521 1.00 57.44 344 TYR A O 1
ATOM 2522 N N . GLU A 1 345 ? 47.909 -31.848 -83.537 1.00 61.34 345 GLU A N 1
ATOM 2523 C CA . GLU A 1 345 ? 46.598 -32.521 -83.492 1.00 61.34 345 GLU A CA 1
ATOM 2524 C C . GLU A 1 345 ? 46.233 -33.021 -82.080 1.00 61.34 345 GLU A C 1
ATOM 2526 O O . GLU A 1 345 ? 45.090 -32.871 -81.646 1.00 61.34 345 GLU A O 1
ATOM 2531 N N . LEU A 1 346 ? 47.207 -33.478 -81.280 1.00 60.56 346 LEU A N 1
ATOM 2532 C CA . LEU A 1 346 ? 46.949 -33.941 -79.905 1.00 60.56 346 LEU A CA 1
ATOM 2533 C C . LEU A 1 346 ? 46.535 -32.801 -78.946 1.00 60.56 346 LEU A C 1
ATOM 2535 O O . LEU A 1 346 ? 45.756 -33.003 -78.010 1.00 60.56 346 LEU A O 1
ATOM 2539 N N . ALA A 1 347 ? 47.031 -31.579 -79.168 1.00 56.62 347 ALA A N 1
ATOM 2540 C CA . ALA A 1 347 ? 46.627 -30.401 -78.394 1.00 56.62 347 ALA A CA 1
ATOM 2541 C C . ALA A 1 347 ? 45.216 -29.909 -78.771 1.00 56.62 347 ALA A C 1
ATOM 2543 O O . ALA A 1 347 ? 44.497 -29.355 -77.938 1.00 56.62 347 ALA A O 1
ATOM 2544 N N . ARG A 1 348 ? 44.798 -30.149 -80.017 1.00 58.50 348 ARG A N 1
ATOM 2545 C CA . ARG A 1 348 ? 43.507 -29.719 -80.557 1.00 58.50 348 ARG A CA 1
ATOM 2546 C C . ARG A 1 348 ? 42.349 -30.611 -80.089 1.00 58.50 348 ARG A C 1
ATOM 2548 O O . ARG A 1 348 ? 41.291 -30.082 -79.748 1.00 58.50 348 ARG A O 1
ATOM 2555 N N . GLU A 1 349 ? 42.550 -31.925 -79.973 1.00 59.62 349 GLU A N 1
ATOM 2556 C CA . GLU A 1 349 ? 41.528 -32.848 -79.439 1.00 59.62 349 GLU A CA 1
ATOM 2557 C C . GLU A 1 349 ? 41.246 -32.641 -77.937 1.00 59.62 349 GLU A C 1
ATOM 2559 O O . GLU A 1 349 ? 40.101 -32.755 -77.489 1.00 59.62 349 GLU A O 1
ATOM 2564 N N . ASN A 1 350 ? 42.253 -32.237 -77.157 1.00 58.03 350 ASN A N 1
ATOM 2565 C CA . ASN A 1 350 ? 42.084 -31.959 -75.725 1.00 58.03 350 ASN A CA 1
ATOM 2566 C C . ASN A 1 350 ? 41.397 -30.608 -75.437 1.00 58.03 350 ASN A C 1
ATOM 2568 O O . ASN A 1 350 ? 40.788 -30.436 -74.383 1.00 58.03 350 ASN A O 1
ATOM 2572 N N . LEU A 1 351 ? 41.430 -29.655 -76.377 1.00 54.34 351 LEU A N 1
ATOM 2573 C CA . LEU A 1 351 ? 40.722 -28.374 -76.247 1.00 54.34 351 LEU A CA 1
ATOM 2574 C C . LEU A 1 351 ? 39.248 -28.468 -76.702 1.00 54.34 351 LEU A C 1
ATOM 2576 O O . LEU A 1 351 ? 38.380 -27.747 -76.201 1.00 54.34 351 LEU A O 1
ATOM 2580 N N . ALA A 1 352 ? 38.940 -29.396 -77.613 1.00 57.16 352 ALA A N 1
ATOM 2581 C CA . ALA A 1 352 ? 37.579 -29.652 -78.090 1.00 57.16 352 ALA A CA 1
ATOM 2582 C C . ALA A 1 352 ? 36.693 -30.374 -77.053 1.00 57.16 352 ALA A C 1
ATOM 2584 O O . ALA A 1 352 ? 35.480 -30.185 -77.031 1.00 57.16 352 ALA A O 1
ATOM 2585 N N . THR A 1 353 ? 37.279 -31.160 -76.146 1.00 56.62 353 THR A N 1
ATOM 2586 C CA . THR A 1 353 ? 36.532 -31.871 -75.091 1.00 56.62 353 THR A CA 1
ATOM 2587 C C . THR A 1 353 ? 36.154 -30.982 -73.899 1.00 56.62 353 THR A C 1
ATOM 2589 O O . THR A 1 353 ? 35.167 -31.263 -73.220 1.00 56.62 353 THR A O 1
ATOM 2592 N N . LEU A 1 354 ? 36.857 -29.864 -73.684 1.00 54.12 354 LEU A N 1
ATOM 2593 C CA . LEU A 1 354 ? 36.564 -28.882 -72.627 1.00 54.12 354 LEU A CA 1
ATOM 2594 C C . LEU A 1 354 ? 35.592 -27.768 -73.053 1.00 54.12 354 LEU A C 1
ATOM 2596 O O . LEU A 1 354 ? 35.133 -27.003 -72.210 1.00 54.12 354 LEU A O 1
ATOM 2600 N N . SER A 1 355 ? 35.256 -27.679 -74.343 1.00 57.88 355 SER A N 1
ATOM 2601 C CA . SER A 1 355 ? 34.334 -26.674 -74.898 1.00 57.88 355 SER A CA 1
ATOM 2602 C C . SER A 1 355 ? 32.914 -27.202 -75.129 1.00 57.88 355 SER A C 1
ATOM 2604 O O . SER A 1 355 ? 32.069 -26.477 -75.655 1.00 57.88 355 SER A O 1
ATOM 2606 N N . SER A 1 356 ? 32.615 -28.438 -74.705 1.00 71.62 356 SER A N 1
ATOM 2607 C CA . SER A 1 356 ? 31.250 -28.959 -74.769 1.00 71.62 356 SER A CA 1
ATOM 2608 C C . SER A 1 356 ? 30.355 -28.214 -73.764 1.00 71.62 356 SER A C 1
ATOM 2610 O O . SER A 1 356 ? 30.633 -28.259 -72.558 1.00 71.62 356 SER A O 1
ATOM 2612 N N . PRO A 1 357 ? 29.273 -27.550 -74.217 1.00 75.81 357 PRO A N 1
ATOM 2613 C CA . PRO A 1 357 ? 28.375 -26.786 -73.350 1.00 75.81 357 PRO A CA 1
ATOM 2614 C C . PRO A 1 357 ? 27.753 -27.639 -72.232 1.00 75.81 357 PRO A C 1
ATOM 2616 O O . PRO A 1 357 ? 27.424 -27.108 -71.172 1.00 75.81 357 PRO A O 1
ATOM 2619 N N . ASP A 1 358 ? 27.674 -28.960 -72.413 1.00 79.44 358 ASP A N 1
ATOM 2620 C CA . ASP A 1 358 ? 27.163 -29.890 -71.402 1.00 79.44 358 ASP A CA 1
ATOM 2621 C C . ASP A 1 358 ? 28.099 -30.031 -70.189 1.00 79.44 358 ASP A C 1
ATOM 2623 O O . ASP A 1 358 ? 27.631 -30.152 -69.055 1.00 79.44 358 ASP A O 1
ATOM 2627 N N . VAL A 1 359 ? 29.421 -29.970 -70.396 1.00 77.62 359 VAL A N 1
ATOM 2628 C CA . VAL A 1 359 ? 30.418 -30.052 -69.311 1.00 77.62 359 VAL A CA 1
ATOM 2629 C C . VAL A 1 359 ? 30.438 -28.752 -68.509 1.00 77.62 359 VAL A C 1
ATOM 2631 O O . VAL A 1 359 ? 30.493 -28.783 -67.279 1.00 77.62 359 VAL A O 1
ATOM 2634 N N . LEU A 1 360 ? 30.316 -27.610 -69.191 1.00 76.81 360 LEU A N 1
ATOM 2635 C CA . LEU A 1 360 ? 30.235 -26.304 -68.538 1.00 76.81 360 LEU A CA 1
ATOM 2636 C C . LEU A 1 360 ? 28.946 -26.180 -67.705 1.00 76.81 360 LEU A C 1
ATOM 2638 O O . LEU A 1 360 ? 28.998 -25.792 -66.540 1.00 76.81 360 LEU A O 1
ATOM 2642 N N . ALA A 1 361 ? 27.807 -26.616 -68.255 1.00 78.56 361 ALA A N 1
ATOM 2643 C CA . ALA A 1 361 ? 26.529 -26.636 -67.543 1.00 78.56 361 ALA A CA 1
ATOM 2644 C C . ALA A 1 361 ? 26.531 -27.599 -66.340 1.00 78.56 361 ALA A C 1
ATOM 2646 O O . ALA A 1 361 ? 25.882 -27.331 -65.323 1.00 78.56 361 ALA A O 1
ATOM 2647 N N . ALA A 1 362 ? 27.256 -28.720 -66.423 1.00 77.25 362 ALA A N 1
ATOM 2648 C CA . ALA A 1 362 ? 27.430 -29.636 -65.298 1.00 77.25 362 ALA A CA 1
ATOM 2649 C C . ALA A 1 362 ? 28.273 -29.009 -64.171 1.00 77.25 362 ALA A C 1
ATOM 2651 O O . ALA A 1 362 ? 27.897 -29.114 -63.001 1.00 77.25 362 ALA A O 1
ATOM 2652 N N . LEU A 1 363 ? 29.357 -28.305 -64.514 1.00 79.56 363 LEU A N 1
ATOM 2653 C CA . LEU A 1 363 ? 30.204 -27.602 -63.546 1.00 79.56 363 LEU A CA 1
ATOM 2654 C C . LEU A 1 363 ? 29.478 -26.426 -62.878 1.00 79.56 363 LEU A C 1
ATOM 2656 O O . LEU A 1 363 ? 29.581 -26.264 -61.662 1.00 79.56 363 LEU A O 1
ATOM 2660 N N . GLU A 1 364 ? 28.680 -25.652 -63.619 1.00 86.69 364 GLU A N 1
ATOM 2661 C CA . GLU A 1 364 ? 27.855 -24.580 -63.041 1.00 86.69 364 GLU A CA 1
ATOM 2662 C C . GLU A 1 364 ? 26.797 -25.125 -62.074 1.00 86.69 364 GLU A C 1
ATOM 2664 O O . GLU A 1 364 ? 26.615 -24.583 -60.979 1.00 86.69 364 GLU A O 1
ATOM 2669 N N . LYS A 1 365 ? 26.143 -26.244 -62.417 1.00 87.88 365 LYS A N 1
ATOM 2670 C CA . LYS A 1 365 ? 25.205 -26.922 -61.507 1.00 87.88 365 LYS A CA 1
ATOM 2671 C C . LYS A 1 365 ? 25.896 -27.424 -60.242 1.00 87.88 365 LYS A C 1
ATOM 2673 O O . LYS A 1 365 ? 25.332 -27.294 -59.156 1.00 87.88 365 LYS A O 1
ATOM 2678 N N . GLN A 1 366 ? 27.108 -27.961 -60.360 1.00 84.69 366 GLN A N 1
ATOM 2679 C CA . GLN A 1 366 ? 27.882 -28.420 -59.207 1.00 84.69 366 GLN A CA 1
ATOM 2680 C C . GLN A 1 366 ? 28.315 -27.247 -58.312 1.00 84.69 366 GLN A C 1
ATOM 2682 O O . GLN A 1 366 ? 28.176 -27.322 -57.090 1.00 84.69 366 GLN A O 1
ATOM 2687 N N . ALA A 1 367 ? 28.765 -26.134 -58.894 1.00 84.00 367 ALA A N 1
ATOM 2688 C CA . ALA A 1 367 ? 29.118 -24.926 -58.149 1.00 84.00 367 ALA A CA 1
ATOM 2689 C C . ALA A 1 367 ? 27.908 -24.320 -57.413 1.00 84.00 367 ALA A C 1
ATOM 2691 O O . ALA A 1 367 ? 28.021 -23.937 -56.246 1.00 84.00 367 ALA A O 1
ATOM 2692 N N . LEU A 1 368 ? 26.735 -24.289 -58.053 1.00 90.31 368 LEU A N 1
ATOM 2693 C CA . LEU A 1 368 ? 25.502 -23.786 -57.445 1.00 90.31 368 LEU A CA 1
ATOM 2694 C C . LEU A 1 368 ? 24.993 -24.700 -56.321 1.00 90.31 368 LEU A C 1
ATOM 2696 O O . LEU A 1 368 ? 24.616 -24.206 -55.262 1.00 90.31 368 LEU A O 1
ATOM 2700 N N . ALA A 1 369 ? 25.055 -26.023 -56.501 1.00 89.44 369 ALA A N 1
ATOM 2701 C CA . ALA A 1 369 ? 24.729 -26.979 -55.442 1.00 89.44 369 ALA A CA 1
ATOM 2702 C C . ALA A 1 369 ? 25.654 -26.828 -54.221 1.00 89.44 369 ALA A C 1
ATOM 2704 O O . ALA A 1 369 ? 25.201 -26.926 -53.083 1.00 89.44 369 ALA A O 1
ATOM 2705 N N . THR A 1 370 ? 26.936 -26.533 -54.456 1.00 87.88 370 THR A N 1
ATOM 2706 C CA . THR A 1 370 ? 27.918 -26.340 -53.379 1.00 87.88 370 THR A CA 1
ATOM 2707 C C . THR A 1 370 ? 27.651 -25.041 -52.612 1.00 87.88 370 THR A C 1
ATOM 2709 O O . THR A 1 370 ? 27.679 -25.056 -51.386 1.00 87.88 370 THR A O 1
ATOM 2712 N N . ARG A 1 371 ? 27.303 -23.947 -53.309 1.00 88.50 371 ARG A N 1
ATOM 2713 C CA . ARG A 1 371 ? 26.896 -22.675 -52.678 1.00 88.50 371 ARG A CA 1
ATOM 2714 C C . ARG A 1 371 ? 25.628 -22.809 -51.834 1.00 88.50 371 ARG A C 1
ATOM 2716 O O . ARG A 1 371 ? 25.591 -22.345 -50.704 1.00 88.50 371 ARG A O 1
ATOM 2723 N N . LEU A 1 372 ? 24.611 -23.505 -52.340 1.00 89.31 372 LEU A N 1
ATOM 2724 C CA . LEU A 1 372 ? 23.381 -23.728 -51.572 1.00 89.31 372 LEU A CA 1
ATOM 2725 C C . LEU A 1 372 ? 23.623 -24.583 -50.319 1.00 89.31 372 LEU A C 1
ATOM 2727 O O . LEU A 1 372 ? 22.983 -24.360 -49.293 1.00 89.31 372 LEU A O 1
ATOM 2731 N N . ALA A 1 373 ? 24.555 -25.540 -50.378 1.00 87.44 373 ALA A N 1
ATOM 2732 C CA . ALA A 1 373 ? 24.937 -26.334 -49.214 1.00 87.44 373 ALA A CA 1
ATOM 2733 C C . ALA A 1 373 ? 25.699 -25.506 -48.163 1.00 87.44 373 ALA A C 1
ATOM 2735 O O . ALA A 1 373 ? 25.460 -25.686 -46.969 1.00 87.44 373 ALA A O 1
ATOM 2736 N N . THR A 1 374 ? 26.575 -24.584 -48.581 1.00 85.44 374 THR A N 1
ATOM 2737 C CA . THR A 1 374 ? 27.270 -23.679 -47.650 1.00 85.44 374 THR A CA 1
ATOM 2738 C C . THR A 1 374 ? 26.314 -22.679 -47.008 1.00 85.44 374 THR A C 1
ATOM 2740 O O . THR A 1 374 ? 26.344 -22.527 -45.790 1.00 85.44 374 THR A O 1
ATOM 2743 N N . ASP A 1 375 ? 25.396 -22.092 -47.780 1.00 87.12 375 ASP A N 1
ATOM 2744 C CA . ASP A 1 375 ? 24.419 -21.126 -47.260 1.00 87.12 375 ASP A CA 1
ATOM 2745 C C . ASP A 1 375 ? 23.462 -21.783 -46.245 1.00 87.12 375 ASP A C 1
ATOM 2747 O O . ASP A 1 375 ? 23.115 -21.194 -45.219 1.00 87.12 375 ASP A O 1
ATOM 2751 N N . ALA A 1 376 ? 23.068 -23.040 -46.488 1.00 86.00 376 ALA A N 1
ATOM 2752 C CA . ALA A 1 376 ? 22.252 -23.812 -45.551 1.00 86.00 376 ALA A CA 1
ATOM 2753 C C . ALA A 1 376 ? 22.997 -24.118 -44.238 1.00 86.00 376 ALA A C 1
ATOM 2755 O O . ALA A 1 376 ? 22.412 -23.994 -43.159 1.00 86.00 376 ALA A O 1
ATOM 2756 N N . ALA A 1 377 ? 24.286 -24.467 -44.313 1.00 86.50 377 ALA A N 1
ATOM 2757 C CA . ALA A 1 377 ? 25.110 -24.725 -43.133 1.00 86.50 377 ALA A CA 1
ATOM 2758 C C . ALA A 1 377 ? 25.345 -23.451 -42.299 1.00 86.50 377 ALA A C 1
ATOM 2760 O O . ALA A 1 377 ? 25.282 -23.493 -41.068 1.00 86.50 377 ALA A O 1
ATOM 2761 N N . GLU A 1 378 ? 25.559 -22.303 -42.948 1.00 88.75 378 GLU A N 1
ATOM 2762 C CA . GLU A 1 378 ? 25.687 -21.010 -42.265 1.00 88.75 378 GLU A CA 1
ATOM 2763 C C . GLU A 1 378 ? 24.375 -20.586 -41.588 1.00 88.75 378 GLU A C 1
ATOM 2765 O O . GLU A 1 378 ? 24.391 -20.101 -40.452 1.00 88.75 378 GLU A O 1
ATOM 2770 N N . ALA A 1 379 ? 23.226 -20.835 -42.225 1.00 86.19 379 ALA A N 1
ATOM 2771 C CA . ALA A 1 379 ? 21.917 -20.567 -41.634 1.00 86.19 379 ALA A CA 1
ATOM 2772 C C . ALA A 1 379 ? 21.642 -21.434 -40.388 1.00 86.19 379 ALA A C 1
ATOM 2774 O O . ALA A 1 379 ? 21.128 -20.930 -39.384 1.00 86.19 379 ALA A O 1
ATOM 2775 N N . GLU A 1 380 ? 22.018 -22.717 -40.410 1.00 90.69 380 GLU A N 1
ATOM 2776 C CA . GLU A 1 380 ? 21.876 -23.622 -39.261 1.00 90.69 380 GLU A CA 1
ATOM 2777 C C . GLU A 1 380 ? 22.808 -23.226 -38.098 1.00 90.69 380 GLU A C 1
ATOM 2779 O O . GLU A 1 380 ? 22.394 -23.202 -36.930 1.00 90.69 380 GLU A O 1
ATOM 2784 N N . ALA A 1 381 ? 24.042 -22.814 -38.406 1.00 87.75 381 ALA A N 1
ATOM 2785 C CA . ALA A 1 381 ? 24.980 -22.289 -37.416 1.00 87.75 381 ALA A CA 1
ATOM 2786 C C . ALA A 1 381 ? 24.466 -20.986 -36.774 1.00 87.75 381 ALA A C 1
ATOM 2788 O O . ALA A 1 381 ? 24.506 -20.838 -35.547 1.00 87.75 381 ALA A O 1
ATOM 2789 N N . ALA A 1 382 ? 23.909 -20.067 -37.570 1.00 86.69 382 ALA A N 1
ATOM 2790 C CA . ALA A 1 382 ? 23.317 -18.823 -37.078 1.00 86.69 382 ALA A CA 1
ATOM 2791 C C . ALA A 1 382 ? 22.080 -19.073 -36.194 1.00 86.69 382 ALA A C 1
ATOM 2793 O O . ALA A 1 382 ? 21.924 -18.439 -35.144 1.00 86.69 382 ALA A O 1
ATOM 2794 N N . ALA A 1 383 ? 21.223 -20.030 -36.566 1.00 88.25 383 ALA A N 1
ATOM 2795 C CA . ALA A 1 383 ? 20.070 -20.430 -35.760 1.00 88.25 383 ALA A CA 1
ATOM 2796 C C . ALA A 1 383 ? 20.498 -21.018 -34.403 1.00 88.25 383 ALA A C 1
ATOM 2798 O O . ALA A 1 383 ? 19.943 -20.652 -33.362 1.00 88.25 383 ALA A O 1
ATOM 2799 N N . THR A 1 384 ? 21.537 -21.857 -34.395 1.00 90.62 384 THR A N 1
ATOM 2800 C CA . THR A 1 384 ? 22.093 -22.459 -33.173 1.00 90.62 384 THR A CA 1
ATOM 2801 C C . THR A 1 384 ? 22.733 -21.407 -32.259 1.00 90.62 384 THR A C 1
ATOM 2803 O O . THR A 1 384 ? 22.513 -21.412 -31.042 1.00 90.62 384 THR A O 1
ATOM 2806 N N . ALA A 1 385 ? 23.464 -20.441 -32.826 1.00 90.06 385 ALA A N 1
ATOM 2807 C CA . 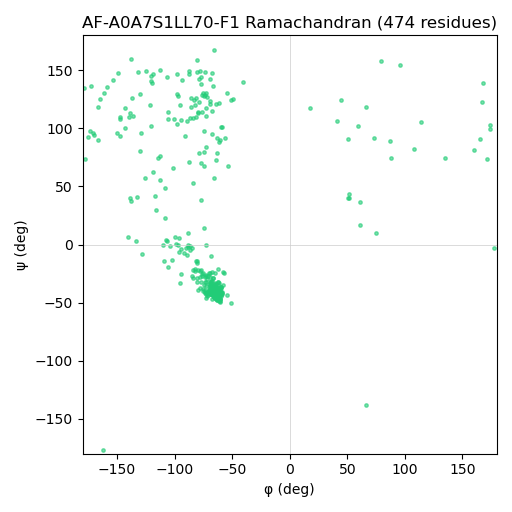ALA A 1 385 ? 24.037 -19.324 -32.072 1.00 90.06 385 ALA A CA 1
ATOM 2808 C C . ALA A 1 385 ? 22.946 -18.450 -31.429 1.00 90.06 385 ALA A C 1
ATOM 2810 O O . ALA A 1 385 ? 23.035 -18.103 -30.247 1.00 90.06 385 ALA A O 1
ATOM 2811 N N . LYS A 1 386 ? 21.868 -18.159 -32.169 1.00 91.19 386 LYS A N 1
ATOM 2812 C CA . LYS A 1 386 ? 20.717 -17.401 -31.659 1.00 91.19 386 LYS A CA 1
ATOM 2813 C C . LYS A 1 386 ? 19.994 -18.139 -30.529 1.00 91.19 386 LYS A C 1
ATOM 2815 O O . LYS A 1 386 ? 19.667 -17.519 -29.518 1.00 91.19 386 LYS A O 1
ATOM 2820 N N . ALA A 1 387 ? 19.788 -19.451 -30.659 1.00 88.62 387 ALA A N 1
ATOM 2821 C CA . ALA A 1 387 ? 19.187 -20.271 -29.606 1.00 88.62 387 ALA A CA 1
ATOM 2822 C C . ALA A 1 387 ? 20.047 -20.292 -28.330 1.00 88.62 387 ALA A C 1
ATOM 2824 O O . ALA A 1 387 ? 19.524 -20.168 -27.222 1.00 88.62 387 ALA A O 1
ATOM 2825 N N . THR A 1 388 ? 21.372 -20.363 -28.480 1.00 92.12 388 THR A N 1
ATOM 2826 C CA . THR A 1 388 ? 22.316 -20.339 -27.351 1.00 92.12 388 THR A CA 1
ATOM 2827 C C . THR A 1 388 ? 22.297 -18.994 -26.617 1.00 92.12 388 THR A C 1
ATOM 2829 O O . THR A 1 388 ? 22.279 -18.960 -25.386 1.00 92.12 388 THR A O 1
ATOM 2832 N N . LEU A 1 389 ? 22.241 -17.875 -27.350 1.00 90.19 389 LEU A N 1
ATOM 2833 C CA . LEU A 1 389 ? 22.118 -16.541 -26.751 1.00 90.19 389 LEU A CA 1
ATOM 2834 C C . LEU A 1 389 ? 20.787 -16.359 -26.013 1.00 90.19 389 LEU A C 1
ATOM 2836 O O . LEU A 1 389 ? 20.776 -15.822 -24.906 1.00 90.19 389 LEU A O 1
ATOM 2840 N N . ALA A 1 390 ? 19.681 -16.850 -26.579 1.00 86.81 390 ALA A N 1
ATOM 2841 C CA . ALA A 1 390 ? 18.375 -16.806 -25.926 1.00 86.81 390 ALA A CA 1
ATOM 2842 C C . ALA A 1 390 ? 18.351 -17.635 -24.629 1.00 86.81 390 ALA A C 1
ATOM 2844 O O . ALA A 1 390 ? 17.851 -17.168 -23.606 1.00 86.81 390 ALA A O 1
ATOM 2845 N N . ALA A 1 391 ? 18.950 -18.831 -24.640 1.00 89.75 391 ALA A N 1
ATOM 2846 C CA . ALA A 1 391 ? 19.071 -19.670 -23.449 1.00 89.75 391 ALA A CA 1
ATOM 2847 C C . ALA A 1 391 ? 19.921 -19.002 -22.354 1.00 89.75 391 ALA A C 1
ATOM 2849 O O . ALA A 1 391 ? 19.566 -19.056 -21.176 1.00 89.75 391 ALA A O 1
ATOM 2850 N N . LYS A 1 392 ? 21.011 -18.322 -22.736 1.00 94.00 392 LYS A N 1
ATOM 2851 C CA . LYS A 1 392 ? 21.846 -17.562 -21.798 1.00 94.00 392 LYS A CA 1
ATOM 2852 C C . LYS A 1 392 ? 21.088 -16.381 -21.184 1.00 94.00 392 LYS A C 1
ATOM 2854 O O . LYS A 1 392 ? 21.091 -16.240 -19.967 1.00 94.00 392 LYS A O 1
ATOM 2859 N N . ALA A 1 393 ? 20.377 -15.599 -21.996 1.00 86.19 393 ALA A N 1
ATOM 2860 C CA . ALA A 1 393 ? 19.570 -14.482 -21.507 1.00 86.19 393 ALA A CA 1
ATOM 2861 C C . ALA A 1 393 ? 18.483 -14.943 -20.517 1.00 86.19 393 ALA A C 1
ATOM 2863 O O . ALA A 1 393 ? 18.293 -14.323 -19.473 1.00 86.19 393 ALA A O 1
ATOM 2864 N N . ALA A 1 394 ? 17.815 -16.068 -20.796 1.00 87.81 394 ALA A N 1
ATOM 2865 C CA . ALA A 1 394 ? 16.834 -16.648 -19.879 1.00 87.81 394 ALA A CA 1
ATOM 2866 C C . ALA A 1 394 ? 17.467 -17.094 -18.545 1.00 87.81 394 ALA A C 1
ATOM 2868 O O . ALA A 1 394 ? 16.884 -16.883 -17.479 1.00 87.81 394 ALA A O 1
ATOM 2869 N N . ALA A 1 395 ? 18.673 -17.670 -18.583 1.00 90.19 395 ALA A N 1
ATOM 2870 C CA . ALA A 1 395 ? 19.404 -18.060 -17.379 1.00 90.19 395 ALA A CA 1
ATOM 2871 C C . ALA A 1 395 ? 19.830 -16.848 -16.529 1.00 90.19 395 ALA A C 1
ATOM 2873 O O . ALA A 1 395 ? 19.724 -16.903 -15.301 1.00 90.19 395 ALA A O 1
ATOM 2874 N N . ASP A 1 396 ? 20.254 -15.756 -17.171 1.00 89.81 396 ASP A N 1
ATOM 2875 C CA . ASP A 1 396 ? 20.646 -14.514 -16.499 1.00 89.81 396 ASP A CA 1
ATOM 2876 C C . ASP A 1 396 ? 19.439 -13.845 -15.813 1.00 89.81 396 ASP A C 1
ATOM 2878 O O . ASP A 1 396 ? 19.528 -13.465 -14.643 1.00 89.81 396 ASP A O 1
ATOM 2882 N N . VAL A 1 397 ? 18.272 -13.796 -16.470 1.00 85.25 397 VAL A N 1
ATOM 2883 C CA . VAL A 1 397 ? 17.022 -13.296 -15.859 1.00 85.25 397 VAL A CA 1
ATOM 2884 C C . VAL A 1 397 ? 16.627 -14.139 -14.641 1.00 85.25 397 VAL A C 1
ATOM 2886 O O . VAL A 1 397 ? 16.398 -13.597 -13.558 1.00 85.25 397 VAL A O 1
ATOM 2889 N N . ALA A 1 398 ? 16.651 -15.469 -14.763 1.00 85.50 398 ALA A N 1
ATOM 2890 C CA . ALA A 1 398 ? 16.346 -16.369 -13.650 1.00 85.50 398 ALA A CA 1
ATOM 2891 C C . ALA A 1 398 ? 17.362 -16.271 -12.491 1.00 85.50 398 ALA A C 1
ATOM 2893 O O . ALA A 1 398 ? 17.056 -16.630 -11.349 1.00 85.50 398 ALA A O 1
ATOM 2894 N N . ALA A 1 399 ? 18.598 -15.835 -12.755 1.00 87.38 399 ALA A N 1
ATOM 2895 C CA . ALA A 1 399 ? 19.589 -15.558 -11.716 1.00 87.38 399 ALA A CA 1
ATOM 2896 C C . ALA A 1 399 ? 19.287 -14.241 -10.981 1.00 87.38 399 ALA A C 1
ATOM 2898 O O . ALA A 1 399 ? 19.384 -14.196 -9.752 1.00 87.38 399 ALA A O 1
ATOM 2899 N N . VAL A 1 400 ? 18.860 -13.200 -11.704 1.00 85.44 400 VAL A N 1
ATOM 2900 C CA . VAL A 1 400 ? 18.457 -11.912 -11.116 1.00 85.44 400 VAL A CA 1
ATOM 2901 C C . VAL A 1 400 ? 17.220 -12.067 -10.230 1.00 85.44 400 VAL A C 1
ATOM 2903 O O . VAL A 1 400 ? 17.224 -11.566 -9.105 1.00 85.44 400 VAL A O 1
ATOM 2906 N N . GLU A 1 401 ? 16.203 -12.811 -10.672 1.00 83.31 401 GLU A N 1
ATOM 2907 C CA . GLU A 1 401 ? 14.997 -13.071 -9.870 1.00 83.31 401 GLU A CA 1
ATOM 2908 C C . GLU A 1 401 ? 15.316 -13.829 -8.575 1.00 83.31 401 GLU A C 1
ATOM 2910 O O . GLU A 1 401 ? 14.873 -13.434 -7.491 1.00 83.31 401 GLU A O 1
ATOM 2915 N N . ARG A 1 402 ? 16.166 -14.865 -8.650 1.00 85.56 402 ARG A N 1
ATOM 2916 C CA . ARG A 1 402 ? 16.633 -15.602 -7.463 1.00 85.56 402 ARG A CA 1
ATOM 2917 C C . ARG A 1 402 ? 17.434 -14.730 -6.499 1.00 85.56 402 ARG A C 1
ATOM 2919 O O . ARG A 1 402 ? 17.367 -14.956 -5.294 1.00 85.56 402 ARG A O 1
ATOM 2926 N N . ALA A 1 403 ? 18.169 -13.737 -6.997 1.00 84.31 403 ALA A N 1
ATOM 2927 C CA . ALA A 1 403 ? 18.902 -12.794 -6.156 1.00 84.31 403 ALA A CA 1
ATOM 2928 C C . ALA A 1 403 ? 17.993 -11.718 -5.528 1.00 84.31 403 ALA A C 1
ATOM 2930 O O . ALA A 1 403 ? 18.258 -11.266 -4.411 1.00 84.31 403 ALA A O 1
ATOM 2931 N N . HIS A 1 404 ? 16.924 -11.307 -6.219 1.00 86.75 404 HIS A N 1
ATOM 2932 C CA . HIS A 1 404 ? 15.991 -10.282 -5.739 1.00 86.75 404 HIS A CA 1
ATOM 2933 C C . HIS A 1 404 ? 14.976 -10.812 -4.724 1.00 86.75 404 HIS A C 1
ATOM 2935 O O . HIS A 1 404 ? 14.706 -10.133 -3.733 1.00 86.75 404 HIS A O 1
ATOM 2941 N N . SER A 1 405 ? 14.459 -12.025 -4.919 1.00 87.88 405 SER A N 1
ATOM 2942 C CA . SER A 1 405 ? 13.431 -12.619 -4.054 1.00 87.88 405 SER A CA 1
ATOM 2943 C C . SER A 1 405 ? 13.768 -12.585 -2.544 1.00 87.88 405 SER A C 1
ATOM 2945 O O . SER A 1 405 ? 12.971 -12.031 -1.781 1.00 87.88 405 SER A O 1
ATOM 2947 N N . PRO A 1 406 ? 14.955 -13.033 -2.075 1.00 87.62 406 PRO A N 1
ATOM 2948 C CA . PRO A 1 406 ? 15.285 -13.002 -0.648 1.00 87.62 406 PRO A CA 1
ATOM 2949 C C . PRO A 1 406 ? 15.515 -11.585 -0.100 1.00 87.62 406 PRO A C 1
ATOM 2951 O O . PRO A 1 406 ? 15.343 -11.344 1.095 1.00 87.62 406 PRO A O 1
ATOM 2954 N N . ARG A 1 407 ? 15.900 -10.623 -0.950 1.00 85.94 407 ARG A N 1
ATOM 2955 C CA . ARG A 1 407 ? 16.063 -9.219 -0.538 1.00 85.94 407 ARG A CA 1
ATOM 2956 C C . ARG A 1 407 ? 14.714 -8.543 -0.333 1.00 85.94 407 ARG A C 1
ATOM 2958 O O . ARG A 1 407 ? 14.544 -7.831 0.653 1.00 85.94 407 ARG A O 1
ATOM 2965 N N . VAL A 1 408 ? 13.759 -8.803 -1.225 1.00 82.50 408 VAL A N 1
ATOM 2966 C CA . VAL A 1 408 ? 12.388 -8.292 -1.106 1.00 82.50 408 VAL A CA 1
ATOM 2967 C C . VAL A 1 408 ? 11.693 -8.912 0.107 1.00 82.50 408 VAL A C 1
ATOM 2969 O O . VAL A 1 408 ? 11.098 -8.183 0.897 1.00 82.50 408 VAL A O 1
ATOM 2972 N N . SER A 1 409 ? 11.841 -10.222 0.337 1.00 83.06 409 SER A N 1
ATOM 2973 C CA . SER A 1 409 ? 11.258 -10.868 1.521 1.00 83.06 409 SER A CA 1
ATOM 2974 C C . SER A 1 409 ? 11.873 -10.358 2.831 1.00 83.06 409 SER A C 1
ATOM 2976 O O . SER A 1 409 ? 11.151 -10.122 3.800 1.00 83.06 409 SER A O 1
ATOM 2978 N N . ALA A 1 410 ? 13.190 -10.126 2.867 1.00 87.12 410 ALA A N 1
ATOM 2979 C CA . ALA A 1 410 ? 13.861 -9.546 4.031 1.00 87.12 410 ALA A CA 1
ATOM 2980 C C . ALA A 1 410 ? 13.415 -8.098 4.295 1.00 87.12 410 ALA A C 1
ATOM 2982 O O . ALA A 1 410 ? 13.162 -7.737 5.445 1.00 87.12 410 ALA A O 1
ATOM 2983 N N . ALA A 1 411 ? 13.268 -7.284 3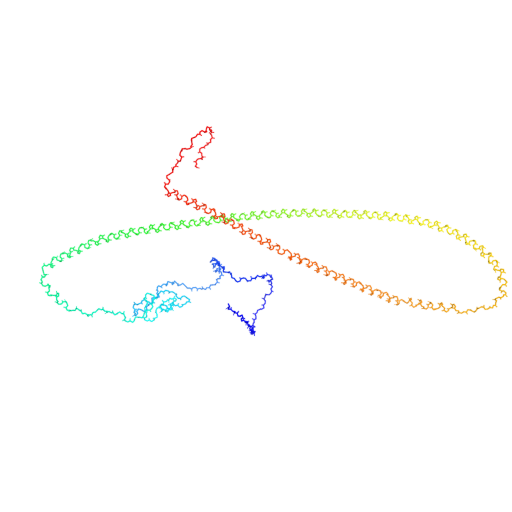.245 1.00 83.12 411 ALA A N 1
ATOM 2984 C CA . ALA A 1 411 ? 12.761 -5.919 3.359 1.00 83.12 411 ALA A CA 1
ATOM 2985 C C . ALA A 1 411 ? 11.315 -5.895 3.881 1.00 83.12 411 ALA A C 1
ATOM 2987 O O . ALA A 1 411 ? 11.020 -5.165 4.826 1.00 83.12 411 ALA A O 1
ATOM 2988 N N . GLN A 1 412 ? 10.440 -6.753 3.347 1.00 85.88 412 GLN A N 1
ATOM 2989 C CA . GLN A 1 412 ? 9.056 -6.861 3.811 1.00 85.88 412 GLN A CA 1
ATOM 2990 C C . GLN A 1 412 ? 8.981 -7.306 5.278 1.00 85.88 412 GLN A C 1
ATOM 2992 O O . GLN A 1 412 ? 8.229 -6.738 6.070 1.00 85.88 412 GLN A O 1
ATOM 2997 N N . SER A 1 413 ? 9.810 -8.276 5.678 1.00 89.44 413 SER A N 1
ATOM 2998 C CA . SER A 1 413 ? 9.894 -8.701 7.077 1.00 89.44 413 SER A CA 1
ATOM 2999 C C . SER A 1 413 ? 10.364 -7.568 7.994 1.00 89.44 413 SER A C 1
ATOM 3001 O O . SER A 1 413 ? 9.857 -7.444 9.108 1.00 89.44 413 SER A O 1
ATOM 3003 N N . ALA A 1 414 ? 11.306 -6.732 7.550 1.00 88.75 414 ALA A N 1
ATOM 3004 C CA . ALA A 1 414 ? 11.773 -5.584 8.324 1.00 88.75 414 ALA A CA 1
ATOM 3005 C C . ALA A 1 414 ? 10.679 -4.516 8.492 1.00 88.75 414 ALA A C 1
ATOM 3007 O O . ALA A 1 414 ? 10.524 -3.975 9.588 1.00 88.75 414 ALA A O 1
ATOM 3008 N N . VAL A 1 415 ? 9.887 -4.260 7.444 1.00 89.69 415 VAL A N 1
ATOM 3009 C CA . VAL A 1 415 ? 8.729 -3.351 7.498 1.00 89.69 415 VAL A CA 1
ATOM 3010 C C . VAL A 1 415 ? 7.681 -3.862 8.486 1.00 89.69 415 VAL A C 1
ATOM 3012 O O . VAL A 1 415 ? 7.238 -3.102 9.344 1.00 89.69 415 VAL A O 1
ATOM 3015 N N . ASN A 1 416 ? 7.346 -5.154 8.446 1.00 88.62 416 ASN A N 1
ATOM 3016 C CA . ASN A 1 416 ? 6.378 -5.742 9.377 1.00 88.62 416 ASN A CA 1
ATOM 3017 C C . ASN A 1 416 ? 6.845 -5.620 10.839 1.00 88.62 416 ASN A C 1
ATOM 3019 O O . ASN A 1 416 ? 6.073 -5.208 11.701 1.00 88.62 416 ASN A O 1
ATOM 3023 N N . VAL A 1 417 ? 8.129 -5.883 11.117 1.00 92.81 417 VAL A N 1
ATOM 3024 C CA . VAL A 1 417 ? 8.709 -5.714 12.464 1.00 92.81 417 VAL A CA 1
ATOM 3025 C C . VAL A 1 417 ? 8.700 -4.247 12.910 1.00 92.81 417 VAL A C 1
ATOM 3027 O O . VAL A 1 417 ? 8.462 -3.959 14.085 1.00 92.81 417 VAL A O 1
ATOM 3030 N N . ALA A 1 418 ? 8.958 -3.305 12.001 1.00 89.19 418 ALA A N 1
ATOM 3031 C CA . ALA A 1 418 ? 8.866 -1.881 12.310 1.00 89.19 418 ALA A CA 1
ATOM 3032 C C . ALA A 1 418 ? 7.422 -1.474 12.646 1.00 89.19 418 ALA A C 1
ATOM 3034 O O . ALA A 1 418 ? 7.205 -0.749 13.618 1.00 89.19 418 ALA A O 1
ATOM 3035 N N . ASN A 1 419 ? 6.442 -1.991 11.901 1.00 88.50 419 ASN A N 1
ATOM 3036 C CA . ASN A 1 419 ? 5.030 -1.693 12.118 1.00 88.50 419 ASN A CA 1
ATOM 3037 C C . ASN A 1 419 ? 4.531 -2.242 13.468 1.00 88.50 419 ASN A C 1
ATOM 3039 O O . ASN A 1 419 ? 3.941 -1.506 14.256 1.00 88.50 419 ASN A O 1
ATOM 3043 N N . GLU A 1 420 ? 4.885 -3.486 13.801 1.00 90.75 420 GLU A N 1
ATOM 3044 C CA . GLU A 1 420 ? 4.632 -4.105 15.114 1.00 90.75 420 GLU A CA 1
ATOM 3045 C C . GLU A 1 420 ? 5.200 -3.262 16.270 1.00 90.75 420 GLU A C 1
ATOM 3047 O O . GLU A 1 420 ? 4.529 -3.017 17.275 1.00 90.75 420 GLU A O 1
ATOM 3052 N N . ARG A 1 421 ? 6.425 -2.735 16.121 1.00 91.94 421 ARG A N 1
ATOM 3053 C CA . ARG A 1 421 ? 7.035 -1.845 17.127 1.00 91.94 421 ARG A CA 1
ATOM 3054 C C . ARG A 1 421 ? 6.289 -0.523 17.270 1.00 91.94 421 ARG A C 1
ATOM 3056 O O . ARG A 1 421 ? 6.156 -0.028 18.390 1.00 91.94 421 ARG A O 1
ATOM 3063 N N . HIS A 1 422 ? 5.812 0.052 16.169 1.00 87.88 422 HIS A N 1
ATOM 3064 C CA . HIS A 1 422 ? 5.014 1.276 16.203 1.00 87.88 422 HIS A CA 1
ATOM 3065 C C . HIS A 1 422 ? 3.670 1.061 16.902 1.00 87.88 422 HIS A C 1
ATOM 3067 O O . HIS A 1 422 ? 3.305 1.864 17.764 1.00 87.88 422 HIS A O 1
ATOM 3073 N N . ILE A 1 423 ? 2.986 -0.046 16.605 1.00 88.19 423 ILE A N 1
ATOM 3074 C CA . ILE A 1 423 ? 1.733 -0.437 17.262 1.00 88.19 423 ILE A CA 1
ATOM 3075 C C . ILE A 1 423 ? 1.968 -0.648 18.765 1.00 88.19 423 ILE A C 1
ATOM 3077 O O . ILE A 1 423 ? 1.278 -0.047 19.591 1.00 88.19 423 ILE A O 1
ATOM 3081 N N . ALA A 1 424 ? 3.001 -1.404 19.148 1.00 90.62 424 ALA A N 1
ATOM 3082 C CA . ALA A 1 424 ? 3.349 -1.620 20.553 1.00 90.62 424 ALA A CA 1
ATOM 3083 C C . ALA A 1 424 ? 3.669 -0.306 21.293 1.00 90.62 424 ALA A C 1
ATOM 3085 O O . ALA A 1 424 ? 3.218 -0.095 22.422 1.00 90.62 424 ALA A O 1
ATOM 3086 N N . ALA A 1 425 ? 4.397 0.615 20.654 1.00 89.94 425 ALA A N 1
ATOM 3087 C CA . ALA A 1 425 ? 4.694 1.929 21.222 1.00 89.94 425 ALA A CA 1
ATOM 3088 C C . ALA A 1 425 ? 3.434 2.799 21.383 1.00 89.94 425 ALA A C 1
ATOM 3090 O O . ALA A 1 425 ? 3.315 3.532 22.369 1.00 89.94 425 ALA A O 1
ATOM 3091 N N . ALA A 1 426 ? 2.485 2.716 20.448 1.00 86.44 426 ALA A N 1
ATOM 3092 C CA . ALA A 1 426 ? 1.202 3.404 20.551 1.00 86.44 426 ALA A CA 1
ATOM 3093 C C . ALA A 1 426 ? 0.364 2.862 21.721 1.00 86.44 426 ALA A C 1
ATOM 3095 O O . ALA A 1 426 ? -0.128 3.649 22.531 1.00 86.44 426 ALA A O 1
ATOM 3096 N N . HIS A 1 427 ? 0.288 1.536 21.885 1.00 89.50 427 HIS A N 1
ATOM 3097 C CA . HIS A 1 427 ? -0.384 0.915 23.031 1.00 89.50 427 HIS A CA 1
ATOM 3098 C C . HIS A 1 427 ? 0.259 1.301 24.368 1.00 89.50 427 HIS A C 1
ATOM 3100 O O . HIS A 1 427 ? -0.455 1.626 25.316 1.00 89.50 427 HIS A O 1
ATOM 3106 N N . ALA A 1 428 ? 1.593 1.338 24.449 1.00 89.81 428 ALA A N 1
ATOM 3107 C CA . ALA A 1 428 ? 2.296 1.780 25.654 1.00 89.81 428 ALA A CA 1
ATOM 3108 C C . ALA A 1 428 ? 1.973 3.241 26.016 1.00 89.81 428 ALA A C 1
ATOM 3110 O O . ALA A 1 428 ? 1.734 3.552 27.185 1.00 89.81 428 ALA A O 1
ATOM 3111 N N . LYS A 1 429 ? 1.901 4.138 25.022 1.00 90.06 429 LYS A N 1
ATOM 3112 C CA . LYS A 1 429 ? 1.488 5.535 25.241 1.00 90.06 429 LYS A CA 1
ATOM 3113 C C . LYS A 1 429 ? 0.036 5.634 25.704 1.00 90.06 429 LYS A C 1
ATOM 3115 O O . LYS A 1 429 ? -0.240 6.357 26.657 1.00 90.06 429 LYS A O 1
ATOM 3120 N N . ALA A 1 430 ? -0.877 4.892 25.079 1.00 83.44 430 ALA A N 1
ATOM 3121 C CA . ALA A 1 430 ? -2.282 4.866 25.482 1.00 83.44 430 ALA A CA 1
ATOM 3122 C C . ALA A 1 430 ? -2.453 4.355 26.926 1.00 83.44 430 ALA A C 1
ATOM 3124 O O . ALA A 1 430 ? -3.190 4.949 27.714 1.00 83.44 430 ALA A O 1
ATOM 3125 N N . ALA A 1 431 ? -1.711 3.310 27.307 1.00 89.31 431 ALA A N 1
ATOM 3126 C CA . ALA A 1 431 ? -1.703 2.790 28.671 1.00 89.31 431 ALA A CA 1
ATOM 3127 C C . ALA A 1 431 ? -1.177 3.822 29.685 1.00 89.31 431 ALA A C 1
ATOM 3129 O O . ALA A 1 431 ? -1.764 3.977 30.756 1.00 89.31 431 ALA A O 1
ATOM 3130 N N . ALA A 1 432 ? -0.123 4.571 29.342 1.00 87.25 432 ALA A N 1
ATOM 3131 C CA . ALA A 1 432 ? 0.412 5.630 30.200 1.00 87.25 432 ALA A CA 1
ATOM 3132 C C . ALA A 1 432 ? -0.609 6.758 30.435 1.00 87.25 432 ALA A C 1
ATOM 3134 O O . ALA A 1 432 ? -0.828 7.161 31.577 1.00 87.25 432 ALA A O 1
ATOM 3135 N N . VAL A 1 433 ? -1.300 7.205 29.380 1.00 88.06 433 VAL A N 1
ATOM 3136 C CA . VAL A 1 433 ? -2.366 8.219 29.487 1.00 88.06 433 VAL A CA 1
ATOM 3137 C C . VAL A 1 433 ? -3.528 7.708 30.346 1.00 88.06 433 VAL A C 1
ATOM 3139 O O . VAL A 1 433 ? -4.050 8.438 31.191 1.00 88.06 433 VAL A O 1
ATOM 3142 N N . SER A 1 434 ? -3.907 6.435 30.191 1.00 89.88 434 SER A N 1
ATOM 3143 C CA . SER A 1 434 ? -4.937 5.817 31.030 1.00 89.88 434 SER A CA 1
ATOM 3144 C C . SER A 1 434 ? -4.535 5.781 32.506 1.00 89.88 434 SER A C 1
ATOM 3146 O O . SER A 1 434 ? -5.374 6.057 33.363 1.00 89.88 434 SER A O 1
ATOM 3148 N N . GLN A 1 435 ? -3.279 5.453 32.827 1.00 89.00 435 GLN A N 1
ATOM 3149 C CA . GLN A 1 435 ? -2.814 5.440 34.216 1.00 89.00 435 GLN A CA 1
ATOM 3150 C C . GLN A 1 435 ? -2.762 6.840 34.825 1.00 89.00 435 GLN A C 1
ATOM 3152 O O . GLN A 1 435 ? -3.146 7.004 35.981 1.00 89.00 435 GLN A O 1
ATOM 3157 N N . GLU A 1 436 ? -2.364 7.856 34.058 1.00 88.62 436 GLU A N 1
ATOM 3158 C CA . GLU A 1 436 ? -2.378 9.241 34.533 1.00 88.62 436 GLU A CA 1
ATOM 3159 C C . GLU A 1 436 ? -3.810 9.723 34.820 1.00 88.62 436 GLU A C 1
ATOM 3161 O O . GLU A 1 436 ? -4.061 10.356 35.846 1.00 88.62 436 GLU A O 1
ATOM 3166 N N . SER A 1 437 ? -4.774 9.362 33.968 1.00 89.25 437 SER A N 1
ATOM 3167 C CA . SER A 1 437 ? -6.196 9.657 34.192 1.00 89.25 437 SER A CA 1
ATOM 3168 C C . SER A 1 437 ? -6.728 8.995 35.469 1.00 89.25 437 SER A C 1
ATOM 3170 O O . SER A 1 437 ? -7.340 9.660 36.309 1.00 89.25 437 SER A O 1
ATOM 3172 N N . ILE A 1 438 ? -6.423 7.707 35.677 1.00 88.06 438 ILE A N 1
ATOM 3173 C CA . ILE A 1 438 ? -6.800 6.979 36.900 1.00 88.06 438 ILE A CA 1
ATOM 3174 C C . ILE A 1 438 ? -6.143 7.614 38.133 1.00 88.06 438 ILE A C 1
ATOM 3176 O O . ILE A 1 438 ? -6.810 7.809 39.150 1.00 88.06 438 ILE A O 1
ATOM 3180 N N . ALA A 1 439 ? -4.864 7.988 38.049 1.00 86.56 439 ALA A N 1
ATOM 3181 C CA . ALA A 1 439 ? -4.151 8.650 39.137 1.00 86.56 439 ALA A CA 1
ATOM 3182 C C . ALA A 1 439 ? -4.779 10.006 39.493 1.00 86.56 439 ALA A C 1
ATOM 3184 O O . ALA A 1 439 ? -4.962 10.296 40.675 1.00 86.56 439 ALA A O 1
ATOM 3185 N N . ARG A 1 440 ? -5.184 10.808 38.496 1.00 86.94 440 ARG A N 1
ATOM 3186 C CA . ARG A 1 440 ? -5.906 12.070 38.729 1.00 86.94 440 ARG A CA 1
ATOM 3187 C C . ARG A 1 440 ? -7.251 11.838 39.409 1.00 86.94 440 ARG A C 1
ATOM 3189 O O . ARG A 1 440 ? -7.538 12.524 40.384 1.00 86.94 440 ARG A O 1
ATOM 3196 N N . GLN A 1 441 ? -8.034 10.853 38.959 1.00 85.12 441 GLN A N 1
ATOM 3197 C CA . GLN A 1 441 ? -9.326 10.525 39.578 1.00 85.12 441 GLN A CA 1
ATOM 3198 C C . GLN A 1 441 ? -9.179 10.053 41.031 1.00 85.12 441 GLN A C 1
ATOM 3200 O O . GLN A 1 441 ? -9.958 10.455 41.902 1.00 85.12 441 GLN A O 1
ATOM 3205 N N . LEU A 1 442 ? -8.174 9.215 41.305 1.00 88.38 442 LEU A N 1
ATOM 3206 C CA . LEU A 1 442 ? -7.854 8.778 42.662 1.00 88.38 442 LEU A CA 1
ATOM 3207 C C . LEU A 1 442 ? -7.413 9.958 43.526 1.00 88.38 442 LEU A C 1
ATOM 3209 O O . LEU A 1 442 ? -7.889 10.086 44.652 1.00 88.38 442 LEU A O 1
ATOM 3213 N N . TRP A 1 443 ? -6.573 10.854 43.006 1.00 86.19 443 TRP A N 1
ATOM 3214 C CA . TRP A 1 443 ? -6.126 12.035 43.741 1.00 86.19 443 TRP A CA 1
ATOM 3215 C C . TRP A 1 443 ? -7.293 12.954 44.119 1.00 86.19 443 TRP A C 1
ATOM 3217 O O . TRP A 1 443 ? -7.424 13.302 45.291 1.00 86.19 443 TRP A O 1
ATOM 3227 N N . THR A 1 444 ? -8.210 13.244 43.188 1.00 80.94 444 THR A N 1
ATOM 3228 C CA . THR A 1 444 ? -9.421 14.033 43.482 1.00 80.94 444 THR A CA 1
ATOM 3229 C C . THR A 1 444 ? -10.302 13.383 44.547 1.00 80.94 444 THR A C 1
ATOM 3231 O O . THR A 1 444 ? -10.700 14.057 45.493 1.00 80.94 444 THR A O 1
ATOM 3234 N N . LYS A 1 445 ? -10.537 12.064 44.476 1.00 83.25 445 LYS A N 1
ATOM 3235 C CA . LYS A 1 445 ? -11.313 11.356 45.510 1.00 83.25 445 LYS A CA 1
ATOM 3236 C C . LYS A 1 445 ? -10.622 11.355 46.870 1.00 83.25 445 LYS A C 1
ATOM 3238 O O . LYS A 1 445 ? -11.284 11.445 47.898 1.00 83.25 445 LYS A O 1
ATOM 3243 N N . THR A 1 446 ? -9.296 11.239 46.888 1.00 83.12 446 THR A N 1
ATOM 3244 C CA . THR A 1 446 ? -8.523 11.280 48.136 1.00 83.12 446 THR A CA 1
ATOM 3245 C C . THR A 1 446 ? -8.596 12.673 48.765 1.00 83.12 446 THR A C 1
ATOM 3247 O O . THR A 1 446 ? -8.711 12.783 49.981 1.00 83.12 446 THR A O 1
ATOM 3250 N N . PHE A 1 447 ? -8.597 13.729 47.945 1.00 79.25 447 PHE A N 1
ATOM 3251 C CA . PHE A 1 447 ? -8.746 15.112 48.398 1.00 79.25 447 PHE A CA 1
ATOM 3252 C C . PHE A 1 447 ? -10.142 15.390 48.983 1.00 79.25 447 PHE A C 1
ATOM 3254 O O . PHE A 1 447 ? -10.251 16.013 50.037 1.00 79.25 447 PHE A O 1
ATOM 3261 N N . GLU A 1 448 ? -11.202 14.863 48.360 1.00 77.06 448 GLU A N 1
ATOM 3262 C CA . GLU A 1 448 ? -12.572 14.934 48.893 1.00 77.06 448 GLU A CA 1
ATOM 3263 C C . GLU A 1 448 ? -12.720 14.173 50.221 1.00 77.06 448 GLU A C 1
ATOM 3265 O O . GLU A 1 448 ? -13.309 14.683 51.173 1.00 77.06 448 GLU A O 1
ATOM 3270 N N . LEU A 1 449 ? -12.152 12.964 50.316 1.00 79.12 449 LEU A N 1
ATOM 3271 C CA . LEU A 1 449 ? -12.226 12.133 51.524 1.00 79.12 449 LEU A CA 1
ATOM 3272 C C . LEU A 1 449 ? -11.383 12.671 52.684 1.00 79.12 449 LEU A C 1
ATOM 3274 O O . LEU A 1 449 ? -11.719 12.426 53.841 1.00 79.12 449 LEU A O 1
ATOM 3278 N N . ALA A 1 450 ? -10.311 13.411 52.396 1.00 77.56 450 ALA A N 1
ATOM 3279 C CA . ALA A 1 450 ? -9.481 14.046 53.415 1.00 77.56 450 ALA A CA 1
ATOM 3280 C C . ALA A 1 450 ? -10.161 15.254 54.086 1.00 77.56 450 ALA A C 1
ATOM 3282 O O . ALA A 1 450 ? -9.564 15.857 54.975 1.00 77.56 450 ALA A O 1
ATOM 3283 N N . GLY A 1 451 ? -11.393 15.609 53.693 1.00 63.94 451 GLY A N 1
ATOM 3284 C CA . GLY A 1 451 ? -12.128 16.714 54.306 1.00 63.94 451 GLY A CA 1
ATOM 3285 C C . GLY A 1 451 ? -11.402 18.043 54.133 1.00 63.94 451 GLY A C 1
ATOM 3286 O O . GLY A 1 451 ? -11.387 18.850 55.058 1.00 63.94 451 GLY A O 1
ATOM 3287 N N . GLY A 1 452 ? -10.756 18.239 52.976 1.00 55.81 452 GLY A N 1
ATOM 3288 C CA . GLY A 1 452 ? -10.014 19.450 52.658 1.00 55.81 452 GLY A CA 1
ATOM 3289 C C . GLY A 1 452 ? -10.930 20.667 52.656 1.00 55.81 452 GLY A C 1
ATOM 3290 O O . GLY A 1 452 ? -11.463 21.050 51.617 1.00 55.81 452 GLY A O 1
ATOM 3291 N N . GLU A 1 453 ? -11.096 21.300 53.816 1.00 55.53 453 GLU A N 1
ATOM 3292 C CA . GLU A 1 453 ? -11.435 22.712 53.881 1.00 55.53 453 GLU A CA 1
ATOM 3293 C C . GLU A 1 453 ? -10.452 23.437 52.961 1.00 55.53 453 GLU A C 1
ATOM 3295 O O . GLU A 1 453 ? -9.238 23.250 53.059 1.00 55.53 453 GLU A O 1
ATOM 3300 N N . HIS A 1 454 ? -10.981 24.208 52.012 1.00 54.44 454 HIS A N 1
ATOM 3301 C CA . HIS A 1 454 ? -10.194 25.045 51.118 1.00 54.44 454 HIS A CA 1
ATOM 3302 C C . HIS A 1 454 ? -9.322 25.992 51.955 1.00 54.44 454 HIS A C 1
ATOM 3304 O O . HIS A 1 454 ? -9.733 27.099 52.305 1.00 54.44 454 HIS A O 1
ATOM 3310 N N . ILE A 1 455 ? -8.094 25.575 52.269 1.00 54.25 455 ILE A N 1
ATOM 3311 C CA . ILE A 1 455 ? -7.059 26.464 52.781 1.00 54.25 455 ILE A CA 1
ATOM 3312 C C . ILE A 1 455 ? -6.626 27.305 51.581 1.00 54.25 455 ILE A C 1
ATOM 3314 O O . ILE A 1 455 ? -5.676 26.988 50.867 1.00 54.25 455 ILE A O 1
ATOM 3318 N N . CYS A 1 456 ? -7.372 28.377 51.322 1.00 47.44 456 CYS A N 1
ATOM 3319 C CA . CYS A 1 456 ? -6.907 29.474 50.492 1.00 47.44 456 CYS A CA 1
ATOM 3320 C C . CYS A 1 456 ? -5.635 30.023 51.145 1.00 47.44 456 CYS A C 1
ATOM 3322 O O . CYS A 1 456 ? -5.705 30.761 52.129 1.00 47.44 456 CYS A O 1
ATOM 3324 N N . TYR A 1 457 ? -4.471 29.649 50.613 1.00 49.69 457 TYR A N 1
ATOM 3325 C CA . TYR A 1 457 ? -3.185 30.231 50.987 1.00 49.69 457 TYR A CA 1
ATOM 3326 C C . TYR A 1 457 ? -3.206 31.716 50.595 1.00 49.69 457 TYR A C 1
ATOM 3328 O O . TYR A 1 457 ? -2.925 32.088 49.458 1.00 49.69 457 TYR A O 1
ATOM 3336 N N . LYS A 1 458 ? -3.629 32.574 51.529 1.00 49.50 458 LYS A N 1
ATOM 3337 C CA . LYS A 1 458 ? -3.849 34.007 51.288 1.00 49.50 458 LYS A CA 1
ATOM 3338 C C . LYS A 1 458 ? -2.589 34.866 51.462 1.00 49.50 458 LYS A C 1
ATOM 3340 O O . LYS A 1 458 ? -2.636 36.056 51.176 1.00 49.50 458 LYS A O 1
ATOM 3345 N N . ASP A 1 459 ? -1.448 34.283 51.832 1.00 49.19 459 ASP A N 1
ATOM 3346 C CA . ASP A 1 459 ? -0.314 35.055 52.368 1.00 49.19 459 ASP A CA 1
ATOM 3347 C C . ASP A 1 459 ? 0.980 35.012 51.537 1.00 49.19 459 ASP A C 1
ATOM 3349 O O . ASP A 1 459 ? 2.082 34.947 52.077 1.00 49.19 459 ASP A O 1
ATOM 3353 N N . SER A 1 460 ? 0.914 35.092 50.204 1.00 52.03 460 SER A N 1
ATOM 3354 C CA . SER A 1 460 ? 2.149 35.284 49.405 1.00 52.03 460 SER A CA 1
ATOM 3355 C C . SER A 1 460 ? 2.102 36.355 48.314 1.00 52.03 460 SER A C 1
ATOM 3357 O O . SER A 1 460 ? 3.127 36.628 47.694 1.00 52.03 460 SER A O 1
ATOM 3359 N N . CYS A 1 461 ? 1.004 37.101 48.159 1.00 49.66 461 CYS A N 1
ATOM 3360 C CA . CYS A 1 461 ? 1.000 38.325 47.344 1.00 49.66 461 CYS A CA 1
ATOM 3361 C C . CYS A 1 461 ? 1.496 39.539 48.146 1.00 49.66 461 CYS A C 1
ATOM 3363 O O . CYS A 1 461 ? 0.849 40.578 48.226 1.00 49.66 461 CYS A O 1
ATOM 3365 N N . GLY A 1 462 ? 2.671 39.398 48.753 1.00 52.94 462 GLY A N 1
ATOM 3366 C CA . GLY A 1 462 ? 3.364 40.456 49.468 1.00 52.94 462 GLY A CA 1
ATOM 3367 C C . GLY A 1 462 ? 4.671 40.820 48.780 1.00 52.94 462 GLY A C 1
ATOM 3368 O O . GLY A 1 462 ? 5.725 40.458 49.298 1.00 52.94 462 GLY A O 1
ATOM 3369 N N . ARG A 1 463 ? 4.604 41.537 47.644 1.00 49.56 463 ARG A N 1
ATOM 3370 C CA . ARG A 1 463 ? 5.428 42.736 47.349 1.00 49.56 463 ARG A CA 1
ATOM 3371 C C . ARG A 1 463 ? 5.382 43.177 45.877 1.00 49.56 463 ARG A C 1
ATOM 3373 O O . ARG A 1 463 ? 5.812 42.470 44.978 1.00 49.56 463 ARG A O 1
ATOM 3380 N N . ASN A 1 464 ? 4.969 44.435 45.714 1.00 51.28 464 ASN A N 1
ATOM 3381 C CA . ASN A 1 464 ? 5.426 45.422 44.733 1.00 51.28 464 ASN A CA 1
ATOM 3382 C C . ASN A 1 464 ? 5.485 45.021 43.252 1.00 51.28 464 ASN A C 1
ATOM 3384 O O . ASN A 1 464 ? 6.564 44.747 42.737 1.00 51.28 464 ASN A O 1
ATOM 3388 N N . ARG A 1 465 ? 4.388 45.253 42.524 1.00 43.28 465 ARG A N 1
ATOM 3389 C CA . ARG A 1 465 ? 4.474 45.904 41.207 1.00 43.28 465 ARG A CA 1
ATOM 3390 C C . ARG A 1 465 ? 3.328 46.892 41.029 1.00 43.28 465 ARG A C 1
ATOM 3392 O O . ARG A 1 465 ? 2.169 46.515 40.902 1.00 43.28 465 ARG A O 1
ATOM 3399 N N . ARG A 1 466 ? 3.688 48.177 41.037 1.00 52.53 466 ARG A N 1
ATOM 3400 C CA . ARG A 1 466 ? 2.947 49.213 40.321 1.00 52.53 466 ARG A CA 1
ATOM 3401 C C . ARG A 1 466 ? 3.135 48.907 38.841 1.00 52.53 466 ARG A C 1
ATOM 3403 O O . ARG A 1 466 ? 4.152 49.295 38.294 1.00 52.53 466 ARG A O 1
ATOM 3410 N N . ASP A 1 467 ? 2.197 48.204 38.233 1.00 49.47 467 ASP A N 1
ATOM 3411 C CA . ASP A 1 467 ? 2.008 48.255 36.789 1.00 49.47 467 ASP A CA 1
ATOM 3412 C C . ASP A 1 467 ? 0.508 48.294 36.535 1.00 49.47 467 ASP A C 1
ATOM 3414 O O . ASP A 1 467 ? -0.250 47.390 36.886 1.00 49.47 467 ASP A O 1
ATOM 3418 N N . ALA A 1 468 ? 0.086 49.439 36.017 1.00 55.66 468 ALA A N 1
ATOM 3419 C CA . ALA A 1 468 ? -1.277 49.727 35.650 1.00 55.66 468 ALA A CA 1
ATOM 3420 C C . ALA A 1 468 ? -1.687 48.890 34.431 1.00 55.66 468 ALA A C 1
ATOM 3422 O O . ALA A 1 468 ? -0.926 48.737 33.479 1.00 55.66 468 ALA A O 1
ATOM 3423 N N . GLY A 1 469 ? -2.937 48.430 34.436 1.00 52.78 469 GLY A N 1
ATOM 3424 C CA . GLY A 1 469 ? -3.645 48.077 33.210 1.00 52.78 469 GLY A CA 1
ATOM 3425 C C . GLY A 1 469 ? -3.447 46.645 32.728 1.00 52.78 469 GLY A C 1
ATOM 3426 O O . GLY A 1 469 ? -2.823 46.406 31.697 1.00 52.78 469 GLY A O 1
ATOM 3427 N N . ARG A 1 470 ? -4.087 45.689 33.402 1.00 50.53 470 ARG A N 1
ATOM 3428 C CA . ARG A 1 470 ? -4.722 44.552 32.722 1.00 50.53 470 ARG A CA 1
ATOM 3429 C C . ARG A 1 470 ? -5.788 43.939 33.628 1.00 50.53 470 ARG A C 1
ATOM 3431 O O . ARG A 1 470 ? -5.605 43.872 34.838 1.00 50.53 470 ARG A O 1
ATOM 3438 N N . GLY A 1 471 ? -6.934 43.646 33.018 1.00 49.44 471 GLY A N 1
ATOM 3439 C CA . GLY A 1 471 ? -8.205 43.378 33.685 1.00 49.44 471 GLY A CA 1
ATOM 3440 C C . GLY A 1 471 ? -8.236 42.106 34.540 1.00 49.44 471 GLY A C 1
ATOM 3441 O O . GLY A 1 471 ? -7.325 41.279 34.469 1.00 49.44 471 GLY A O 1
ATOM 3442 N N . PRO A 1 472 ? -9.286 41.967 35.365 1.00 52.59 472 PRO A N 1
ATOM 3443 C CA . PRO A 1 472 ? -9.375 40.954 36.400 1.00 52.59 472 PRO A CA 1
ATOM 3444 C C . PRO A 1 472 ? -9.961 39.657 35.843 1.00 52.59 472 PRO A C 1
ATOM 3446 O O . PRO A 1 472 ? -11.071 39.302 36.189 1.00 52.59 472 PRO A O 1
ATOM 3449 N N . ASP A 1 473 ? -9.218 38.938 35.009 1.00 50.09 473 ASP A N 1
ATOM 3450 C CA . ASP A 1 473 ? -9.586 37.574 34.627 1.00 50.09 473 ASP A CA 1
ATOM 3451 C C . ASP A 1 473 ? -8.313 36.747 34.509 1.00 50.09 473 ASP A C 1
ATOM 3453 O O . ASP A 1 473 ? -7.605 36.844 33.505 1.00 50.09 473 ASP A O 1
ATOM 3457 N N . LYS A 1 474 ? -8.038 35.964 35.562 1.00 52.38 474 LYS A N 1
ATOM 3458 C CA . LYS A 1 474 ? -7.106 34.819 35.682 1.00 52.38 474 LYS A CA 1
ATOM 3459 C C . LYS A 1 474 ? -6.279 34.901 36.962 1.00 52.38 474 LYS A C 1
ATOM 3461 O O . LYS A 1 474 ? -5.081 35.156 36.942 1.00 52.38 474 LYS A O 1
ATOM 3466 N N . CYS A 1 475 ? -6.948 34.600 38.068 1.00 42.28 475 CYS A N 1
ATOM 3467 C CA . CYS A 1 475 ? -6.331 33.893 39.182 1.00 42.28 475 CYS A CA 1
ATOM 3468 C C . CYS A 1 475 ? -7.250 32.719 39.529 1.00 42.28 475 CYS A C 1
ATOM 3470 O O . CYS A 1 475 ? -8.243 32.908 40.229 1.00 42.28 475 CYS A O 1
ATOM 3472 N N . CYS A 1 476 ? -6.939 31.545 38.987 1.00 42.56 476 CYS A N 1
ATOM 3473 C CA . CYS A 1 476 ? -7.249 30.230 39.544 1.00 42.56 476 CYS A CA 1
ATOM 3474 C C . CYS A 1 476 ? -6.062 29.337 39.199 1.00 42.56 476 CYS A C 1
ATOM 3476 O O . CYS A 1 476 ? -5.749 29.254 37.988 1.00 42.56 476 CYS A O 1
#

Secondary structure (DSSP, 8-state):
---PPPP-----------------------------------PPPTTSSSSS-------------------------TTS----EEEEE-SSSPPPGGG--EEETTEEE--TTEEEETTEEEE--S-------SS-SSSHHHHSSSGGG--SSHHHHHHHHHHHHHHHHHHHHHHHHHHHHHHHHHHHHHHHHHHHHHHHHHHHHHHHHHHHHHHHHHHHHHHHHHHHHHHHHHHHHHHHHHHHHHHHHHHHHHHHHHHHHHHHHHHHHHHHHHHHHHHHHHHHHHHHHHHHHHHHHHHHHHHHHHHHHHHHHHHHHHHHHHHHHHHTTT--------SHHHHHHHHHHHHHSS--HHHHHHHHHHHHHHHHHHHHHHHHHHHHHHHHHHHHHHHHHHHHHHHHHHHHHHHHHHHHHHHHHHHHHHHHHHHHHHHHHHHHHHHHHHHHHTT-----------S--------S----

Radius of gyration: 68.12 Å; Cα contacts (8 Å, |Δi|>4): 98; chains: 1; bounding box: 140×102×202 Å

pLDDT: mean 72.71, std 22.5, range [27.92, 98.06]

Sequence (476 aa):
DYKRTPGVLRIRAMFSSRKACLVALVLSCAGAEETCSSDAQVDLPKEGQQLLQASIKPAFVEEAVEVSDGADASGKNQFLGCYKQTGGTCRLGWCDDWRKADCRDKRCVCAGTKCAVNGKCIEYSETSDGKSKKNNMDSLKKVLQEKSAKSSTAAAAKADAEAKAAQIQASGEEKMKAAVDARETASKHHADALARAQEAKQKAVTAQQAADEASASVADQIQKYHDQQDATLEAEAANKIHALEHATANLEKEAAAAEAADKQEAARLAESHHSAREAEHKAATSKLSVSEAQASADSAELQEAIEANAMAKAAAEAAAAAEEAATVKAQAAEVKSDDAAQLYELARENLATLSSPDVLAALEKQALATRLATDAAEAEAAATAKATLAAKAAADVAAVERAHSPRVSAAQSAVNVANERHIAAAHAKAAAVSQESIARQLWTKTFELAGGEHICYKDSCGRNRRDAGRGPDKCC